Protein 1BGV (pdb70)

Organism: Clostridium symbiosum (NCBI:txid1512)

B-factor: mean 36.96, std 24.32, range [6.12, 100.0]

Structure (mmCIF, N/CA/C/O backbone):
data_1BGV
#
_entry.id   1BGV
#
_cell.length_a   162.800
_cell.length_b   162.800
_cell.length_c   102.800
_cell.angle_alpha   90.00
_cell.angle_beta   90.00
_cell.angle_gamma   120.00
#
_symmetry.space_group_name_H-M   'H 3 2'
#
loop_
_entity.id
_entity.type
_entity.pdbx_description
1 polymer 'GLUTAMATE DEHYDROGENASE'
2 non-polymer 'GLUTAMIC ACID'
3 water water
#
loop_
_atom_site.group_PDB
_atom_site.id
_atom_site.type_symbol
_atom_site.label_atom_id
_atom_site.label_alt_id
_atom_site.label_comp_id
_atom_site.label_asym_id
_atom_site.label_entity_id
_atom_site.label_seq_id
_atom_site.pdbx_PDB_ins_code
_atom_site.Cartn_x
_atom_site.Cartn_y
_atom_site.Cartn_z
_atom_site.occupancy
_atom_site.B_iso_or_equiv
_atom_site.auth_seq_id
_atom_site.auth_comp_id
_atom_site.auth_asym_id
_atom_site.auth_atom_id
_atom_site.pdbx_PDB_model_num
ATOM 1 N N . SER A 1 1 ? -0.463 43.181 19.572 1.00 60.12 1 SER A N 1
ATOM 2 C CA . SER A 1 1 ? 0.645 42.771 18.728 1.00 32.98 1 SER A CA 1
ATOM 3 C C . SER A 1 1 ? 0.254 43.129 17.318 1.00 31.30 1 SER A C 1
ATOM 4 O O . SER A 1 1 ? -0.820 42.757 16.847 1.00 32.02 1 SER A O 1
ATOM 7 N N . LYS A 1 2 ? 1.144 43.851 16.648 1.00 26.17 2 LYS A N 1
ATOM 8 C CA . LYS A 1 2 ? 0.955 44.282 15.290 1.00 27.34 2 LYS A CA 1
ATOM 9 C C . LYS A 1 2 ? 0.860 43.017 14.396 1.00 20.66 2 LYS A C 1
ATOM 10 O O . LYS A 1 2 ? 0.163 42.993 13.378 1.00 26.11 2 LYS A O 1
ATOM 16 N N . TYR A 1 3 ? 1.657 41.999 14.717 1.00 21.53 3 TYR A N 1
ATOM 17 C CA . TYR A 1 3 ? 1.696 40.765 13.894 1.00 17.16 3 TYR A CA 1
ATOM 18 C C . TYR A 1 3 ? 0.314 40.091 13.977 1.00 29.08 3 TYR A C 1
ATOM 19 O O . TYR A 1 3 ? -0.360 39.760 12.994 1.00 26.59 3 TYR A O 1
ATOM 28 N N . VAL A 1 4 ? -0.144 39.937 15.200 1.00 26.42 4 VAL A N 1
ATOM 29 C CA . VAL A 1 4 ? -1.453 39.386 15.360 1.00 22.64 4 VAL A CA 1
ATOM 30 C C . VAL A 1 4 ? -2.465 40.192 14.613 1.00 34.88 4 VAL A C 1
ATOM 31 O O . VAL A 1 4 ? -3.353 39.623 13.976 1.00 26.15 4 VAL A O 1
ATOM 35 N N . ASP A 1 5 ? -2.411 41.520 14.727 1.00 25.27 5 ASP A N 1
ATOM 36 C CA . ASP A 1 5 ? -3.494 42.291 14.110 1.00 20.79 5 ASP A CA 1
ATOM 37 C C . ASP A 1 5 ? -3.436 42.102 12.632 1.00 23.05 5 ASP A C 1
ATOM 38 O O . ASP A 1 5 ? -4.413 42.084 11.906 1.00 27.63 5 ASP A O 1
ATOM 43 N N . ARG A 1 6 ? -2.239 42.030 12.135 1.00 21.72 6 ARG A N 1
ATOM 44 C CA . ARG A 1 6 ? -2.124 41.893 10.694 1.00 20.60 6 ARG A CA 1
ATOM 45 C C . ARG A 1 6 ? -2.751 40.575 10.163 1.00 25.59 6 ARG A C 1
ATOM 46 O O . ARG A 1 6 ? -3.388 40.516 9.113 1.00 24.50 6 ARG A O 1
ATOM 54 N N . VAL A 1 7 ? -2.519 39.484 10.880 1.00 29.99 7 VAL A N 1
ATOM 55 C CA . VAL A 1 7 ? -3.049 38.176 10.418 1.00 28.36 7 VAL A CA 1
ATOM 56 C C . VAL A 1 7 ? -4.567 38.181 10.467 1.00 20.92 7 VAL A C 1
ATOM 57 O O . VAL A 1 7 ? -5.215 37.681 9.554 1.00 24.56 7 VAL A O 1
ATOM 61 N N . ILE A 1 8 ? -5.125 38.788 11.531 1.00 24.24 8 ILE A N 1
ATOM 62 C CA . ILE A 1 8 ? -6.591 38.885 11.639 1.00 20.66 8 ILE A CA 1
ATOM 63 C C . ILE A 1 8 ? -7.156 39.693 10.481 1.00 26.31 8 ILE A C 1
ATOM 64 O O . ILE A 1 8 ? -8.113 39.304 9.826 1.00 32.36 8 ILE A O 1
ATOM 69 N N . ALA A 1 9 ? -6.528 40.808 10.154 1.00 32.25 9 ALA A N 1
ATOM 70 C CA . ALA A 1 9 ? -7.019 41.603 9.047 1.00 28.57 9 ALA A CA 1
ATOM 71 C C . ALA A 1 9 ? -6.991 40.790 7.727 1.00 32.01 9 ALA A C 1
ATOM 72 O O . ALA A 1 9 ? -7.856 40.917 6.873 1.00 24.22 9 ALA A O 1
ATOM 74 N N . GLU A 1 10 ? -5.928 40.009 7.500 1.00 30.43 10 GLU A N 1
ATOM 75 C CA . GLU A 1 10 ? -5.807 39.273 6.231 1.00 29.75 10 GLU A CA 1
ATOM 76 C C . GLU A 1 10 ? -6.850 38.152 6.184 1.00 31.83 10 GLU A C 1
ATOM 77 O O . GLU A 1 10 ? -7.520 37.929 5.171 1.00 27.58 10 GLU A O 1
ATOM 83 N N . VAL A 1 11 ? -7.062 37.528 7.340 1.00 22.16 11 VAL A N 1
ATOM 84 C CA . VAL A 1 11 ? -8.109 36.536 7.445 1.00 19.79 11 VAL A CA 1
ATOM 85 C C . VAL A 1 11 ? -9.494 37.101 7.153 1.00 25.48 11 VAL A C 1
ATOM 86 O O . VAL A 1 11 ? -10.287 36.557 6.400 1.00 24.49 11 VAL A O 1
ATOM 90 N N . GLU A 1 12 ? -9.790 38.219 7.781 1.00 29.57 12 GLU A N 1
ATOM 91 C CA . GLU A 1 12 ? -11.083 38.872 7.590 1.00 26.94 12 GLU A CA 1
ATOM 92 C C . GLU A 1 12 ? -11.310 39.164 6.130 1.00 26.52 12 GLU A C 1
ATOM 93 O O . GLU A 1 12 ? -12.441 39.094 5.665 1.00 31.55 12 GLU A O 1
ATOM 99 N N . LYS A 1 13 ? -10.260 39.555 5.417 1.00 24.25 13 LYS A N 1
ATOM 100 C CA . LYS A 1 13 ? -10.487 39.908 4.044 1.00 22.68 13 LYS A CA 1
ATOM 101 C C . LYS A 1 13 ? -10.613 38.645 3.176 1.00 25.82 13 LYS A C 1
ATOM 102 O O . LYS A 1 13 ? -11.427 38.553 2.278 1.00 28.45 13 LYS A O 1
ATOM 108 N N . LYS A 1 14 ? -9.728 37.702 3.380 1.00 26.18 14 LYS A N 1
ATOM 109 C CA . LYS A 1 14 ? -9.679 36.531 2.499 1.00 22.61 14 LYS A CA 1
ATOM 110 C C . LYS A 1 14 ? -10.860 35.581 2.749 1.00 19.53 14 LYS A C 1
ATOM 111 O O . LYS A 1 14 ? -11.342 34.893 1.852 1.00 25.41 14 LYS A O 1
ATOM 117 N N . TYR A 1 15 ? -11.300 35.471 3.967 1.00 18.10 15 TYR A N 1
ATOM 118 C CA . TYR A 1 15 ? -12.369 34.504 4.179 1.00 19.95 15 TYR A CA 1
ATOM 119 C C . TYR A 1 15 ? -13.688 35.187 4.563 1.00 22.98 15 TYR A C 1
ATOM 120 O O . TYR A 1 15 ? -14.429 34.688 5.433 1.00 24.30 15 TYR A O 1
ATOM 129 N N . ALA A 1 16 ? -13.925 36.352 3.950 1.00 27.92 16 ALA A N 1
ATOM 130 C CA . ALA A 1 16 ? -15.120 37.191 4.194 1.00 31.31 16 ALA A CA 1
ATOM 131 C C . ALA A 1 16 ? -16.383 36.367 4.192 1.00 27.23 16 ALA A C 1
ATOM 132 O O . ALA A 1 16 ? -17.308 36.618 4.953 1.00 31.03 16 ALA A O 1
ATOM 134 N N . ASP A 1 17 ? -16.425 35.397 3.295 1.00 25.77 17 ASP A N 1
ATOM 135 C CA . ASP A 1 17 ? -17.565 34.521 3.142 1.00 24.43 17 ASP A CA 1
ATOM 136 C C . ASP A 1 17 ? -17.665 33.438 4.164 1.00 21.32 17 ASP A C 1
ATOM 137 O O . ASP A 1 17 ? -18.570 32.641 4.103 1.00 23.49 17 ASP A O 1
ATOM 142 N N . GLU A 1 18 ? -16.792 33.463 5.137 1.00 19.59 18 GLU A N 1
ATOM 143 C CA . GLU A 1 18 ? -16.829 32.445 6.156 1.00 21.96 18 GLU A CA 1
ATOM 144 C C . GLU A 1 18 ? -16.848 33.106 7.517 1.00 19.69 18 GLU A C 1
ATOM 145 O O . GLU A 1 18 ? -15.936 33.047 8.355 1.00 23.14 18 GLU A O 1
ATOM 151 N N . PRO A 1 19 ? -17.934 33.779 7.754 1.00 26.78 19 PRO A N 1
ATOM 152 C CA . PRO A 1 19 ? -18.063 34.578 8.981 1.00 22.73 19 PRO A CA 1
ATOM 153 C C . PRO A 1 19 ? -17.766 33.842 10.243 1.00 24.43 19 PRO A C 1
ATOM 154 O O . PRO A 1 19 ? -17.122 34.395 11.155 1.00 22.04 19 PRO A O 1
ATOM 158 N N . GLU A 1 20 ? -18.310 32.633 10.383 1.00 20.93 20 GLU A N 1
ATOM 159 C CA . GLU A 1 20 ? -18.086 31.917 11.654 1.00 23.96 20 GLU A CA 1
ATOM 160 C C . GLU A 1 20 ? -16.609 31.669 11.878 1.00 20.44 20 GLU A C 1
ATOM 161 O O . GLU A 1 20 ? -16.107 31.737 12.996 1.00 22.64 20 GLU A O 1
ATOM 167 N N . PHE A 1 21 ? -15.915 31.321 10.801 1.00 26.49 21 PHE A N 1
ATOM 168 C CA . PHE A 1 21 ? -14.485 31.047 10.918 1.00 24.94 21 PHE A CA 1
ATOM 169 C C . PHE A 1 21 ? -13.735 32.345 11.275 1.00 17.76 21 PHE A C 1
ATOM 170 O O . PHE A 1 21 ? -12.899 32.400 12.186 1.00 23.37 21 PHE A O 1
ATOM 178 N N . VAL A 1 22 ? -14.051 33.417 10.561 1.00 19.82 22 VAL A N 1
ATOM 179 C CA . VAL A 1 22 ? -13.361 34.693 10.833 1.00 22.94 22 VAL A CA 1
ATOM 180 C C . VAL A 1 22 ? -13.473 35.156 12.273 1.00 21.20 22 VAL A C 1
ATOM 181 O O . VAL A 1 22 ? -12.514 35.486 12.967 1.00 26.52 22 VAL A O 1
ATOM 185 N N . GLN A 1 23 ? -14.662 35.061 12.791 1.00 28.27 23 GLN A N 1
ATOM 186 C CA . GLN A 1 23 ? -14.814 35.484 14.156 1.00 29.54 23 GLN A CA 1
ATOM 187 C C . GLN A 1 23 ? -13.984 34.618 15.094 1.00 29.22 23 GLN A C 1
ATOM 188 O O . GLN A 1 23 ? -13.490 35.124 16.112 1.00 25.03 23 GLN A O 1
ATOM 194 N N . THR A 1 24 ? -13.974 33.294 14.885 1.00 25.06 24 THR A N 1
ATOM 195 C CA . THR A 1 24 ? -13.261 32.442 15.864 1.00 25.82 24 THR A CA 1
ATOM 196 C C . THR A 1 24 ? -11.755 32.769 15.867 1.00 22.51 24 THR A C 1
ATOM 197 O O . THR A 1 24 ? -11.090 32.862 16.905 1.00 21.01 24 THR A O 1
ATOM 201 N N . VAL A 1 25 ? -11.240 32.965 14.661 1.00 23.72 25 VAL A N 1
ATOM 202 C CA . VAL A 1 25 ? -9.827 33.259 14.543 1.00 23.35 25 VAL A CA 1
ATOM 203 C C . VAL A 1 25 ? -9.550 34.561 15.317 1.00 27.02 25 VAL A C 1
ATOM 204 O O . VAL A 1 25 ? -8.569 34.680 16.067 1.00 26.53 25 VAL A O 1
ATOM 208 N N . GLU A 1 26 ? -10.423 35.553 15.125 1.00 19.11 26 GLU A N 1
ATOM 209 C CA . GLU A 1 26 ? -10.160 36.787 15.783 1.00 25.05 26 GLU A CA 1
ATOM 210 C C . GLU A 1 26 ? -10.255 36.605 17.286 1.00 19.39 26 GLU A C 1
ATOM 211 O O . GLU A 1 26 ? -9.420 37.032 18.124 1.00 29.59 26 GLU A O 1
ATOM 217 N N . GLU A 1 27 ? -11.266 35.875 17.657 1.00 37.93 27 GLU A N 1
ATOM 218 C CA . GLU A 1 27 ? -11.367 35.765 19.058 1.00 34.01 27 GLU A CA 1
ATOM 219 C C . GLU A 1 27 ? -10.153 35.077 19.671 1.00 28.28 27 GLU A C 1
ATOM 220 O O . GLU A 1 27 ? -9.615 35.505 20.677 1.00 30.21 27 GLU A O 1
ATOM 226 N N . VAL A 1 28 ? -9.654 34.008 19.058 1.00 33.28 28 VAL A N 1
ATOM 227 C CA . VAL A 1 28 ? -8.543 33.294 19.661 1.00 17.56 28 VAL A CA 1
ATOM 228 C C . VAL A 1 28 ? -7.268 34.065 19.473 1.00 15.77 28 VAL A C 1
ATOM 229 O O . VAL A 1 28 ? -6.503 34.213 20.401 1.00 22.64 28 VAL A O 1
ATOM 233 N N . LEU A 1 29 ? -7.012 34.495 18.231 1.00 18.40 29 LEU A N 1
ATOM 234 C CA . LEU A 1 29 ? -5.722 35.133 18.034 1.00 19.98 29 LEU A CA 1
ATOM 235 C C . LEU A 1 29 ? -5.577 36.375 18.870 1.00 31.86 29 LEU A C 1
ATOM 236 O O . LEU A 1 29 ? -4.523 36.672 19.307 1.00 24.81 29 LEU A O 1
ATOM 241 N N . SER A 1 30 ? -6.641 37.123 19.049 1.00 27.49 30 SER A N 1
ATOM 242 C CA . SER A 1 30 ? -6.540 38.366 19.799 1.00 30.57 30 SER A CA 1
ATOM 243 C C . SER A 1 30 ? -6.083 38.125 21.264 1.00 26.42 30 SER A C 1
ATOM 244 O O . SER A 1 30 ? -5.316 38.883 21.895 1.00 33.49 30 SER A O 1
ATOM 247 N N . SER A 1 31 ? -6.438 36.997 21.819 1.00 28.37 31 SER A N 1
ATOM 248 C CA . SER A 1 31 ? -5.919 36.804 23.164 1.00 25.93 31 SER A CA 1
ATOM 249 C C . SER A 1 31 ? -4.442 36.401 23.323 1.00 23.10 31 SER A C 1
ATOM 250 O O . SER A 1 31 ? -3.925 36.337 24.437 1.00 28.68 31 SER A O 1
ATOM 253 N N . LEU A 1 32 ? -3.766 36.143 22.205 1.00 27.74 32 LEU A N 1
ATOM 254 C CA . LEU A 1 32 ? -2.403 35.618 22.187 1.00 35.59 32 LEU A CA 1
ATOM 255 C C . LEU A 1 32 ? -1.371 36.685 22.034 1.00 29.23 32 LEU A C 1
ATOM 256 O O . LEU A 1 32 ? -0.199 36.365 22.010 1.00 27.40 32 LEU A O 1
ATOM 261 N N . GLY A 1 33 ? -1.783 37.946 21.901 1.00 28.64 33 GLY A N 1
ATOM 262 C CA . GLY A 1 33 ? -0.830 39.028 21.690 1.00 22.79 33 GLY A CA 1
ATOM 263 C C . GLY A 1 33 ? 0.397 38.938 22.593 1.00 27.07 33 GLY A C 1
ATOM 264 O O . GLY A 1 33 ? 1.512 38.980 22.119 1.00 29.75 33 GLY A O 1
ATOM 265 N N . PRO A 1 34 ? 0.203 38.860 23.909 1.00 22.20 34 PRO A N 1
ATOM 266 C CA . PRO A 1 34 ? 1.347 38.856 24.796 1.00 18.62 34 PRO A CA 1
ATOM 267 C C . PRO A 1 34 ? 2.305 37.756 24.488 1.00 29.29 34 PRO A C 1
ATOM 268 O O . PRO A 1 34 ? 3.510 37.943 24.670 1.00 31.44 34 PRO A O 1
ATOM 272 N N . VAL A 1 35 ? 1.778 36.569 24.163 1.00 31.77 35 VAL A N 1
ATOM 273 C CA . VAL A 1 35 ? 2.658 35.400 23.918 1.00 66.87 35 VAL A CA 1
ATOM 274 C C . VAL A 1 35 ? 3.457 35.580 22.647 1.00 24.19 35 VAL A C 1
ATOM 275 O O . VAL A 1 35 ? 4.669 35.284 22.573 1.00 30.03 35 VAL A O 1
ATOM 279 N N . VAL A 1 36 ? 2.748 36.017 21.612 1.00 20.51 36 VAL A N 1
ATOM 280 C CA . VAL A 1 36 ? 3.405 36.218 20.313 1.00 30.70 36 VAL A CA 1
ATOM 281 C C . VAL A 1 36 ? 4.489 37.310 20.393 1.00 47.59 36 VAL A C 1
ATOM 282 O O . VAL A 1 36 ? 5.541 37.212 19.775 1.00 29.98 36 VAL A O 1
ATOM 286 N N . ASP A 1 37 ? 4.214 38.375 21.147 1.00 32.24 37 ASP A N 1
ATOM 287 C CA . ASP A 1 37 ? 5.183 39.506 21.278 1.00 42.54 37 ASP A CA 1
ATOM 288 C C . ASP A 1 37 ? 6.440 39.033 22.005 1.00 37.32 37 ASP A C 1
ATOM 289 O O . ASP A 1 37 ? 7.563 39.516 21.744 1.00 46.78 37 ASP A O 1
ATOM 294 N N . ALA A 1 38 ? 6.271 38.039 22.878 1.00 27.54 38 ALA A N 1
ATOM 295 C CA . ALA A 1 38 ? 7.430 37.451 23.525 1.00 34.03 38 ALA A CA 1
ATOM 296 C C . ALA A 1 38 ? 8.249 36.470 22.656 1.00 31.73 38 ALA A C 1
ATOM 297 O O . ALA A 1 38 ? 9.296 35.996 23.099 1.00 43.90 38 ALA A O 1
ATOM 299 N N . HIS A 1 39 ? 7.760 36.154 21.452 1.00 36.36 39 HIS A N 1
ATOM 300 C CA . HIS A 1 39 ? 8.395 35.190 20.528 1.00 34.35 39 HIS A CA 1
ATOM 301 C C . HIS A 1 39 ? 8.408 35.685 19.104 1.00 28.04 39 HIS A C 1
ATOM 302 O O . HIS A 1 39 ? 7.689 35.206 18.217 1.00 30.05 39 HIS A O 1
ATOM 309 N N . PRO A 1 40 ? 9.349 36.561 18.853 1.00 32.43 40 PRO A N 1
ATOM 310 C CA . PRO A 1 40 ? 9.636 37.117 17.520 1.00 25.71 40 PRO A CA 1
ATOM 311 C C . PRO A 1 40 ? 9.947 36.066 16.500 1.00 22.79 40 PRO A C 1
ATOM 312 O O . PRO A 1 40 ? 9.750 36.296 15.346 1.00 30.14 40 PRO A O 1
ATOM 316 N N . GLU A 1 41 ? 10.504 34.935 16.934 1.00 22.06 41 GLU A N 1
ATOM 317 C CA . GLU A 1 41 ? 10.827 33.887 15.999 1.00 31.69 41 GLU A CA 1
ATOM 318 C C . GLU A 1 41 ? 9.568 33.382 15.320 1.00 31.48 41 GLU A C 1
ATOM 319 O O . GLU A 1 41 ? 9.612 32.865 14.200 1.00 29.51 41 GLU A O 1
ATOM 325 N N . TYR A 1 42 ? 8.428 33.463 15.998 1.00 26.64 42 TYR A N 1
ATOM 326 C CA . TYR A 1 42 ? 7.226 32.977 15.304 1.00 32.01 42 TYR A CA 1
ATOM 327 C C . TYR A 1 42 ? 6.994 33.700 13.988 1.00 28.80 42 TYR A C 1
ATOM 328 O O . TYR A 1 42 ? 6.582 33.121 12.976 1.00 27.00 42 TYR A O 1
ATOM 337 N N . GLU A 1 43 ? 7.155 35.010 14.003 1.00 25.77 43 GLU A N 1
ATOM 338 C CA . GLU A 1 43 ? 6.804 35.743 12.826 1.00 20.09 43 GLU A CA 1
ATOM 339 C C . GLU A 1 43 ? 7.762 35.425 11.686 1.00 26.58 43 GLU A C 1
ATOM 340 O O . GLU A 1 43 ? 7.441 35.461 10.453 1.00 24.49 43 GLU A O 1
ATOM 346 N N . GLU A 1 44 ? 8.965 35.081 12.069 1.00 22.08 44 GLU A N 1
ATOM 347 C CA . GLU A 1 44 ? 9.886 34.858 10.981 1.00 24.31 44 GLU A CA 1
ATOM 348 C C . GLU A 1 44 ? 9.541 33.646 10.163 1.00 36.58 44 GLU A C 1
ATOM 349 O O . GLU A 1 44 ? 9.966 33.573 9.033 1.00 28.29 44 GLU A O 1
ATOM 355 N N . VAL A 1 45 ? 8.895 32.643 10.759 1.00 20.62 45 VAL A N 1
ATOM 356 C CA . VAL A 1 45 ? 8.565 31.428 9.988 1.00 20.04 45 VAL A CA 1
ATOM 357 C C . VAL A 1 45 ? 7.088 31.447 9.611 1.00 31.10 45 VAL A C 1
ATOM 358 O O . VAL A 1 45 ? 6.506 30.398 9.273 1.00 25.29 45 VAL A O 1
ATOM 362 N N . ALA A 1 46 ? 6.487 32.642 9.721 1.00 20.85 46 ALA A N 1
ATOM 363 C CA . ALA A 1 46 ? 5.079 32.811 9.370 1.00 18.99 46 ALA A CA 1
ATOM 364 C C . ALA A 1 46 ? 4.191 31.763 10.086 1.00 23.50 46 ALA A C 1
ATOM 365 O O . ALA A 1 46 ? 3.275 31.121 9.522 1.00 22.10 46 ALA A O 1
ATOM 367 N N . LEU A 1 47 ? 4.453 31.613 11.359 1.00 17.59 47 LEU A N 1
ATOM 368 C CA . LEU A 1 47 ? 3.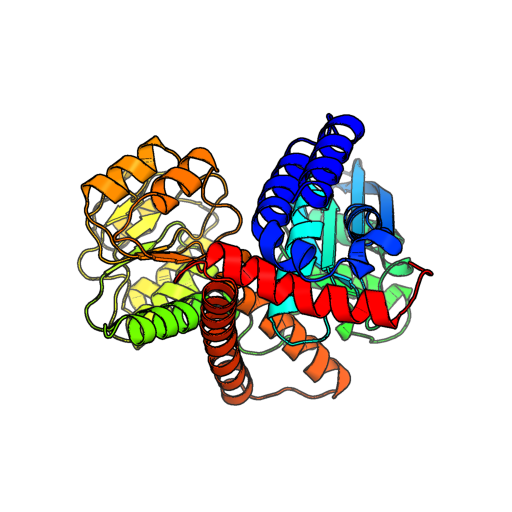700 30.618 12.105 1.00 23.52 47 LEU A CA 1
ATOM 369 C C . LEU A 1 47 ? 2.183 30.853 12.083 1.00 27.16 47 LEU A C 1
ATOM 370 O O . LEU A 1 47 ? 1.418 29.919 11.997 1.00 18.31 47 LEU A O 1
ATOM 375 N N . LEU A 1 48 ? 1.734 32.064 12.382 1.00 17.75 48 LEU A N 1
ATOM 376 C CA . LEU A 1 48 ? 0.284 32.296 12.474 1.00 17.30 48 LEU A CA 1
ATOM 377 C C . LEU A 1 48 ? -0.337 32.178 11.138 1.00 17.96 48 LEU A C 1
ATOM 378 O O . LEU A 1 48 ? -1.438 31.677 11.036 1.00 20.51 48 LEU A O 1
ATOM 383 N N . GLU A 1 49 ? 0.361 32.645 10.088 1.00 15.33 49 GLU A N 1
ATOM 384 C CA . GLU A 1 49 ? -0.219 32.524 8.784 1.00 9.90 49 GLU A CA 1
ATOM 385 C C . GLU A 1 49 ? -0.412 31.052 8.433 1.00 24.75 49 GLU A C 1
ATOM 386 O O . GLU A 1 49 ? -1.364 30.709 7.752 1.00 21.45 49 GLU A O 1
ATOM 392 N N . ARG A 1 50 ? 0.540 30.198 8.775 1.00 15.10 50 ARG A N 1
ATOM 393 C CA . ARG A 1 50 ? 0.364 28.742 8.572 1.00 15.59 50 ARG A CA 1
ATOM 394 C C . ARG A 1 50 ? -0.834 28.163 9.383 1.00 15.99 50 ARG A C 1
ATOM 395 O O . ARG A 1 50 ? -1.626 27.391 8.866 1.00 18.14 50 ARG A O 1
ATOM 403 N N . MET A 1 51 ? -0.894 28.467 10.675 1.00 15.35 51 MET A N 1
ATOM 404 C CA . MET A 1 51 ? -1.906 27.958 11.564 1.00 19.70 51 MET A CA 1
ATOM 405 C C . MET A 1 51 ? -3.310 28.208 11.127 1.00 23.04 51 MET A C 1
ATOM 406 O O . MET A 1 51 ? -4.185 27.438 11.456 1.00 21.49 51 MET A O 1
ATOM 411 N N . VAL A 1 52 ? -3.557 29.320 10.462 1.00 16.97 52 VAL A N 1
ATOM 412 C CA . VAL A 1 52 ? -4.933 29.627 10.145 1.00 16.38 52 VAL A CA 1
ATOM 413 C C . VAL A 1 52 ? -5.413 28.943 8.907 1.00 27.47 52 VAL A C 1
ATOM 414 O O . VAL A 1 52 ? -6.575 29.064 8.595 1.00 20.54 52 VAL A O 1
ATOM 418 N N . ILE A 1 53 ? -4.547 28.218 8.200 1.00 14.88 53 ILE A N 1
ATOM 419 C CA . ILE A 1 53 ? -5.011 27.527 6.991 1.00 16.04 53 ILE A CA 1
ATOM 420 C C . ILE A 1 53 ? -4.959 26.021 7.294 1.00 16.01 53 ILE A C 1
ATOM 421 O O . ILE A 1 53 ? -3.966 25.571 7.754 1.00 20.27 53 ILE A O 1
ATOM 426 N N . PRO A 1 54 ? -6.045 25.288 7.146 1.00 16.33 54 PRO A N 1
ATOM 427 C CA . PRO A 1 54 ? -6.022 23.881 7.554 1.00 15.00 54 PRO A CA 1
ATOM 428 C C . PRO A 1 54 ? -4.955 23.133 6.731 1.00 13.98 54 PRO A C 1
ATOM 429 O O . PRO A 1 54 ? -4.728 23.433 5.516 1.00 14.92 54 PRO A O 1
ATOM 433 N N . GLU A 1 55 ? -4.350 22.104 7.344 1.00 12.88 55 GLU A N 1
ATOM 434 C CA . GLU A 1 55 ? -3.409 21.317 6.540 1.00 12.06 55 GLU A CA 1
ATOM 435 C C . GLU A 1 55 ? -4.088 20.794 5.314 1.00 18.40 55 GLU A C 1
ATOM 436 O O . GLU A 1 55 ? -3.527 20.833 4.220 1.00 14.50 55 GLU A O 1
ATOM 442 N N . ARG A 1 56 ? -5.274 20.201 5.496 1.00 14.16 56 ARG A N 1
ATOM 443 C CA . ARG A 1 56 ? -5.918 19.514 4.389 1.00 14.14 56 ARG A CA 1
ATOM 444 C C . ARG A 1 56 ? -7.431 19.640 4.614 1.00 15.20 56 ARG A C 1
ATOM 445 O O . ARG A 1 56 ? -7.898 19.470 5.746 1.00 17.88 56 ARG A O 1
ATOM 453 N N . VAL A 1 57 ? -8.164 19.880 3.526 1.00 16.66 57 VAL A N 1
ATOM 454 C CA . VAL A 1 57 ? -9.625 19.896 3.573 1.00 20.63 57 VAL A CA 1
ATOM 455 C C . VAL A 1 57 ? -10.091 18.900 2.517 1.00 18.34 57 VAL A C 1
ATOM 456 O O . VAL A 1 57 ? -9.608 18.904 1.370 1.00 19.10 57 VAL A O 1
ATOM 460 N N . ILE A 1 58 ? -11.073 18.068 2.859 1.00 16.48 58 ILE A N 1
ATOM 461 C CA . ILE A 1 58 ? -11.621 17.142 1.868 1.00 16.80 58 ILE A CA 1
ATOM 462 C C . ILE A 1 58 ? -13.138 17.379 1.854 1.00 15.56 58 ILE A C 1
ATOM 463 O O . ILE A 1 58 ? -13.770 17.373 2.930 1.00 17.84 58 ILE A O 1
ATOM 468 N N . GLU A 1 59 ? -13.708 17.536 0.661 1.00 12.60 59 GLU A N 1
ATOM 469 C CA . GLU A 1 59 ? -15.185 17.575 0.551 1.00 12.88 59 GLU A CA 1
ATOM 470 C C . GLU A 1 59 ? -15.536 16.485 -0.436 1.00 20.91 59 GLU A C 1
ATOM 471 O O . GLU A 1 59 ? -14.836 16.351 -1.453 1.00 21.99 59 GLU A O 1
ATOM 477 N N . PHE A 1 60 ? -16.684 15.824 -0.267 1.00 14.90 60 PHE A N 1
ATOM 478 C CA . PHE A 1 60 ? -17.020 14.811 -1.256 1.00 14.57 60 PHE A CA 1
ATOM 479 C C . PHE A 1 60 ? -18.526 14.629 -1.407 1.00 17.01 60 PHE A C 1
ATOM 480 O O . PHE A 1 60 ? -19.301 14.875 -0.467 1.00 16.58 60 PHE A O 1
ATOM 488 N N . ARG A 1 61 ? -18.880 14.066 -2.550 1.00 13.28 61 ARG A N 1
ATOM 489 C CA . ARG A 1 61 ? -20.291 13.792 -2.918 1.00 14.59 61 ARG A CA 1
ATOM 490 C C . ARG A 1 61 ? -20.778 12.610 -2.098 1.00 20.53 61 ARG A C 1
ATOM 491 O O . ARG A 1 61 ? -20.020 11.650 -1.954 1.00 17.88 61 ARG A O 1
ATOM 499 N N . VAL A 1 62 ? -22.037 12.609 -1.627 1.00 15.64 62 VAL A N 1
ATOM 500 C CA . VAL A 1 62 ? -22.562 11.430 -0.920 1.00 13.88 62 VAL A CA 1
ATOM 501 C C . VAL A 1 62 ? -23.966 11.099 -1.449 1.00 19.17 62 VAL A C 1
ATOM 502 O O . VAL A 1 62 ? -24.918 11.609 -0.898 1.00 14.95 62 VAL A O 1
ATOM 506 N N . PRO A 1 63 ? -24.066 10.263 -2.483 1.00 18.19 63 PRO A N 1
ATOM 507 C CA . PRO A 1 63 ? -25.403 9.859 -2.965 1.00 16.41 63 PRO A CA 1
ATOM 508 C C . PRO A 1 63 ? -25.812 8.718 -2.069 1.00 25.23 63 PRO A C 1
ATOM 509 O O . PRO A 1 63 ? -24.992 7.896 -1.638 1.00 15.51 63 PRO A O 1
ATOM 513 N N . TRP A 1 64 ? -27.094 8.638 -1.805 1.00 16.40 64 TRP A N 1
ATOM 514 C CA . TRP A 1 64 ? -27.597 7.517 -1.032 1.00 14.67 64 TRP A CA 1
ATOM 515 C C . TRP A 1 64 ? -29.099 7.307 -1.345 1.00 25.77 64 TRP A C 1
ATOM 516 O O . TRP A 1 64 ? -29.761 8.197 -1.903 1.00 20.23 64 TRP A O 1
ATOM 527 N N . GLU A 1 65 ? -29.632 6.133 -1.017 1.00 18.44 65 GLU A N 1
ATOM 528 C CA . GLU A 1 65 ? -31.047 5.848 -1.394 1.00 18.98 65 GLU A CA 1
ATOM 529 C C . GLU A 1 65 ? -31.934 5.684 -0.153 1.00 20.96 65 GLU A C 1
ATOM 530 O O . GLU A 1 65 ? -31.485 5.059 0.861 1.00 21.06 65 GLU A O 1
ATOM 536 N N . ASP A 1 66 ? -33.145 6.298 -0.195 1.00 18.99 66 ASP A N 1
ATOM 537 C CA . ASP A 1 66 ? -34.043 6.205 0.977 1.00 23.03 66 ASP A CA 1
ATOM 538 C C . ASP A 1 66 ? -34.880 4.925 0.972 1.00 17.70 66 ASP A C 1
ATOM 539 O O . ASP A 1 66 ? -34.794 4.103 0.019 1.00 16.43 66 ASP A O 1
ATOM 544 N N . ASP A 1 67 ? -35.680 4.755 2.029 1.00 23.45 67 ASP A N 1
ATOM 545 C CA . ASP A 1 67 ? -36.489 3.521 2.195 1.00 21.48 67 ASP A CA 1
ATOM 546 C C . ASP A 1 67 ? -37.450 3.328 1.021 1.00 34.65 67 ASP A C 1
ATOM 547 O O . ASP A 1 67 ? -37.831 2.214 0.726 1.00 29.91 67 ASP A O 1
ATOM 552 N N . ASN A 1 68 ? -37.793 4.416 0.317 1.00 23.83 68 ASN A N 1
ATOM 553 C CA . ASN A 1 68 ? -38.688 4.361 -0.838 1.00 22.18 68 ASN A CA 1
ATOM 554 C C . ASN A 1 68 ? -37.947 4.216 -2.126 1.00 53.22 68 ASN A C 1
ATOM 555 O O . ASN A 1 68 ? -38.616 4.193 -3.130 1.00 31.39 68 ASN A O 1
ATOM 560 N N . GLY A 1 69 ? -36.604 4.131 -2.127 1.00 27.39 69 GLY A N 1
ATOM 561 C CA . GLY A 1 69 ? -35.881 3.944 -3.401 1.00 19.59 69 GLY A CA 1
ATOM 562 C C . GLY A 1 69 ? -35.565 5.287 -4.079 1.00 24.72 69 GLY A C 1
ATOM 563 O O . GLY A 1 69 ? -34.973 5.317 -5.146 1.00 27.22 69 GLY A O 1
ATOM 564 N N . LYS A 1 70 ? -35.851 6.398 -3.416 1.00 23.13 70 LYS A N 1
ATOM 565 C CA . LYS A 1 70 ? -35.518 7.667 -4.018 1.00 32.93 70 LYS A CA 1
ATOM 566 C C . LYS A 1 70 ? -34.048 7.963 -3.700 1.00 15.84 70 LYS A C 1
ATOM 567 O O . LYS A 1 70 ? -33.598 7.716 -2.570 1.00 22.27 70 LYS A O 1
ATOM 573 N N . VAL A 1 71 ? -33.365 8.517 -4.707 1.00 19.13 71 VAL A N 1
ATOM 574 C CA . VAL A 1 71 ? -31.960 8.885 -4.549 1.00 21.75 71 VAL A CA 1
ATOM 575 C C . VAL A 1 71 ? -31.759 10.317 -4.070 1.00 22.83 71 VAL A C 1
ATOM 576 O O . VAL A 1 71 ? -32.309 11.259 -4.631 1.00 23.00 71 VAL A O 1
ATOM 580 N N . HIS A 1 72 ? -31.039 10.472 -2.968 1.00 18.06 72 HIS A N 1
ATOM 581 C CA . HIS A 1 72 ? -30.672 11.770 -2.427 1.00 17.27 72 HIS A CA 1
ATOM 582 C C . HIS A 1 72 ? -29.146 12.026 -2.517 1.00 18.13 72 HIS A C 1
ATOM 583 O O . HIS A 1 72 ? -28.340 11.114 -2.643 1.00 17.64 72 HIS A O 1
ATOM 590 N N . VAL A 1 73 ? -28.779 13.292 -2.571 1.00 20.46 73 VAL A N 1
ATOM 591 C CA . VAL A 1 73 ? -27.361 13.634 -2.664 1.00 23.60 73 VAL A CA 1
ATOM 592 C C . VAL A 1 73 ? -26.970 14.619 -1.593 1.00 23.35 73 VAL A C 1
ATOM 593 O O . VAL A 1 73 ? -27.584 15.675 -1.553 1.00 16.57 73 VAL A O 1
ATOM 597 N N . ASN A 1 74 ? -25.951 14.330 -0.775 1.00 16.52 74 ASN A N 1
ATOM 598 C CA . ASN A 1 74 ? -25.461 15.307 0.193 1.00 13.24 74 ASN A CA 1
ATOM 599 C C . ASN A 1 74 ? -23.978 15.477 0.016 1.00 20.44 74 ASN A C 1
ATOM 600 O O . ASN A 1 74 ? -23.387 14.882 -0.875 1.00 16.27 74 ASN A O 1
ATOM 605 N N . THR A 1 75 ? -23.425 16.360 0.824 1.00 15.87 75 THR A N 1
ATOM 606 C CA . THR A 1 75 ? -22.035 16.677 0.652 1.00 12.25 75 THR A CA 1
ATOM 607 C C . THR A 1 75 ? -21.410 16.317 1.987 1.00 22.08 75 THR A C 1
ATOM 608 O O . THR A 1 75 ? -22.005 16.570 3.048 1.00 17.88 75 THR A O 1
ATOM 612 N N . GLY A 1 76 ? -20.209 15.700 1.944 1.00 15.88 76 GLY A N 1
ATOM 613 C CA . GLY A 1 76 ? -19.426 15.277 3.151 1.00 14.78 76 GLY A CA 1
ATOM 614 C C . GLY A 1 76 ? -18.146 16.164 3.270 1.00 15.33 76 GLY A C 1
ATOM 615 O O . GLY A 1 76 ? -17.638 16.696 2.264 1.00 17.58 76 GLY A O 1
ATOM 616 N N . TYR A 1 77 ? -17.718 16.427 4.504 1.00 14.48 77 TYR A N 1
ATOM 617 C CA . TYR A 1 77 ? -16.556 17.281 4.743 1.00 14.59 77 TYR A CA 1
ATOM 618 C C . TYR A 1 77 ? -15.674 16.568 5.755 1.00 14.38 77 TYR A C 1
ATOM 619 O O . TYR A 1 77 ? -16.159 15.988 6.724 1.00 16.60 77 TYR A O 1
ATOM 628 N N . ARG A 1 78 ? -14.367 16.839 5.662 1.00 16.43 78 ARG A N 1
ATOM 629 C CA . ARG A 1 78 ? -13.499 16.532 6.803 1.00 10.46 78 ARG A CA 1
ATOM 630 C C . ARG A 1 78 ? -12.388 17.598 6.672 1.00 19.81 78 ARG A C 1
ATOM 631 O O . ARG A 1 78 ? -11.690 17.646 5.660 1.00 19.67 78 ARG A O 1
ATOM 639 N N . VAL A 1 79 ? -12.229 18.416 7.695 1.00 15.04 79 VAL A N 1
ATOM 640 C CA . VAL A 1 79 ? -11.220 19.425 7.672 1.00 18.82 79 VAL A CA 1
ATOM 641 C C . VAL A 1 79 ? -10.156 18.932 8.641 1.00 12.65 79 VAL A C 1
ATOM 642 O O . VAL A 1 79 ? -10.441 18.755 9.840 1.00 17.75 79 VAL A O 1
ATOM 646 N N . GLN A 1 80 ? -8.975 18.607 8.110 1.00 13.97 80 GLN A N 1
ATOM 647 C CA . GLN A 1 80 ? -7.836 18.131 8.945 1.00 12.59 80 GLN A CA 1
ATOM 648 C C . GLN A 1 80 ? -6.942 19.373 9.192 1.00 15.59 80 GLN A C 1
ATOM 649 O O . GLN A 1 80 ? -6.090 19.777 8.407 1.00 16.44 80 GLN A O 1
ATOM 655 N N . PHE A 1 81 ? -7.277 20.044 10.255 1.00 17.84 81 PHE A N 1
ATOM 656 C CA . PHE A 1 81 ? -6.760 21.357 10.481 1.00 16.17 81 PHE A CA 1
ATOM 657 C C . PHE A 1 81 ? -5.292 21.364 10.966 1.00 16.21 81 PHE A C 1
ATOM 658 O O . PHE A 1 81 ? -4.477 22.111 10.438 1.00 18.91 81 PHE A O 1
ATOM 666 N N . ASN A 1 82 ? -4.963 20.589 11.996 1.00 12.68 82 ASN A N 1
ATOM 667 C CA . ASN A 1 82 ? -3.596 20.661 12.540 1.00 14.90 82 ASN A CA 1
ATOM 668 C C . ASN A 1 82 ? -3.248 19.322 13.169 1.00 14.08 82 ASN A C 1
ATOM 669 O O . ASN A 1 82 ? -3.990 18.806 13.991 1.00 18.58 82 ASN A O 1
ATOM 674 N N . GLY A 1 83 ? -2.147 18.738 12.756 1.00 16.64 83 GLY A N 1
ATOM 675 C CA . GLY A 1 83 ? -1.759 17.419 13.232 1.00 14.06 83 GLY A CA 1
ATOM 676 C C . GLY A 1 83 ? -0.352 17.461 13.798 1.00 22.66 83 GLY A C 1
ATOM 677 O O . GLY A 1 83 ? 0.319 16.395 13.910 1.00 15.24 83 GLY A O 1
ATOM 678 N N . ALA A 1 84 ? 0.059 18.622 14.317 1.00 14.65 84 ALA A N 1
ATOM 679 C CA . ALA A 1 84 ? 1.459 18.763 14.816 1.00 16.99 84 ALA A CA 1
ATOM 680 C C . ALA A 1 84 ? 1.721 17.912 16.048 1.00 22.14 84 ALA A C 1
ATOM 681 O O . ALA A 1 84 ? 2.843 17.425 16.268 1.00 16.45 84 ALA A O 1
ATOM 683 N N . ILE A 1 85 ? 0.686 17.729 16.896 1.00 14.94 85 ILE A N 1
ATOM 684 C CA . ILE A 1 85 ? 0.899 17.019 18.155 1.00 15.06 85 ILE A CA 1
ATOM 685 C C . ILE A 1 85 ? 0.139 15.689 18.273 1.00 15.72 85 ILE A C 1
ATOM 686 O O . ILE A 1 85 ? 0.186 15.072 19.336 1.00 17.74 85 ILE A O 1
ATOM 691 N N . GLY A 1 86 ? -0.562 15.243 17.228 1.00 15.56 86 GLY A N 1
ATOM 692 C CA . GLY A 1 86 ? -1.197 13.930 17.350 1.00 13.51 86 GLY A CA 1
ATOM 693 C C . GLY A 1 86 ? -1.957 13.708 16.067 1.00 13.38 86 GLY A C 1
ATOM 694 O O . GLY A 1 86 ? -2.017 14.596 15.187 1.00 14.13 86 GLY A O 1
ATOM 695 N N . PRO A 1 87 ? -2.571 12.524 15.928 1.00 13.27 87 PRO A N 1
ATOM 696 C CA . PRO A 1 87 ? -3.373 12.285 14.711 1.00 13.57 87 PRO A CA 1
ATOM 697 C C . PRO A 1 87 ? -4.508 13.347 14.728 1.00 12.62 87 PRO A C 1
ATOM 698 O O . PRO A 1 87 ? -4.985 13.743 15.816 1.00 17.32 87 PRO A O 1
ATOM 702 N N . TYR A 1 88 ? -5.030 13.681 13.571 1.00 16.00 88 TYR A N 1
ATOM 703 C CA . TYR A 1 88 ? -6.167 14.606 13.597 1.00 20.00 88 TYR A CA 1
ATOM 704 C C . TYR A 1 88 ? -7.275 13.995 14.448 1.00 23.46 88 TYR A C 1
ATOM 705 O O . TYR A 1 88 ? -7.429 12.759 14.548 1.00 15.36 88 TYR A O 1
ATOM 714 N N . LYS A 1 89 ? -8.037 14.854 15.091 1.00 18.10 89 LYS A N 1
ATOM 715 C CA . LYS A 1 89 ? -9.048 14.314 15.976 1.00 20.17 89 LYS A CA 1
ATOM 716 C C . LYS A 1 89 ? -10.177 15.319 16.027 1.00 31.41 89 LYS A C 1
ATOM 717 O O . LYS A 1 89 ? -9.946 16.523 16.134 1.00 16.38 89 LYS A O 1
ATOM 723 N N . GLY A 1 90 ? -11.411 14.856 16.009 1.00 21.35 90 GLY A N 1
ATOM 724 C CA . GLY A 1 90 ? -12.579 15.795 16.151 1.00 18.69 90 GLY A CA 1
ATOM 725 C C . GLY A 1 90 ? -13.872 15.117 15.678 1.00 20.63 90 GLY A C 1
ATOM 726 O O . GLY A 1 90 ? -13.805 14.225 14.830 1.00 19.08 90 GLY A O 1
ATOM 727 N N . GLY A 1 91 ? -15.023 15.597 16.177 1.00 19.28 91 GLY A N 1
ATOM 728 C CA . GLY A 1 91 ? -16.326 14.982 15.855 1.00 15.45 91 GLY A CA 1
ATOM 729 C C . GLY A 1 91 ? -16.890 15.188 14.475 1.00 19.66 91 GLY A C 1
ATOM 730 O O . GLY A 1 91 ? -16.228 15.820 13.620 1.00 18.27 91 GLY A O 1
ATOM 731 N N . LEU A 1 92 ? -18.029 14.514 14.215 1.00 16.39 92 LEU A N 1
ATOM 732 C CA . LEU A 1 92 ? -18.725 14.552 12.929 1.00 16.97 92 LEU A CA 1
ATOM 733 C C . LEU A 1 92 ? -20.073 15.157 13.253 1.00 17.54 92 LEU A C 1
ATOM 734 O O . LEU A 1 92 ? -20.676 14.859 14.294 1.00 20.09 92 LEU A O 1
ATOM 739 N N . ARG A 1 93 ? -20.493 16.103 12.426 1.00 20.19 93 ARG A N 1
ATOM 740 C CA . ARG A 1 93 ? -21.755 16.771 12.701 1.00 19.75 93 ARG A CA 1
ATOM 741 C C . ARG A 1 93 ? -22.660 16.575 11.491 1.00 20.87 93 ARG A C 1
ATOM 742 O O . ARG A 1 93 ? -22.230 16.858 10.367 1.00 20.05 93 ARG A O 1
ATOM 750 N N . PHE A 1 94 ? -23.886 16.029 11.669 1.00 15.55 94 PHE A N 1
ATOM 751 C CA . PHE A 1 94 ? -24.762 15.849 10.505 1.00 13.72 94 PHE A CA 1
ATOM 752 C C . PHE A 1 94 ? -25.909 16.859 10.757 1.00 33.44 94 PHE A C 1
ATOM 753 O O . PHE A 1 94 ? -26.694 16.649 11.652 1.00 18.92 94 PHE A O 1
ATOM 761 N N . ALA A 1 95 ? -26.015 17.930 9.985 1.00 21.90 95 ALA A N 1
ATOM 762 C CA . ALA A 1 95 ? -27.087 18.947 10.185 1.00 22.28 95 ALA A CA 1
ATOM 763 C C . ALA A 1 95 ? -27.191 19.730 8.903 1.00 26.97 95 ALA A C 1
ATOM 764 O O . ALA A 1 95 ? -26.212 19.904 8.192 1.00 21.73 95 ALA A O 1
ATOM 766 N N . PRO A 1 96 ? -28.405 20.154 8.538 1.00 31.91 96 PRO A N 1
ATOM 767 C CA . PRO A 1 96 ? -28.556 20.816 7.273 1.00 16.87 96 PRO A CA 1
ATOM 768 C C . PRO A 1 96 ? -27.816 22.165 7.164 1.00 18.49 96 PRO A C 1
ATOM 769 O O . PRO A 1 96 ? -27.555 22.631 6.060 1.00 21.59 96 PRO A O 1
ATOM 773 N N . SER A 1 97 ? -27.370 22.732 8.284 1.00 18.19 97 SER A N 1
ATOM 774 C CA . SER A 1 97 ? -26.638 23.987 8.190 1.00 21.37 97 SER A CA 1
ATOM 775 C C . SER A 1 97 ? -25.159 23.830 7.916 1.00 38.84 97 SER A C 1
ATOM 776 O O . SER A 1 97 ? -24.487 24.801 7.736 1.00 30.09 97 SER A O 1
ATOM 779 N N . VAL A 1 98 ? -24.633 22.628 8.053 1.00 27.75 98 VAL A N 1
ATOM 780 C CA . VAL A 1 98 ? -23.221 22.398 7.880 1.00 18.94 98 VAL A CA 1
ATOM 781 C C . VAL A 1 98 ? -22.651 22.906 6.559 1.00 18.25 98 VAL A C 1
ATOM 782 O O . VAL A 1 98 ? -23.170 22.618 5.488 1.00 20.02 98 VAL A O 1
ATOM 786 N N . ASN A 1 99 ? -21.544 23.658 6.641 1.00 19.08 99 ASN A N 1
ATOM 787 C CA . ASN A 1 99 ? -20.865 24.049 5.410 1.00 15.28 99 ASN A CA 1
ATOM 788 C C . ASN A 1 99 ? -19.397 24.162 5.762 1.00 13.76 99 ASN A C 1
ATOM 789 O O . ASN A 1 99 ? -19.020 23.951 6.919 1.00 17.20 99 ASN A O 1
ATOM 794 N N . LEU A 1 100 ? -18.579 24.572 4.796 1.00 17.87 100 LEU A N 1
ATOM 795 C CA . LEU A 1 100 ? -17.137 24.659 5.092 1.00 16.40 100 LEU A CA 1
ATOM 796 C C . LEU A 1 100 ? -16.829 25.648 6.243 1.00 21.70 100 LEU A C 1
ATOM 797 O O . LEU A 1 100 ? -15.990 25.383 7.121 1.00 19.20 100 LEU A O 1
ATOM 802 N N . SER A 1 101 ? -17.473 26.818 6.241 1.00 21.03 101 SER A N 1
ATOM 803 C CA . SER A 1 101 ? -17.211 27.830 7.298 1.00 17.65 101 SER A CA 1
ATOM 804 C C . SER A 1 101 ? -17.378 27.217 8.663 1.00 15.80 101 SER A C 1
ATOM 805 O O . SER A 1 101 ? -16.543 27.374 9.597 1.00 16.99 101 SER A O 1
ATOM 808 N N . ILE A 1 102 ? -18.526 26.576 8.857 1.00 16.53 102 ILE A N 1
ATOM 809 C CA . ILE A 1 102 ? -18.763 26.044 10.170 1.00 17.42 102 ILE A CA 1
ATOM 810 C C . ILE A 1 102 ? -17.708 24.902 10.512 1.00 20.27 102 ILE A C 1
ATOM 811 O O . ILE A 1 102 ? -17.193 24.815 11.655 1.00 17.64 102 ILE A O 1
ATOM 816 N N . MET A 1 103 ? -17.384 24.048 9.507 1.00 18.90 103 MET A N 1
ATOM 817 C CA . MET A 1 103 ? -16.375 22.987 9.770 1.00 20.80 103 MET A CA 1
ATOM 818 C C . MET A 1 103 ? -15.030 23.614 10.154 1.00 19.17 103 MET A C 1
ATOM 819 O O . MET A 1 103 ? -14.390 23.158 11.091 1.00 17.78 103 MET A O 1
ATOM 824 N N . LYS A 1 104 ? -14.613 24.676 9.444 1.00 15.31 104 LYS A N 1
ATOM 825 C CA . LYS A 1 104 ? -13.328 25.256 9.786 1.00 15.08 104 LYS A CA 1
ATOM 826 C C . LYS A 1 104 ? -13.384 25.902 11.137 1.00 26.01 104 LYS A C 1
ATOM 827 O O . LYS A 1 104 ? -12.465 25.801 11.913 1.00 21.84 104 LYS A O 1
ATOM 833 N N . PHE A 1 105 ? -14.467 26.579 11.486 1.00 22.05 105 PHE A N 1
ATOM 834 C CA . PHE A 1 105 ? -14.387 27.184 12.806 1.00 17.78 105 PHE A CA 1
ATOM 835 C C . PHE A 1 105 ? -14.342 26.141 13.928 1.00 17.63 105 PHE A C 1
ATOM 836 O O . PHE A 1 105 ? -13.548 26.221 14.864 1.00 18.16 105 PHE A O 1
ATOM 844 N N . LEU A 1 106 ? -15.140 25.085 13.803 1.00 21.13 106 LEU A N 1
ATOM 845 C CA . LEU A 1 106 ? -15.140 24.112 14.890 1.00 18.09 106 LEU A CA 1
ATOM 846 C C . LEU A 1 106 ? -13.795 23.371 14.850 1.00 18.10 106 LEU A C 1
ATOM 847 O O . LEU A 1 106 ? -13.307 22.891 15.870 1.00 20.07 106 LEU A O 1
ATOM 852 N N . GLY A 1 107 ? -13.285 23.157 13.651 1.00 16.62 107 GLY A N 1
ATOM 853 C CA . GLY A 1 107 ? -12.007 22.432 13.535 1.00 15.12 107 GLY A CA 1
ATOM 854 C C . GLY A 1 107 ? -10.833 23.240 14.087 1.00 19.48 107 GLY A C 1
ATOM 855 O O . GLY A 1 107 ? -9.919 22.671 14.700 1.00 17.57 107 GLY A O 1
ATOM 856 N N . PHE A 1 108 ? -10.862 24.578 13.932 1.00 20.37 108 PHE A N 1
ATOM 857 C CA . PHE A 1 108 ? -9.753 25.426 14.481 1.00 16.31 108 PHE A CA 1
ATOM 858 C C . PHE A 1 108 ? -9.811 25.392 15.995 1.00 20.91 108 PHE A C 1
ATOM 859 O O . PHE A 1 108 ? -8.837 25.125 16.668 1.00 21.72 108 PHE A O 1
ATOM 867 N N . GLU A 1 109 ? -11.022 25.536 16.550 1.00 17.80 109 GLU A N 1
ATOM 868 C CA . GLU A 1 109 ? -11.172 25.488 17.986 1.00 22.49 109 GLU A CA 1
ATOM 869 C C . GLU A 1 109 ? -10.763 24.095 18.468 1.00 19.55 109 GLU A C 1
ATOM 870 O O . GLU A 1 109 ? -10.289 23.985 19.537 1.00 14.37 109 GLU A O 1
ATOM 876 N N . GLN A 1 110 ? -11.081 23.026 17.732 1.00 17.23 110 GLN A N 1
ATOM 877 C CA . GLN A 1 110 ? -10.780 21.650 18.196 1.00 20.78 110 GLN A CA 1
ATOM 878 C C . GLN A 1 110 ? -9.308 21.437 18.431 1.00 12.82 110 GLN A C 1
ATOM 879 O O . GLN A 1 110 ? -8.922 20.765 19.370 1.00 19.80 110 GLN A O 1
ATOM 885 N N . ALA A 1 111 ? -8.468 22.084 17.603 1.00 18.21 111 ALA A N 1
ATOM 886 C CA . ALA A 1 111 ? -7.005 21.988 17.769 1.00 20.94 111 ALA A CA 1
ATOM 887 C C . ALA A 1 111 ? -6.562 22.505 19.089 1.00 20.59 111 ALA A C 1
ATOM 888 O O . ALA A 1 111 ? -5.773 21.836 19.779 1.00 16.76 111 ALA A O 1
ATOM 890 N N . PHE A 1 112 ? -7.127 23.655 19.481 1.00 18.99 112 PHE A N 1
ATOM 891 C CA . PHE A 1 112 ? -6.788 24.273 20.803 1.00 15.87 112 PHE A CA 1
ATOM 892 C C . PHE A 1 112 ? -7.320 23.440 21.962 1.00 13.99 112 PHE A C 1
ATOM 893 O O . PHE A 1 112 ? -6.629 23.167 22.925 1.00 17.85 112 PHE A O 1
ATOM 901 N N . LYS A 1 113 ? -8.525 22.897 21.804 1.00 18.25 113 LYS A N 1
ATOM 902 C CA . LYS A 1 113 ? -9.125 22.108 22.874 1.00 16.06 113 LYS A CA 1
ATOM 903 C C . LYS A 1 113 ? -8.277 20.828 23.067 1.00 24.24 113 LYS A C 1
ATOM 904 O O . LYS A 1 113 ? -7.932 20.420 24.184 1.00 20.98 113 LYS A O 1
ATOM 910 N N . ASP A 1 114 ? -8.008 20.148 21.955 1.00 18.91 114 ASP A N 1
ATOM 911 C CA . ASP A 1 114 ? -7.219 18.910 22.015 1.00 21.13 114 ASP A CA 1
ATOM 912 C C . ASP A 1 114 ? -5.818 19.091 22.590 1.00 21.59 114 ASP A C 1
ATOM 913 O O . ASP A 1 114 ? -5.366 18.262 23.406 1.00 18.83 114 ASP A O 1
ATOM 918 N N . SER A 1 115 ? -5.189 20.225 22.261 1.00 21.31 115 SER A N 1
ATOM 919 C CA . SER A 1 115 ? -3.909 20.589 22.847 1.00 14.11 115 SER A CA 1
ATOM 920 C C . SER A 1 115 ? -3.948 20.716 24.392 1.00 21.95 115 SER A C 1
ATOM 921 O O . SER A 1 115 ? -3.108 20.171 25.123 1.00 18.71 115 SER A O 1
ATOM 924 N N . LEU A 1 116 ? -5.052 21.226 24.919 1.00 21.15 116 LEU A N 1
ATOM 925 C CA . LEU A 1 116 ? -5.204 21.339 26.377 1.00 20.11 116 LEU A CA 1
ATOM 926 C C . LEU A 1 116 ? -5.283 20.031 27.104 1.00 20.22 116 LEU A C 1
ATOM 927 O O . LEU A 1 116 ? -5.095 20.055 28.305 1.00 20.59 116 LEU A O 1
ATOM 932 N N . THR A 1 117 ? -5.754 18.941 26.461 1.00 16.59 117 THR A N 1
ATOM 933 C CA . THR A 1 117 ? -5.957 17.711 27.176 1.00 17.29 117 THR A CA 1
ATOM 934 C C . THR A 1 117 ? -4.713 17.122 27.743 1.00 27.76 117 THR A C 1
ATOM 935 O O . THR A 1 117 ? -4.769 16.222 28.575 1.00 21.79 117 THR A O 1
ATOM 939 N N . THR A 1 118 ? -3.615 17.565 27.178 1.00 18.90 118 THR A N 1
ATOM 940 C CA . THR A 1 118 ? -2.308 17.043 27.475 1.00 21.01 118 THR A CA 1
ATOM 941 C C . THR A 1 118 ? -2.104 15.732 26.750 1.00 26.32 118 THR A C 1
ATOM 942 O O . THR A 1 118 ? -1.028 15.206 26.816 1.00 22.12 118 THR A O 1
ATOM 946 N N . LEU A 1 119 ? -3.085 15.237 26.002 1.00 19.29 119 LEU A N 1
ATOM 947 C CA . LEU A 1 119 ? -2.827 14.013 25.214 1.00 22.75 119 LEU A CA 1
ATOM 948 C C . LEU A 1 119 ? -2.401 14.342 23.764 1.00 19.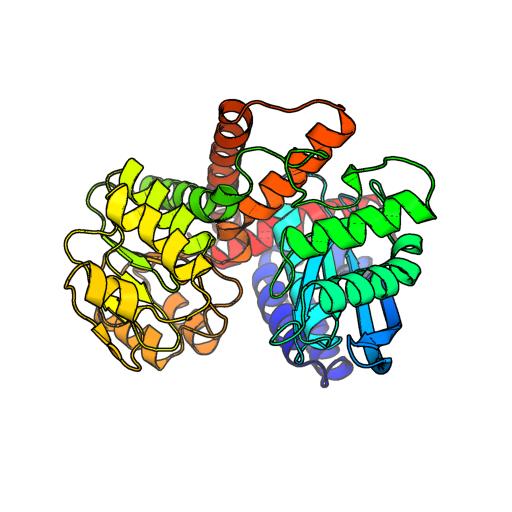22 119 LEU A C 1
ATOM 949 O O . LEU A 1 119 ? -2.671 15.459 23.297 1.00 19.28 119 LEU A O 1
ATOM 954 N N . PRO A 1 120 ? -1.793 13.382 23.029 1.00 14.81 120 PRO A N 1
ATOM 955 C CA . PRO A 1 120 ? -1.359 13.642 21.627 1.00 12.77 120 PRO A CA 1
ATOM 956 C C . PRO A 1 120 ? -2.543 13.535 20.697 1.00 19.36 120 PRO A C 1
ATOM 957 O O . PRO A 1 120 ? -2.801 12.506 20.081 1.00 18.46 120 PRO A O 1
ATOM 961 N N . MET A 1 121 ? -3.239 14.644 20.555 1.00 14.45 121 MET A N 1
ATOM 962 C CA . MET A 1 121 ? -4.363 14.724 19.658 1.00 15.82 121 MET A CA 1
ATOM 963 C C . MET A 1 121 ? -4.302 16.062 18.902 1.00 16.92 121 MET A C 1
ATOM 964 O O . MET A 1 121 ? -4.145 17.127 19.517 1.00 15.11 121 MET A O 1
ATOM 969 N N . GLY A 1 122 ? -4.447 15.973 17.581 1.00 11.56 122 GLY A N 1
ATOM 970 C CA . GLY A 1 122 ? -4.425 17.123 16.621 1.00 16.18 122 GLY A CA 1
ATOM 971 C C . GLY A 1 122 ? -5.874 17.695 16.591 1.00 19.37 122 GLY A C 1
ATOM 972 O O . GLY A 1 122 ? -6.654 17.442 17.511 1.00 18.23 122 GLY A O 1
ATOM 973 N N . GLY A 1 123 ? -6.228 18.457 15.584 1.00 16.15 123 GLY A N 1
ATOM 974 C CA . GLY A 1 123 ? -7.548 19.114 15.602 1.00 14.22 123 GLY A CA 1
ATOM 975 C C . GLY A 1 123 ? -8.172 18.895 14.231 1.00 18.54 123 GLY A C 1
ATOM 976 O O . GLY A 1 123 ? -7.521 19.123 13.188 1.00 13.15 123 GLY A O 1
ATOM 977 N N . ALA A 1 124 ? -9.442 18.455 14.193 1.00 17.73 124 ALA A N 1
ATOM 978 C CA . ALA A 1 124 ? -10.141 18.308 12.923 1.00 14.68 124 ALA A CA 1
ATOM 979 C C . ALA A 1 124 ? -11.638 18.422 13.221 1.00 14.41 124 ALA A C 1
ATOM 980 O O . ALA A 1 124 ? -12.039 18.380 14.396 1.00 15.42 124 ALA A O 1
ATOM 982 N N . LYS A 1 125 ? -12.424 18.544 12.155 1.00 14.88 125 LYS A N 1
ATOM 983 C CA . LYS A 1 125 ? -13.904 18.491 12.281 1.00 15.47 125 LYS A CA 1
ATOM 984 C C . LYS A 1 125 ? -14.441 18.029 10.968 1.00 15.31 125 LYS A C 1
ATOM 985 O O . LYS A 1 125 ? -13.865 18.266 9.917 1.00 16.83 125 LYS A O 1
ATOM 991 N N . GLY A 1 126 ? -15.580 17.364 10.976 1.00 18.28 126 GLY A N 1
ATOM 992 C CA . GLY A 1 126 ? -16.144 16.976 9.692 1.00 14.54 126 GLY A CA 1
ATOM 993 C C . GLY A 1 126 ? -17.681 16.797 9.857 1.00 13.51 126 GLY A C 1
ATOM 994 O O . GLY A 1 126 ? -18.233 16.984 10.923 1.00 17.00 126 GLY A O 1
ATOM 995 N N . GLY A 1 127 ? -18.301 16.309 8.818 1.00 15.03 127 GLY A N 1
ATOM 996 C CA . GLY A 1 127 ? -19.712 16.059 8.918 1.00 13.48 127 GLY A CA 1
ATOM 997 C C . GLY A 1 127 ? -20.324 16.147 7.513 1.00 16.69 127 GLY A C 1
ATOM 998 O O . GLY A 1 127 ? -19.687 15.892 6.484 1.00 16.49 127 GLY A O 1
ATOM 999 N N . SER A 1 128 ? -21.636 16.451 7.477 1.00 16.51 128 SER A N 1
ATOM 1000 C CA . SER A 1 128 ? -22.431 16.503 6.247 1.00 17.69 128 SER A CA 1
ATOM 1001 C C . SER A 1 128 ? -23.664 17.398 6.442 1.00 13.23 128 SER A C 1
ATOM 1002 O O . SER A 1 128 ? -24.160 17.553 7.585 1.00 15.81 128 SER A O 1
ATOM 1005 N N . ASP A 1 129 ? -24.199 17.843 5.311 1.00 15.11 129 ASP A N 1
ATOM 1006 C CA . ASP A 1 129 ? -25.439 18.610 5.376 1.00 18.62 129 ASP A CA 1
ATOM 1007 C C . ASP A 1 129 ? -26.631 17.700 5.369 1.00 30.09 129 ASP A C 1
ATOM 1008 O O . ASP A 1 129 ? -27.761 18.160 5.383 1.00 19.33 129 ASP A O 1
ATOM 1013 N N . PHE A 1 130 ? -26.399 16.395 5.418 1.00 20.06 130 PHE A N 1
ATOM 1014 C CA . PHE A 1 130 ? -27.463 15.414 5.630 1.00 15.32 130 PHE A CA 1
ATOM 1015 C C . PHE A 1 130 ? -28.203 15.726 6.969 1.00 19.93 130 PHE A C 1
ATOM 1016 O O . PHE A 1 130 ? -27.616 15.984 8.016 1.00 19.96 130 PHE A O 1
ATOM 1024 N N . ASP A 1 131 ? -29.522 15.595 6.943 1.00 23.26 131 ASP A N 1
ATOM 1025 C CA . ASP A 1 131 ? -30.373 15.860 8.136 1.00 21.78 131 ASP A CA 1
ATOM 1026 C C . ASP A 1 131 ? -30.976 14.558 8.646 1.00 17.99 131 ASP A C 1
ATOM 1027 O O . ASP A 1 131 ? -31.797 13.946 7.953 1.00 24.28 131 ASP A O 1
ATOM 1032 N N . PRO A 1 132 ? -30.490 14.073 9.772 1.00 25.59 132 PRO A N 1
ATOM 1033 C CA . PRO A 1 132 ? -30.976 12.795 10.338 1.00 31.45 132 PRO A CA 1
ATOM 1034 C C . PRO A 1 132 ? -32.408 12.847 10.817 1.00 31.66 132 PRO A C 1
ATOM 1035 O O . PRO A 1 132 ? -33.007 11.815 10.896 1.00 28.20 132 PRO A O 1
ATOM 1039 N N . ASN A 1 133 ? -32.932 14.036 11.118 1.00 34.88 133 ASN A N 1
ATOM 1040 C CA . ASN A 1 133 ? -34.332 14.204 11.493 1.00 35.37 133 ASN A CA 1
ATOM 1041 C C . ASN A 1 133 ? -35.277 13.610 10.508 1.00 24.13 133 ASN A C 1
ATOM 1042 O O . ASN A 1 133 ? -35.283 13.899 9.283 1.00 35.10 133 ASN A O 1
ATOM 1047 N N . GLY A 1 134 ? -36.075 12.746 11.076 1.00 29.73 134 GLY A N 1
ATOM 1048 C CA . GLY A 1 134 ? -37.073 12.068 10.285 1.00 25.60 134 GLY A CA 1
ATOM 1049 C C . GLY A 1 134 ? -36.565 10.971 9.407 1.00 29.42 134 GLY A C 1
ATOM 1050 O O . GLY A 1 134 ? -37.284 10.542 8.534 1.00 40.58 134 GLY A O 1
ATOM 1051 N N . LYS A 1 135 ? -35.323 10.526 9.547 1.00 27.34 135 LYS A N 1
ATOM 1052 C CA . LYS A 1 135 ? -34.869 9.451 8.654 1.00 29.68 135 LYS A CA 1
ATOM 1053 C C . LYS A 1 135 ? -35.101 8.127 9.395 1.00 19.23 135 LYS A C 1
ATOM 1054 O O . LYS A 1 135 ? -34.965 8.114 10.633 1.00 23.77 135 LYS A O 1
ATOM 1060 N N . SER A 1 136 ? -35.270 6.999 8.696 1.00 24.28 136 SER A N 1
ATOM 1061 C CA . SER A 1 136 ? -35.356 5.733 9.449 1.00 23.83 136 SER A CA 1
ATOM 1062 C C . SER A 1 136 ? -33.984 5.287 9.848 1.00 41.69 136 SER A C 1
ATOM 1063 O O . SER A 1 136 ? -32.967 5.732 9.348 1.00 22.95 136 SER A O 1
ATOM 1066 N N . ASP A 1 137 ? -33.959 4.345 10.741 1.00 22.89 137 ASP A N 1
ATOM 1067 C CA . ASP A 1 137 ? -32.716 3.744 11.153 1.00 29.60 137 ASP A CA 1
ATOM 1068 C C . ASP A 1 137 ? -31.965 3.170 9.964 1.00 23.01 137 ASP A C 1
ATOM 1069 O O . ASP A 1 137 ? -30.752 3.292 9.839 1.00 20.18 137 ASP A O 1
ATOM 1074 N N . ARG A 1 138 ? -32.715 2.532 9.084 1.00 20.86 138 ARG A N 1
ATOM 1075 C CA . ARG A 1 138 ? -32.134 1.960 7.892 1.00 22.81 138 ARG A CA 1
ATOM 1076 C C . ARG A 1 138 ? -31.589 3.062 6.985 1.00 35.33 138 ARG A C 1
ATOM 1077 O O . ARG A 1 138 ? -30.596 2.876 6.294 1.00 20.23 138 ARG A O 1
ATOM 1085 N N . GLU A 1 139 ? -32.270 4.195 6.916 1.00 18.38 139 GLU A N 1
ATOM 1086 C CA . GLU A 1 139 ? -31.814 5.289 6.044 1.00 20.65 139 GLU A CA 1
ATOM 1087 C C . GLU A 1 139 ? -30.499 5.869 6.605 1.00 19.47 139 GLU A C 1
ATOM 1088 O O . GLU A 1 139 ? -29.585 6.156 5.870 1.00 19.28 139 GLU A O 1
ATOM 1094 N N . VAL A 1 140 ? -30.442 6.021 7.909 1.00 14.55 140 VAL A N 1
ATOM 1095 C CA . VAL A 1 140 ? -29.258 6.568 8.524 1.00 15.68 140 VAL A CA 1
ATOM 1096 C C . VAL A 1 140 ? -28.115 5.563 8.268 1.00 25.41 140 VAL A C 1
ATOM 1097 O O . VAL A 1 140 ? -26.961 5.923 7.996 1.00 17.81 140 VAL A O 1
ATOM 1101 N N . MET A 1 141 ? -28.428 4.288 8.319 1.00 19.15 141 MET A N 1
ATOM 1102 C CA . MET A 1 141 ? -27.371 3.280 8.057 1.00 17.01 141 MET A CA 1
ATOM 1103 C C . MET A 1 141 ? -26.815 3.391 6.613 1.00 26.06 141 MET A C 1
ATOM 1104 O O . MET A 1 141 ? -25.640 3.326 6.424 1.00 16.81 141 MET A O 1
ATOM 1109 N N . ARG A 1 142 ? -27.664 3.485 5.582 1.00 15.31 142 ARG A N 1
ATOM 1110 C CA . ARG A 1 142 ? -27.165 3.538 4.242 1.00 17.92 142 ARG A CA 1
ATOM 1111 C C . ARG A 1 142 ? -26.370 4.813 4.066 1.00 18.20 142 ARG A C 1
ATOM 1112 O O . ARG A 1 142 ? -25.417 4.821 3.291 1.00 16.67 142 ARG A O 1
ATOM 1120 N N . PHE A 1 143 ? -26.772 5.898 4.733 1.00 17.09 143 PHE A N 1
ATOM 1121 C CA . PHE A 1 143 ? -26.080 7.190 4.558 1.00 19.71 143 PHE A CA 1
ATOM 1122 C C . PHE A 1 143 ? -24.685 7.039 5.127 1.00 18.17 143 PHE A C 1
ATOM 1123 O O . PHE A 1 143 ? -23.711 7.350 4.471 1.00 16.65 143 PHE A O 1
ATOM 1131 N N . CYS A 1 144 ? -24.618 6.526 6.343 1.00 14.12 144 CYS A N 1
ATOM 1132 C CA . CYS A 1 144 ? -23.349 6.313 7.026 1.00 16.13 144 CYS A CA 1
ATOM 1133 C C . CYS A 1 144 ? -22.393 5.405 6.188 1.00 18.29 144 CYS A C 1
ATOM 1134 O O . CYS A 1 144 ? -21.194 5.666 6.058 1.00 17.71 144 CYS A O 1
ATOM 1137 N N . GLN A 1 145 ? -22.931 4.358 5.566 1.00 13.59 145 GLN A N 1
ATOM 1138 C CA . GLN A 1 145 ? -22.120 3.517 4.695 1.00 15.65 145 GLN A CA 1
ATOM 1139 C C . GLN A 1 145 ? -21.592 4.299 3.484 1.00 21.73 145 GLN A C 1
ATOM 1140 O O . GLN A 1 145 ? -20.436 4.119 3.074 1.00 17.47 145 GLN A O 1
ATOM 1146 N N . ALA A 1 146 ? -22.459 5.051 2.815 1.00 13.15 146 ALA A N 1
ATOM 1147 C CA . ALA A 1 146 ? -22.011 5.742 1.618 1.00 15.59 146 ALA A CA 1
ATOM 1148 C C . ALA A 1 146 ? -20.995 6.826 2.036 1.00 14.32 146 ALA A C 1
ATOM 1149 O O . ALA A 1 146 ? -20.028 7.033 1.283 1.00 19.52 146 ALA A O 1
ATOM 1151 N N . PHE A 1 147 ? -21.190 7.475 3.199 1.00 13.35 147 PHE A N 1
ATOM 1152 C CA . PHE A 1 147 ? -20.306 8.545 3.706 1.00 12.21 147 PHE A CA 1
ATOM 1153 C C . PHE A 1 147 ? -18.892 7.971 3.978 1.00 21.29 147 PHE A C 1
ATOM 1154 O O . PHE A 1 147 ? -17.850 8.438 3.542 1.00 16.00 147 PHE A O 1
ATOM 1162 N N . MET A 1 148 ? -18.885 6.863 4.663 1.00 16.88 148 MET A N 1
ATOM 1163 C CA . MET A 1 148 ? -17.624 6.136 4.951 1.00 19.79 148 MET A CA 1
ATOM 1164 C C . MET A 1 148 ? -16.936 5.503 3.708 1.00 16.64 148 MET A C 1
ATOM 1165 O O . MET A 1 148 ? -15.707 5.239 3.707 1.00 15.61 148 MET A O 1
ATOM 1170 N N . THR A 1 149 ? -17.705 5.202 2.656 1.00 14.05 149 THR A N 1
ATOM 1171 C CA . THR A 1 149 ? -17.123 4.549 1.505 1.00 15.19 149 THR A CA 1
ATOM 1172 C C . THR A 1 149 ? -16.081 5.454 0.841 1.00 22.62 149 THR A C 1
ATOM 1173 O O . THR A 1 149 ? -15.126 5.009 0.139 1.00 15.57 149 THR A O 1
ATOM 1177 N N . GLU A 1 150 ? -16.250 6.736 1.082 1.00 14.36 150 GLU A N 1
ATOM 1178 C CA . GLU A 1 150 ? -15.237 7.670 0.574 1.00 12.96 150 GLU A CA 1
ATOM 1179 C C . GLU A 1 150 ? -14.342 8.070 1.723 1.00 16.42 150 GLU A C 1
ATOM 1180 O O . GLU A 1 150 ? -13.151 8.188 1.586 1.00 16.48 150 GLU A O 1
ATOM 1186 N N . LEU A 1 151 ? -14.914 8.308 2.882 1.00 13.23 151 LEU A N 1
ATOM 1187 C CA . LEU A 1 151 ? -14.113 8.846 3.964 1.00 15.69 151 LEU A CA 1
ATOM 1188 C C . LEU A 1 151 ? -12.960 7.934 4.405 1.00 26.02 151 LEU A C 1
ATOM 1189 O O . LEU A 1 151 ? -11.938 8.405 4.968 1.00 14.91 151 LEU A O 1
ATOM 1194 N N . TYR A 1 152 ? -13.165 6.615 4.291 1.00 16.01 152 TYR A N 1
ATOM 1195 C CA . TYR A 1 152 ? -12.201 5.698 4.907 1.00 13.87 152 TYR A CA 1
ATOM 1196 C C . TYR A 1 152 ? -10.767 5.982 4.423 1.00 11.24 152 TYR A C 1
ATOM 1197 O O . TYR A 1 152 ? -9.806 5.722 5.155 1.00 16.08 152 TYR A O 1
ATOM 1206 N N . ARG A 1 153 ? -10.627 6.399 3.180 1.00 14.28 153 ARG A N 1
ATOM 1207 C CA . ARG A 1 153 ? -9.288 6.547 2.627 1.00 13.03 153 ARG A CA 1
ATOM 1208 C C . ARG A 1 153 ? -8.536 7.727 3.201 1.00 22.00 153 ARG A C 1
ATOM 1209 O O . ARG A 1 153 ? -7.322 7.789 3.004 1.00 17.51 153 ARG A O 1
ATOM 1217 N N . HIS A 1 154 ? -9.220 8.621 3.935 1.00 14.76 154 HIS A N 1
ATOM 1218 C CA . HIS A 1 154 ? -8.558 9.790 4.534 1.00 13.14 154 HIS A CA 1
ATOM 1219 C C . HIS A 1 154 ? -8.303 9.659 6.021 1.00 21.21 154 HIS A C 1
ATOM 1220 O O . HIS A 1 154 ? -7.750 10.572 6.626 1.00 19.08 154 HIS A O 1
ATOM 1227 N N . ILE A 1 155 ? -8.771 8.590 6.671 1.00 13.10 155 ILE A N 1
ATOM 1228 C CA . ILE A 1 155 ? -8.636 8.546 8.107 1.00 10.13 155 ILE A CA 1
ATOM 1229 C C . ILE A 1 155 ? -7.928 7.267 8.511 1.00 12.59 155 ILE A C 1
ATOM 1230 O O . ILE A 1 155 ? -7.572 6.479 7.646 1.00 16.84 155 ILE A O 1
ATOM 1235 N N . GLY A 1 156 ? -7.754 7.031 9.796 1.00 11.27 156 GLY A N 1
ATOM 1236 C CA . GLY A 1 156 ? -7.173 5.779 10.260 1.00 15.16 156 GLY A CA 1
ATOM 1237 C C . GLY A 1 156 ? -6.618 6.045 11.657 1.00 13.88 156 GLY A C 1
ATOM 1238 O O . GLY A 1 156 ? -6.453 7.207 12.072 1.00 14.93 156 GLY A O 1
ATOM 1239 N N . PRO A 1 157 ? -6.404 4.980 12.416 1.00 13.64 157 PRO A N 1
ATOM 1240 C CA . PRO A 1 157 ? -6.001 5.105 13.828 1.00 19.98 157 PRO A CA 1
ATOM 1241 C C . PRO A 1 157 ? -4.766 5.973 14.064 1.00 15.46 157 PRO A C 1
ATOM 1242 O O . PRO A 1 157 ? -4.595 6.555 15.131 1.00 18.78 157 PRO A O 1
ATOM 1246 N N . ASP A 1 158 ? -3.896 6.077 13.073 1.00 15.83 158 ASP A N 1
ATOM 1247 C CA . ASP A 1 158 ? -2.706 6.896 13.260 1.00 22.15 158 ASP A CA 1
ATOM 1248 C C . ASP A 1 158 ? -2.794 8.153 12.423 1.00 18.36 158 ASP A C 1
ATOM 1249 O O . ASP A 1 158 ? -1.796 8.862 12.305 1.00 18.69 158 ASP A O 1
ATOM 1254 N N . ILE A 1 159 ? -3.931 8.379 11.775 1.00 11.86 159 ILE A N 1
ATOM 1255 C CA . ILE A 1 159 ? -4.029 9.505 10.862 1.00 15.71 159 ILE A CA 1
ATOM 1256 C C . ILE A 1 159 ? -5.083 10.515 11.318 1.00 17.94 159 ILE A C 1
ATOM 1257 O O . ILE A 1 159 ? -4.777 11.683 11.590 1.00 15.14 159 ILE A O 1
ATOM 1262 N N . ASP A 1 160 ? -6.329 10.028 11.466 1.00 13.88 160 ASP A N 1
ATOM 1263 C CA . ASP A 1 160 ? -7.455 10.933 11.787 1.00 11.90 160 ASP A CA 1
ATOM 1264 C C . ASP A 1 160 ? -8.555 10.123 12.421 1.00 14.22 160 ASP A C 1
ATOM 1265 O O . ASP A 1 160 ? -8.912 9.094 11.869 1.00 16.15 160 ASP A O 1
ATOM 1270 N N . VAL A 1 161 ? -8.912 10.433 13.649 1.00 15.54 161 VAL A N 1
ATOM 1271 C CA . VAL A 1 161 ? -9.850 9.634 14.414 1.00 14.81 161 VAL A CA 1
ATOM 1272 C C . VAL A 1 161 ? -11.123 10.486 14.677 1.00 15.74 161 VAL A C 1
ATOM 1273 O O . VAL A 1 161 ? -11.134 11.300 15.609 1.00 15.12 161 VAL A O 1
ATOM 1277 N N . PRO A 1 162 ? -12.193 10.249 13.896 1.00 17.68 162 PRO A N 1
ATOM 1278 C CA . PRO A 1 162 ? -13.439 11.048 14.105 1.00 16.03 162 PRO A CA 1
ATOM 1279 C C . PRO A 1 162 ? -14.196 10.513 15.291 1.00 15.99 162 PRO A C 1
ATOM 1280 O O . PRO A 1 162 ? -13.792 9.525 15.952 1.00 16.35 162 PRO A O 1
ATOM 1284 N N . ALA A 1 163 ? -15.322 11.132 15.557 1.00 17.18 163 ALA A N 1
ATOM 1285 C CA . ALA A 1 163 ? -16.107 10.744 16.727 1.00 13.96 163 ALA A CA 1
ATOM 1286 C C . ALA A 1 163 ? -17.441 11.455 16.513 1.00 17.57 163 ALA A C 1
ATOM 1287 O O . ALA A 1 163 ? -17.680 12.017 15.420 1.00 19.09 163 ALA A O 1
ATOM 1289 N N . GLY A 1 164 ? -18.342 11.339 17.488 1.00 26.92 164 GLY A N 1
ATOM 1290 C CA . GLY A 1 164 ? -19.663 11.980 17.380 1.00 24.76 164 GLY A CA 1
ATOM 1291 C C . GLY A 1 164 ? -19.731 13.519 17.684 1.00 23.17 164 GLY A C 1
ATOM 1292 O O . GLY A 1 164 ? -18.744 14.147 18.119 1.00 24.44 164 GLY A O 1
ATOM 1293 N N . ASP A 1 165 ? -20.880 14.129 17.382 1.00 24.46 165 ASP A N 1
ATOM 1294 C CA . ASP A 1 165 ? -21.182 15.576 17.590 1.00 38.03 165 ASP A CA 1
ATOM 1295 C C . ASP A 1 165 ? -22.683 15.750 17.357 1.00 30.72 165 ASP A C 1
ATOM 1296 O O . ASP A 1 165 ? -23.391 14.760 17.330 1.00 31.42 165 ASP A O 1
ATOM 1301 N N . LEU A 1 166 ? -23.144 16.942 17.042 1.00 26.20 166 LEU A N 1
ATOM 1302 C CA . LEU A 1 166 ? -24.563 17.047 16.743 1.00 30.58 166 LEU A CA 1
ATOM 1303 C C . LEU A 1 166 ? -25.023 16.159 15.562 1.00 23.35 166 LEU A C 1
ATOM 1304 O O . LEU A 1 166 ? -24.537 16.181 14.436 1.00 22.67 166 LEU A O 1
ATOM 1309 N N . GLY A 1 167 ? -26.040 15.383 15.800 1.00 20.55 167 GLY A N 1
ATOM 1310 C CA . GLY A 1 167 ? -26.539 14.554 14.724 1.00 15.72 167 GLY A CA 1
ATOM 1311 C C . GLY A 1 167 ? -25.770 13.202 14.630 1.00 27.39 167 GLY A C 1
ATOM 1312 O O . GLY A 1 167 ? -26.214 12.308 13.858 1.00 26.45 167 GLY A O 1
ATOM 1313 N N . VAL A 1 168 ? -24.623 13.049 15.348 1.00 19.33 168 VAL A N 1
ATOM 1314 C CA . VAL A 1 168 ? -23.830 11.817 15.251 1.00 14.64 168 VAL A CA 1
ATOM 1315 C C . VAL A 1 168 ? -23.605 11.201 16.603 1.00 21.65 168 VAL A C 1
ATOM 1316 O O . VAL A 1 168 ? -22.890 11.790 17.438 1.00 19.36 168 VAL A O 1
ATOM 1320 N N . GLY A 1 169 ? -24.262 10.052 16.875 1.00 23.79 169 GLY A N 1
ATOM 1321 C CA . GLY A 1 169 ? -24.059 9.412 18.180 1.00 23.02 169 GLY A CA 1
ATOM 1322 C C . GLY A 1 169 ? -23.528 7.995 18.035 1.00 20.64 169 GLY A C 1
ATOM 1323 O O . GLY A 1 169 ? -23.116 7.597 16.968 1.00 18.97 169 GLY A O 1
ATOM 1324 N N . ALA A 1 170 ? -23.689 7.199 19.073 1.00 16.28 170 ALA A N 1
ATOM 1325 C CA . ALA A 1 170 ? -23.188 5.837 19.059 1.00 21.77 170 ALA A CA 1
ATOM 1326 C C . ALA A 1 170 ? -23.755 5.108 17.923 1.00 26.00 170 ALA A C 1
ATOM 1327 O O . ALA A 1 170 ? -23.140 4.261 17.315 1.00 19.52 170 ALA A O 1
ATOM 1329 N N . ARG A 1 171 ? -24.982 5.397 17.613 1.00 20.09 171 ARG A N 1
ATOM 1330 C CA . ARG A 1 171 ? -25.562 4.596 16.576 1.00 20.85 171 ARG A CA 1
ATOM 1331 C C . ARG A 1 171 ? -24.871 4.812 15.217 1.00 24.36 171 ARG A C 1
ATOM 1332 O O . ARG A 1 171 ? -24.623 3.860 14.441 1.00 18.08 171 ARG A O 1
ATOM 1340 N N . GLU A 1 172 ? -24.679 6.074 14.865 1.00 16.76 172 GLU A N 1
ATOM 1341 C CA . GLU A 1 172 ? -24.012 6.416 13.582 1.00 21.09 172 GLU A CA 1
ATOM 1342 C C . GLU A 1 172 ? -22.503 5.922 13.573 1.00 13.02 172 GLU A C 1
ATOM 1343 O O . GLU A 1 172 ? -21.986 5.498 12.538 1.00 19.66 172 GLU A O 1
ATOM 1349 N N . ILE A 1 173 ? -21.826 6.099 14.711 1.00 12.52 173 ILE A N 1
ATOM 1350 C CA . ILE A 1 173 ? -20.447 5.679 14.834 1.00 15.54 173 ILE A CA 1
ATOM 1351 C C . ILE A 1 173 ? -20.389 4.167 14.544 1.00 21.86 173 ILE A C 1
ATOM 1352 O O . ILE A 1 173 ? -19.491 3.693 13.824 1.00 16.59 173 ILE A O 1
ATOM 1357 N N . GLY A 1 174 ? -21.361 3.410 15.090 1.00 18.02 174 GLY A N 1
ATOM 1358 C CA . GLY A 1 174 ? -21.442 1.946 14.894 1.00 14.52 174 GLY A CA 1
ATOM 1359 C C . GLY A 1 174 ? -21.568 1.603 13.397 1.00 18.08 174 GLY A C 1
ATOM 1360 O O . GLY A 1 174 ? -20.829 0.754 12.859 1.00 17.12 174 GLY A O 1
ATOM 1361 N N . TYR A 1 175 ? -22.484 2.299 12.707 1.00 13.96 175 TYR A N 1
ATOM 1362 C CA . TYR A 1 175 ? -22.729 1.970 11.307 1.00 14.94 175 TYR A CA 1
ATOM 1363 C C . TYR A 1 175 ? -21.494 2.326 10.458 1.00 16.88 175 TYR A C 1
ATOM 1364 O O . TYR A 1 175 ? -21.206 1.646 9.464 1.00 15.97 175 TYR A O 1
ATOM 1373 N N . MET A 1 176 ? -20.875 3.480 10.731 1.00 14.65 176 MET A N 1
ATOM 1374 C CA . MET A 1 176 ? -19.672 3.900 9.958 1.00 16.98 176 MET A CA 1
ATOM 1375 C C . MET A 1 176 ? -18.497 2.909 10.151 1.00 11.11 176 MET A C 1
ATOM 1376 O O . MET A 1 176 ? -17.799 2.496 9.202 1.00 14.76 176 MET A O 1
ATOM 1381 N N . TYR A 1 177 ? -18.342 2.537 11.407 1.00 11.70 177 TYR A N 1
ATOM 1382 C CA . TYR A 1 177 ? -17.323 1.563 11.788 1.00 16.38 177 TYR A CA 1
ATOM 1383 C C . TYR A 1 177 ? -17.588 0.219 11.118 1.00 21.64 177 TYR A C 1
ATOM 1384 O O . TYR A 1 177 ? -16.652 -0.377 10.607 1.00 17.80 177 TYR A O 1
ATOM 1393 N N . GLY A 1 178 ? -18.836 -0.273 11.103 1.00 14.66 178 GLY A N 1
ATOM 1394 C CA . GLY A 1 178 ? -19.031 -1.492 10.395 1.00 10.09 178 GLY A CA 1
ATOM 1395 C C . GLY A 1 178 ? -18.556 -1.397 8.931 1.00 19.29 178 GLY A C 1
ATOM 1396 O O . GLY A 1 178 ? -18.030 -2.385 8.363 1.00 15.57 178 GLY A O 1
ATOM 1397 N N . GLN A 1 179 ? -18.863 -0.294 8.242 1.00 12.91 179 GLN A N 1
ATOM 1398 C CA . GLN A 1 179 ? -18.491 -0.148 6.851 1.00 11.17 179 GLN A CA 1
ATOM 1399 C C . GLN A 1 179 ? -16.948 -0.085 6.750 1.00 14.18 179 GLN A C 1
ATOM 1400 O O . GLN A 1 179 ? -16.304 -0.634 5.831 1.00 15.94 179 GLN A O 1
ATOM 1406 N N . TYR A 1 180 ? -16.346 0.631 7.666 1.00 12.39 180 TYR A N 1
ATOM 1407 C CA . TYR A 1 180 ? -14.897 0.773 7.626 1.00 14.52 180 TYR A CA 1
ATOM 1408 C C . TYR A 1 180 ? -14.186 -0.601 7.703 1.00 13.29 180 TYR A C 1
ATOM 1409 O O . TYR A 1 180 ? -13.314 -0.950 6.915 1.00 16.26 180 TYR A O 1
ATOM 1418 N N . ARG A 1 181 ? -14.526 -1.371 8.698 1.00 14.23 181 ARG A N 1
ATOM 1419 C CA . ARG A 1 181 ? -13.858 -2.654 8.931 1.00 17.19 181 ARG A CA 1
ATOM 1420 C C . ARG A 1 181 ? -14.088 -3.597 7.736 1.00 17.05 181 ARG A C 1
ATOM 1421 O O . ARG A 1 181 ? -13.207 -4.282 7.304 1.00 17.15 181 ARG A O 1
ATOM 1429 N N . LYS A 1 182 ? -15.235 -3.500 7.102 1.00 13.79 182 LYS A N 1
ATOM 1430 C CA . LYS A 1 182 ? -15.509 -4.299 5.927 1.00 18.70 182 LYS A CA 1
ATOM 1431 C C . LYS A 1 182 ? -14.607 -3.828 4.796 1.00 25.76 182 LYS A C 1
ATOM 1432 O O . LYS A 1 182 ? -14.081 -4.622 4.038 1.00 16.43 182 LYS A O 1
ATOM 1438 N N . ILE A 1 183 ? -14.550 -2.534 4.541 1.00 11.81 183 ILE A N 1
ATOM 1439 C CA . ILE A 1 183 ? -13.725 -2.134 3.363 1.00 11.57 183 ILE A CA 1
ATOM 1440 C C . ILE A 1 183 ? -12.234 -2.428 3.609 1.00 15.97 183 ILE A C 1
ATOM 1441 O O . ILE A 1 183 ? -11.465 -2.932 2.737 1.00 15.60 183 ILE A O 1
ATOM 1446 N N . VAL A 1 184 ? -11.799 -2.113 4.814 1.00 13.53 184 VAL A N 1
ATOM 1447 C CA . VAL A 1 184 ? -10.370 -2.246 5.043 1.00 16.24 184 VAL A CA 1
ATOM 1448 C C . VAL A 1 184 ? -9.909 -3.665 5.303 1.00 25.08 184 VAL A C 1
ATOM 1449 O O . VAL A 1 184 ? -8.736 -3.902 5.169 1.00 18.68 184 VAL A O 1
ATOM 1453 N N . GLY A 1 185 ? -10.801 -4.574 5.696 1.00 16.52 185 GLY A N 1
ATOM 1454 C CA . GLY A 1 185 ? -10.444 -5.964 5.854 1.00 14.74 185 GLY A CA 1
ATOM 1455 C C . GLY A 1 185 ? -9.711 -6.267 7.142 1.00 20.57 185 GLY A C 1
ATOM 1456 O O . GLY A 1 185 ? -9.073 -7.313 7.234 1.00 27.49 185 GLY A O 1
ATOM 1457 N N . GLY A 1 186 ? -9.829 -5.405 8.155 1.00 17.56 186 GLY A N 1
ATOM 1458 C CA . GLY A 1 186 ? -9.164 -5.636 9.435 1.00 18.24 186 GLY A CA 1
ATOM 1459 C C . GLY A 1 186 ? -9.957 -4.997 10.563 1.00 23.28 186 GLY A C 1
ATOM 1460 O O . GLY A 1 186 ? -11.089 -4.557 10.342 1.00 20.95 186 GLY A O 1
ATOM 1461 N N . PHE A 1 187 ? -9.404 -5.015 11.778 1.00 13.19 187 PHE A N 1
ATOM 1462 C CA . PHE A 1 187 ? -10.082 -4.475 12.972 1.00 13.34 187 PHE A CA 1
ATOM 1463 C C . PHE A 1 187 ? -9.856 -2.941 13.116 1.00 24.08 187 PHE A C 1
ATOM 1464 O O . PHE A 1 187 ? -10.734 -2.155 12.769 1.00 18.26 187 PHE A O 1
ATOM 1472 N N . TYR A 1 188 ? -8.675 -2.526 13.528 1.00 16.09 188 TYR A N 1
ATOM 1473 C CA . TYR A 1 188 ? -8.323 -1.096 13.585 1.00 16.85 188 TYR A CA 1
ATOM 1474 C C . TYR A 1 188 ? -9.422 -0.314 14.290 1.00 23.89 188 TYR A C 1
ATOM 1475 O O . TYR A 1 188 ? -9.815 0.726 13.813 1.00 15.86 188 TYR A O 1
ATOM 1484 N N . ASN A 1 189 ? -9.942 -0.813 15.402 1.00 13.57 189 ASN A N 1
ATOM 1485 C CA . ASN A 1 189 ? -11.104 -0.139 15.951 1.00 15.86 189 ASN A CA 1
ATOM 1486 C C . ASN A 1 189 ? -10.783 1.231 16.561 1.00 20.42 189 ASN A C 1
ATOM 1487 O O . ASN A 1 189 ? -11.689 1.950 16.899 1.00 17.06 189 ASN A O 1
ATOM 1492 N N . GLY A 1 190 ? -9.508 1.620 16.654 1.00 17.45 190 GLY A N 1
ATOM 1493 C CA . GLY A 1 190 ? -9.137 2.941 17.186 1.00 16.34 190 GLY A CA 1
ATOM 1494 C C . GLY A 1 190 ? -9.401 4.048 16.096 1.00 13.60 190 GLY A C 1
ATOM 1495 O O . GLY A 1 190 ? -9.103 5.253 16.273 1.00 20.89 190 GLY A O 1
ATOM 1496 N N . VAL A 1 191 ? -9.885 3.633 14.941 1.00 13.69 191 VAL A N 1
ATOM 1497 C CA . VAL A 1 191 ? -10.192 4.572 13.900 1.00 11.19 191 VAL A CA 1
ATOM 1498 C C . VAL A 1 191 ? -11.287 5.606 14.307 1.00 19.68 191 VAL A C 1
ATOM 1499 O O . VAL A 1 191 ? -11.362 6.712 13.767 1.00 15.65 191 VAL A O 1
ATOM 1503 N N . LEU A 1 192 ? -12.190 5.227 15.210 1.00 15.03 192 LEU A N 1
ATOM 1504 C CA . LEU A 1 192 ? -13.320 6.120 15.620 1.00 17.01 192 LEU A CA 1
ATOM 1505 C C . LEU A 1 192 ? -13.397 6.019 17.107 1.00 20.41 192 LEU A C 1
ATOM 1506 O O . LEU A 1 192 ? -13.177 4.936 17.636 1.00 16.73 192 LEU A O 1
ATOM 1511 N 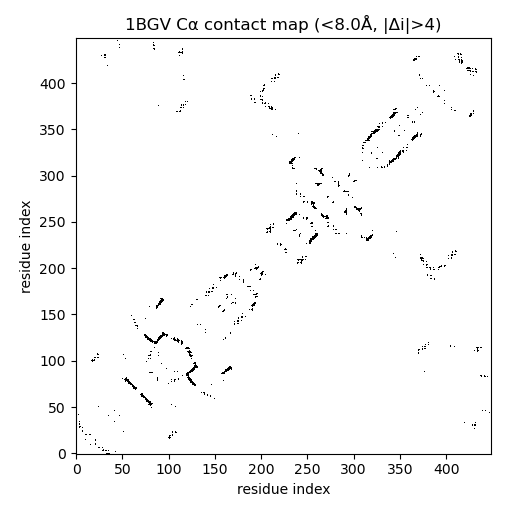N . THR A 1 193 ? -13.831 7.068 17.789 1.00 15.83 193 THR A N 1
ATOM 1512 C CA . THR A 1 193 ? -14.079 6.916 19.197 1.00 14.76 193 THR A CA 1
ATOM 1513 C C . THR A 1 193 ? -15.609 7.200 19.481 1.00 14.69 193 THR A C 1
ATOM 1514 O O . THR A 1 193 ? -16.357 7.657 18.608 1.00 17.65 193 THR A O 1
ATOM 1518 N N . GLY A 1 194 ? -16.044 6.938 20.696 1.00 15.64 194 GLY A N 1
ATOM 1519 C CA . GLY A 1 194 ? -17.479 7.042 20.954 1.00 13.19 194 GLY A CA 1
ATOM 1520 C C . GLY A 1 194 ? -18.159 5.718 20.604 1.00 24.40 194 GLY A C 1
ATOM 1521 O O . GLY A 1 194 ? -19.372 5.671 20.422 1.00 21.36 194 GLY A O 1
ATOM 1522 N N . LYS A 1 195 ? -17.369 4.659 20.445 1.00 16.32 195 LYS A N 1
ATOM 1523 C CA . LYS A 1 195 ? -17.860 3.334 20.079 1.00 18.51 195 LYS A CA 1
ATOM 1524 C C . LYS A 1 195 ? -18.661 2.708 21.246 1.00 19.65 195 LYS A C 1
ATOM 1525 O O . LYS A 1 195 ? -18.384 3.011 22.435 1.00 20.70 195 LYS A O 1
ATOM 1531 N N . ALA A 1 196 ? -19.502 1.721 20.942 1.00 18.93 196 ALA A N 1
ATOM 1532 C CA . ALA A 1 196 ? -20.182 0.936 22.003 1.00 19.30 196 ALA A CA 1
ATOM 1533 C C . ALA A 1 196 ? -19.075 0.012 22.635 1.00 25.45 196 ALA A C 1
ATOM 1534 O O . ALA A 1 196 ? -18.034 -0.234 22.024 1.00 18.54 196 ALA A O 1
ATOM 1536 N N . ARG A 1 197 ? -19.283 -0.417 23.870 1.00 16.36 197 ARG A N 1
ATOM 1537 C CA . ARG A 1 197 ? -18.336 -1.211 24.618 1.00 20.77 197 ARG A CA 1
ATOM 1538 C C . ARG A 1 197 ? -18.041 -2.492 23.911 1.00 21.90 197 ARG A C 1
ATOM 1539 O O . ARG A 1 197 ? -16.967 -2.993 24.074 1.00 20.12 197 ARG A O 1
ATOM 1547 N N . SER A 1 198 ? -19.020 -3.106 23.261 1.00 17.56 198 SER A N 1
ATOM 1548 C CA . SER A 1 198 ? -18.799 -4.429 22.689 1.00 20.62 198 SER A CA 1
ATOM 1549 C C . SER A 1 198 ? -17.659 -4.453 21.679 1.00 26.73 198 SER A C 1
ATOM 1550 O O . SER A 1 198 ? -17.102 -5.536 21.367 1.00 21.28 198 SER A O 1
ATOM 1553 N N . PHE A 1 199 ? -17.389 -3.310 21.058 1.00 14.99 199 PHE A N 1
ATOM 1554 C CA . PHE A 1 199 ? -16.279 -3.334 20.096 1.00 18.18 199 PHE A CA 1
ATOM 1555 C C . PHE A 1 199 ? -15.208 -2.274 20.419 1.00 17.34 199 PHE A C 1
ATOM 1556 O O . PHE A 1 199 ? -14.589 -1.772 19.525 1.00 18.56 199 PHE A O 1
ATOM 1564 N N . GLY A 1 200 ? -14.992 -2.013 21.685 1.00 14.39 200 GLY A N 1
ATOM 1565 C CA . GLY A 1 200 ? -13.880 -1.212 22.104 1.00 16.44 200 GLY A CA 1
ATOM 1566 C C . GLY A 1 200 ? -14.184 0.118 22.700 1.00 21.36 200 GLY A C 1
ATOM 1567 O O . GLY A 1 200 ? -13.239 0.846 22.986 1.00 19.28 200 GLY A O 1
ATOM 1568 N N . GLY A 1 201 ? -15.453 0.446 22.943 1.00 15.90 201 GLY A N 1
ATOM 1569 C CA . GLY A 1 201 ? -15.737 1.767 23.588 1.00 13.59 201 GLY A CA 1
ATOM 1570 C C . GLY A 1 201 ? -15.249 1.767 25.044 1.00 19.20 201 GLY A C 1
ATOM 1571 O O . GLY A 1 201 ? -15.003 0.714 25.661 1.00 20.25 201 GLY A O 1
ATOM 1572 N N . SER A 1 202 ? -15.017 2.946 25.590 1.00 17.05 202 SER A N 1
ATOM 1573 C CA . SER A 1 202 ? -14.526 3.080 26.966 1.00 15.37 202 SER A CA 1
ATOM 1574 C C . SER A 1 202 ? -15.658 3.286 27.990 1.00 23.34 202 SER A C 1
ATOM 1575 O O . SER A 1 202 ? -16.681 3.931 27.749 1.00 24.02 202 SER A O 1
ATOM 1578 N N . LEU A 1 203 ? -15.427 2.771 29.177 1.00 20.98 203 LEU A N 1
ATOM 1579 C CA . LEU A 1 203 ? -16.303 3.025 30.304 1.00 21.44 203 LEU A CA 1
ATOM 1580 C C . LEU A 1 203 ? -16.152 4.552 30.523 1.00 22.66 203 LEU A C 1
ATOM 1581 O O . LEU A 1 203 ? -15.165 5.152 30.096 1.00 19.03 203 LEU A O 1
ATOM 1586 N N . VAL A 1 204 ? -17.160 5.141 31.162 1.00 20.78 204 VAL A N 1
ATOM 1587 C CA . VAL A 1 204 ? -17.252 6.578 31.540 1.00 18.82 204 VAL A CA 1
ATOM 1588 C C . VAL A 1 204 ? -17.475 7.460 30.337 1.00 23.80 204 VAL A C 1
ATOM 1589 O O . VAL A 1 204 ? -17.547 8.645 30.464 1.00 27.72 204 VAL A O 1
ATOM 1593 N N . ARG A 1 205 ? -17.732 6.855 29.179 1.00 28.87 205 ARG A N 1
ATOM 1594 C CA . ARG A 1 205 ? -17.941 7.634 27.961 1.00 39.31 205 ARG A CA 1
ATOM 1595 C C . ARG A 1 205 ? -19.162 8.592 28.078 1.00 25.35 205 ARG A C 1
ATOM 1596 O O . ARG A 1 205 ? -19.058 9.789 27.917 1.00 34.03 205 ARG A O 1
ATOM 1604 N N . PRO A 1 206 ? -20.316 8.036 28.354 1.00 42.02 206 PRO A N 1
ATOM 1605 C CA . PRO A 1 206 ? -21.542 8.814 28.579 1.00 44.62 206 PRO A CA 1
ATOM 1606 C C . PRO A 1 206 ? -21.393 9.849 29.683 1.00 31.69 206 PRO A C 1
ATOM 1607 O O . PRO A 1 206 ? -21.878 10.921 29.595 1.00 34.55 206 PRO A O 1
ATOM 1611 N N . GLU A 1 207 ? -20.777 9.517 30.775 1.00 22.03 207 GLU A N 1
ATOM 1612 C CA . GLU A 1 207 ? -20.640 10.527 31.773 1.00 28.20 207 GLU A CA 1
ATOM 1613 C C . GLU A 1 207 ? -19.576 11.604 31.488 1.00 58.03 207 GLU A C 1
ATOM 1614 O O . GLU A 1 207 ? -19.527 12.622 32.173 1.00 29.55 207 GLU A O 1
ATOM 1620 N N . ALA A 1 208 ? -18.646 11.309 30.587 1.00 29.09 208 ALA A N 1
ATOM 1621 C CA . ALA A 1 208 ? -17.447 12.092 30.426 1.00 23.85 208 ALA A CA 1
ATOM 1622 C C . ALA A 1 208 ? -17.626 13.617 30.413 1.00 15.61 208 ALA A C 1
ATOM 1623 O O . ALA A 1 208 ? -16.927 14.337 31.152 1.00 22.28 208 ALA A O 1
ATOM 1625 N N . THR A 1 209 ? -18.388 14.124 29.461 1.00 22.55 209 THR A N 1
ATOM 1626 C CA . THR A 1 209 ? -18.461 15.601 29.318 1.00 29.13 209 THR A CA 1
ATOM 1627 C C . THR A 1 209 ? -19.013 16.307 30.489 1.00 25.32 209 THR A C 1
ATOM 1628 O O . THR A 1 209 ? -18.423 17.246 30.960 1.00 29.78 209 THR A O 1
ATOM 1632 N N . GLY A 1 210 ? -20.069 15.735 31.022 1.00 21.92 210 GLY A N 1
ATOM 1633 C CA . GLY A 1 210 ? -20.709 16.277 32.190 1.00 18.78 210 GLY A CA 1
ATOM 1634 C C . GLY A 1 210 ? -19.862 16.187 33.409 1.00 22.34 210 GLY A C 1
ATOM 1635 O O . GLY A 1 210 ? -19.607 17.196 34.061 1.00 25.50 210 GLY A O 1
ATOM 1636 N N . TYR A 1 211 ? -19.334 15.018 33.722 1.00 21.78 211 TYR A N 1
ATOM 1637 C CA . TYR A 1 211 ? -18.486 14.942 34.933 1.00 15.07 211 TYR A CA 1
ATOM 1638 C C . TYR A 1 211 ? -17.284 15.830 34.832 1.00 29.88 211 TYR A C 1
ATOM 1639 O O . TYR A 1 211 ? -16.743 16.232 35.853 1.00 25.12 211 TYR A O 1
ATOM 1648 N N . GLY A 1 212 ? -16.720 15.897 33.625 1.00 23.83 212 GLY A N 1
ATOM 1649 C CA . GLY A 1 212 ? -15.491 16.649 33.444 1.00 25.54 212 GLY A CA 1
ATOM 1650 C C . GLY A 1 212 ? -15.786 18.093 33.780 1.00 20.12 212 GLY A C 1
ATOM 1651 O O . GLY A 1 212 ? -14.961 18.802 34.371 1.00 21.16 212 GLY A O 1
ATOM 1652 N N . SER A 1 213 ? -16.931 18.565 33.329 1.00 19.52 213 SER A N 1
ATOM 1653 C CA . SER A 1 213 ? -17.209 19.987 33.533 1.00 22.51 213 SER A CA 1
ATOM 1654 C C . SER A 1 213 ? -17.318 20.305 35.026 1.00 22.24 213 SER A C 1
ATOM 1655 O O . SER A 1 213 ? -16.844 21.359 35.451 1.00 24.57 213 SER A O 1
ATOM 1658 N N . VAL A 1 214 ? -17.776 19.336 35.839 1.00 25.45 214 VAL A N 1
ATOM 1659 C CA . VAL A 1 214 ? -17.904 19.539 37.288 1.00 27.37 214 VAL A CA 1
ATOM 1660 C C . VAL A 1 214 ? -16.571 19.443 38.007 1.00 27.45 214 VAL A C 1
ATOM 1661 O O . VAL A 1 214 ? -16.337 20.145 38.973 1.00 25.97 214 VAL A O 1
ATOM 1665 N N . TYR A 1 215 ? -15.663 18.598 37.521 1.00 23.38 215 TYR A N 1
ATOM 1666 C CA . TYR A 1 215 ? -14.341 18.561 38.126 1.00 22.12 215 TYR A CA 1
ATOM 1667 C C . TYR A 1 215 ? -13.589 19.926 37.906 1.00 17.85 215 TYR A C 1
ATOM 1668 O O . TYR A 1 215 ? -12.716 20.338 38.695 1.00 25.84 215 TYR A O 1
ATOM 1677 N N . TYR A 1 216 ? -13.846 20.541 36.755 1.00 25.38 216 TYR A N 1
ATOM 1678 C CA . TYR A 1 216 ? -13.216 21.819 36.435 1.00 25.42 216 TYR A CA 1
ATOM 1679 C C . TYR A 1 216 ? -13.743 22.905 37.387 1.00 20.61 216 TYR A C 1
ATOM 1680 O O . TYR A 1 216 ? -12.966 23.707 37.915 1.00 27.18 216 TYR A O 1
ATOM 1689 N N . VAL A 1 217 ? -15.054 22.875 37.624 1.00 25.31 217 VAL A N 1
ATOM 1690 C CA . VAL A 1 217 ? -15.716 23.873 38.481 1.00 25.66 217 VAL A CA 1
ATOM 1691 C C . VAL A 1 217 ? -15.234 23.682 39.889 1.00 28.49 217 VAL A C 1
ATOM 1692 O O . VAL A 1 217 ? -14.890 24.604 40.625 1.00 32.78 217 VAL A O 1
ATOM 1696 N N . GLU A 1 218 ? -15.006 22.444 40.201 1.00 24.09 218 GLU A N 1
ATOM 1697 C CA . GLU A 1 218 ? -14.408 22.172 41.480 1.00 28.61 218 GLU A CA 1
ATOM 1698 C C . GLU A 1 218 ? -13.033 22.840 41.633 1.00 31.37 218 GLU A C 1
ATOM 1699 O O . GLU A 1 218 ? -12.682 23.344 42.698 1.00 38.51 218 GLU A O 1
ATOM 1705 N N . ALA A 1 219 ? -12.198 22.743 40.614 1.00 23.52 219 ALA A N 1
ATOM 1706 C CA . ALA A 1 219 ? -10.881 23.388 40.668 1.00 30.68 219 ALA A CA 1
ATOM 1707 C C . ALA A 1 219 ? -11.085 24.954 40.740 1.00 29.09 219 ALA A C 1
ATOM 1708 O O . ALA A 1 219 ? -10.271 25.718 41.329 1.00 32.13 219 ALA A O 1
ATOM 1710 N N . VAL A 1 220 ? -12.182 25.438 40.167 1.00 33.00 220 VAL A N 1
ATOM 1711 C CA . VAL A 1 220 ? -12.436 26.879 40.231 1.00 19.60 220 VAL A CA 1
ATOM 1712 C C . VAL A 1 220 ? -12.740 27.245 41.735 1.00 44.53 220 VAL A C 1
ATOM 1713 O O . VAL A 1 220 ? -12.187 28.183 42.326 1.00 29.68 220 VAL A O 1
ATOM 1717 N N . MET A 1 221 ? -13.573 26.442 42.385 1.00 36.25 221 MET A N 1
ATOM 1718 C CA . MET A 1 221 ? -13.938 26.739 43.786 1.00 43.27 221 MET A CA 1
ATOM 1719 C C . MET A 1 221 ? -12.689 26.806 44.625 1.00 32.50 221 MET A C 1
ATOM 1720 O O . MET A 1 221 ? -12.401 27.784 45.299 1.00 44.56 221 MET A O 1
ATOM 1725 N N . LYS A 1 222 ? -11.893 25.771 44.521 1.00 29.11 222 LYS A N 1
ATOM 1726 C CA . LYS A 1 222 ? -10.670 25.738 45.229 1.00 23.74 222 LYS A CA 1
ATOM 1727 C C . LYS A 1 222 ? -9.864 27.007 44.983 1.00 61.58 222 LYS A C 1
ATOM 1728 O O . LYS A 1 222 ? -9.354 27.637 45.931 1.00 37.65 222 LYS A O 1
ATOM 1734 N N . HIS A 1 223 ? -9.755 27.401 43.714 1.00 36.46 223 HIS A N 1
ATOM 1735 C CA . HIS A 1 223 ? -8.970 28.614 43.417 1.00 33.74 223 HIS A CA 1
ATOM 1736 C C . HIS A 1 223 ? -9.445 29.816 44.223 1.00 38.65 223 HIS A C 1
ATOM 1737 O O . HIS A 1 223 ? -8.683 30.717 44.596 1.00 35.14 223 HIS A O 1
ATOM 1744 N N . GLU A 1 224 ? -10.764 29.885 44.312 1.00 22.43 224 GLU A N 1
ATOM 1745 C CA . GLU A 1 224 ? -11.448 30.961 44.915 1.00 32.92 224 GLU A CA 1
ATOM 1746 C C . GLU A 1 224 ? -11.758 30.688 46.395 1.00 50.20 224 GLU A C 1
ATOM 1747 O O . GLU A 1 224 ? -12.711 31.270 46.900 1.00 44.76 224 GLU A O 1
ATOM 1753 N N . ASN A 1 225 ? -11.054 29.788 47.073 1.00 34.74 225 ASN A N 1
ATOM 1754 C CA . ASN A 1 225 ? -11.379 29.526 48.506 1.00 43.97 225 ASN A CA 1
ATOM 1755 C C . ASN A 1 225 ? -12.882 29.473 48.764 1.00 60.23 225 ASN A C 1
ATOM 1756 O O . ASN A 1 225 ? -13.463 30.162 49.601 1.00 59.15 225 ASN A O 1
ATOM 1761 N N . ASP A 1 226 ? -13.533 28.654 47.971 1.00 33.78 226 ASP A N 1
ATOM 1762 C CA . ASP A 1 226 ? -14.970 28.527 48.037 1.00 26.08 226 ASP A CA 1
ATOM 1763 C C . ASP A 1 226 ? -15.297 27.014 48.024 1.00 39.00 226 ASP A C 1
ATOM 1764 O O . ASP A 1 226 ? -14.405 26.161 48.231 1.00 41.57 226 ASP A O 1
ATOM 1769 N N . THR A 1 227 ? -16.547 26.669 47.770 1.00 40.72 227 THR A N 1
ATOM 1770 C CA . THR A 1 227 ? -16.941 25.262 47.844 1.00 41.62 227 THR A CA 1
ATOM 1771 C C . THR A 1 227 ? -18.142 24.971 46.977 1.00 47.45 227 THR A C 1
ATOM 1772 O O . THR A 1 227 ? -19.032 25.808 46.828 1.00 48.07 227 THR A O 1
ATOM 1776 N N . LEU A 1 228 ? -18.212 23.751 46.445 1.00 44.87 228 LEU A N 1
ATOM 1777 C CA . LEU A 1 228 ? -19.349 23.376 45.630 1.00 59.08 228 LEU A CA 1
ATOM 1778 C C . LEU A 1 228 ? -20.521 23.114 46.533 1.00 30.16 228 LEU A C 1
ATOM 1779 O O . LEU A 1 228 ? -21.679 23.328 46.142 1.00 53.15 228 LEU A O 1
ATOM 1784 N N . VAL A 1 229 ? -20.195 22.517 47.678 1.00 48.06 229 VAL A N 1
ATOM 1785 C CA . VAL A 1 229 ? -21.202 22.097 48.633 1.00 54.83 229 VAL A CA 1
ATOM 1786 C C . VAL A 1 229 ? -22.166 23.206 48.952 1.00 34.96 229 VAL A C 1
ATOM 1787 O O . VAL A 1 229 ? -21.774 24.358 49.195 1.00 64.47 229 VAL A O 1
ATOM 1791 N N . GLY A 1 230 ? -23.424 22.879 48.747 1.00 48.25 230 GLY A N 1
ATOM 1792 C CA . GLY A 1 230 ? -24.459 23.853 48.953 1.00 43.50 230 GLY A CA 1
ATOM 1793 C C . GLY A 1 230 ? -24.766 24.668 47.720 1.00 68.32 230 GLY A C 1
ATOM 1794 O O . GLY A 1 230 ? -25.878 25.185 47.561 1.00 53.36 230 GLY A O 1
ATOM 1795 N N . LYS A 1 231 ? -23.820 24.770 46.807 1.00 47.55 231 LYS A N 1
ATOM 1796 C CA . LYS A 1 231 ? -24.153 25.574 45.639 1.00 33.35 231 LYS A CA 1
ATOM 1797 C C . LYS A 1 231 ? -25.300 25.024 44.824 1.00 42.10 231 LYS A C 1
ATOM 1798 O O . LYS A 1 231 ? -25.438 23.815 44.663 1.00 52.74 231 LYS A O 1
ATOM 1804 N N . THR A 1 232 ? -26.051 25.953 44.226 1.00 33.72 232 THR A N 1
ATOM 1805 C CA . THR A 1 232 ? -27.113 25.687 43.263 1.00 47.48 232 THR A CA 1
ATOM 1806 C C . THR A 1 232 ? -26.625 26.052 41.851 1.00 38.15 232 THR A C 1
ATOM 1807 O O . THR A 1 232 ? -25.847 27.011 41.647 1.00 38.01 232 THR A O 1
ATOM 1811 N N . VAL A 1 233 ? -27.210 25.385 40.864 1.00 36.18 233 VAL A N 1
ATOM 1812 C CA . VAL A 1 233 ? -26.745 25.517 39.522 1.00 30.03 233 VAL A CA 1
ATOM 1813 C C . VAL A 1 233 ? -27.835 25.519 38.514 1.00 26.59 233 VAL A C 1
ATOM 1814 O O . VAL A 1 233 ? -28.686 24.652 38.478 1.00 40.60 233 VAL A O 1
ATOM 1818 N N . ALA A 1 234 ? -27.790 26.500 37.636 1.00 25.90 234 ALA A N 1
ATOM 1819 C CA . ALA A 1 234 ? -28.697 26.527 36.534 1.00 25.54 234 ALA A CA 1
ATOM 1820 C C . ALA A 1 234 ? -28.154 25.753 35.346 1.00 55.03 234 ALA A C 1
ATOM 1821 O O . ALA A 1 234 ? -27.236 26.236 34.683 1.00 40.21 234 ALA A O 1
ATOM 1823 N N . LEU A 1 235 ? -28.831 24.696 34.918 1.00 49.61 235 LEU A N 1
ATOM 1824 C CA . LEU A 1 235 ? -28.396 24.061 33.686 1.00 31.51 235 LEU A CA 1
ATOM 1825 C C . LEU A 1 235 ? -29.344 24.443 32.646 1.00 35.99 235 LEU A C 1
ATOM 1826 O O . LEU A 1 235 ? -30.473 24.808 32.948 1.00 39.10 235 LEU A O 1
ATOM 1831 N N . ALA A 1 236 ? -28.907 24.143 31.430 1.00 34.94 236 ALA A N 1
ATOM 1832 C CA . ALA A 1 236 ? -29.677 24.201 30.192 1.00 48.37 236 ALA A CA 1
ATOM 1833 C C . ALA A 1 236 ? -29.688 22.762 29.563 1.00 58.05 236 ALA A C 1
ATOM 1834 O O . ALA A 1 236 ? -28.762 21.977 29.785 1.00 47.28 236 ALA A O 1
ATOM 1836 N N . GLY A 1 237 ? -30.756 22.402 28.847 1.00 60.11 237 GLY A N 1
ATOM 1837 C CA . GLY A 1 237 ? -30.940 21.072 28.262 1.00 31.70 237 GLY A CA 1
ATOM 1838 C C . GLY A 1 237 ? -31.402 20.062 29.320 1.00 30.68 237 GLY A C 1
ATOM 1839 O O . GLY A 1 237 ? -31.541 20.403 30.508 1.00 39.86 237 GLY A O 1
ATOM 1840 N N . PHE A 1 238 ? -31.544 18.804 28.883 1.00 43.02 238 PHE A N 1
ATOM 1841 C CA . PHE A 1 238 ? -31.919 17.640 29.718 1.00 67.50 238 PHE A CA 1
ATOM 1842 C C . PHE A 1 238 ? -31.167 16.461 29.107 1.00 46.59 238 PHE A C 1
ATOM 1843 O O . PHE A 1 238 ? -31.417 15.304 29.410 1.00 63.77 238 PHE A O 1
ATOM 1851 N N . GLY A 1 239 ? -30.227 16.785 28.242 1.00 59.72 239 GLY A N 1
ATOM 1852 C CA . GLY A 1 239 ? -29.428 15.785 27.566 1.00 44.30 239 GLY A CA 1
ATOM 1853 C C . GLY A 1 239 ? -28.229 15.151 28.323 1.00 39.21 239 GLY A C 1
ATOM 1854 O O . GLY A 1 239 ? -28.127 15.145 29.559 1.00 41.53 239 GLY A O 1
ATOM 1855 N N . ASN A 1 240 ? -27.323 14.612 27.524 1.00 47.02 240 ASN A N 1
ATOM 1856 C CA . ASN A 1 240 ? -26.160 13.868 28.003 1.00 74.23 240 ASN A CA 1
ATOM 1857 C C . ASN A 1 240 ? -25.287 14.625 28.951 1.00 33.04 240 ASN A C 1
ATOM 1858 O O . ASN A 1 240 ? -24.910 14.119 30.030 1.00 31.67 240 ASN A O 1
ATOM 1863 N N . VAL A 1 241 ? -24.913 15.815 28.476 1.00 31.25 241 VAL A N 1
ATOM 1864 C CA . VAL A 1 241 ? -24.056 16.681 29.254 1.00 33.04 241 VAL A CA 1
ATOM 1865 C C . VAL A 1 241 ? -24.801 17.093 30.505 1.00 47.66 241 VAL A C 1
ATOM 1866 O O . VAL A 1 241 ? -24.262 16.955 31.602 1.00 36.85 241 VAL A O 1
ATOM 1870 N N . ALA A 1 242 ? -26.045 17.567 30.351 1.00 30.50 242 ALA A N 1
ATOM 1871 C CA . ALA A 1 242 ? -26.816 18.012 31.508 1.00 24.16 242 ALA A CA 1
ATOM 1872 C C . ALA A 1 242 ? -26.954 16.874 32.521 1.00 26.53 242 ALA A C 1
ATOM 1873 O O . ALA A 1 242 ? -26.654 17.042 33.727 1.00 36.86 242 ALA A O 1
ATOM 1875 N N . TRP A 1 243 ? -27.298 15.680 32.007 1.00 37.61 243 TRP A N 1
ATOM 1876 C CA . TRP A 1 243 ? -27.442 14.468 32.840 1.00 54.56 243 TRP A CA 1
ATOM 1877 C C . TRP A 1 243 ? -26.142 14.208 33.650 1.00 24.13 243 TRP A C 1
ATOM 1878 O O . TRP A 1 243 ? -26.124 14.115 34.899 1.00 32.88 243 TRP A O 1
ATOM 1889 N N . GLY A 1 244 ? -25.014 14.162 32.930 1.00 35.56 244 GLY A N 1
ATOM 1890 C CA . GLY A 1 244 ? -23.727 13.909 33.570 1.00 22.93 244 GLY A CA 1
ATOM 1891 C C . GLY A 1 244 ? -23.402 14.964 34.639 1.00 26.68 244 GLY A C 1
ATOM 1892 O O . GLY A 1 244 ? -22.910 14.632 35.718 1.00 23.03 244 GLY A O 1
ATOM 1893 N N . ALA A 1 245 ? -23.657 16.240 34.342 1.00 34.74 245 ALA A N 1
ATOM 1894 C CA . ALA A 1 245 ? -23.314 17.313 35.299 1.00 42.09 245 ALA A CA 1
ATOM 1895 C C . ALA A 1 245 ? -24.159 17.261 36.587 1.00 24.78 245 ALA A C 1
ATOM 1896 O O . ALA A 1 245 ? -23.626 17.264 37.728 1.00 26.87 245 ALA A O 1
ATOM 1898 N N . ALA A 1 246 ? -25.470 17.136 36.363 1.00 37.42 246 ALA A N 1
ATOM 1899 C CA . ALA A 1 246 ? -26.422 17.037 37.459 1.00 33.16 246 ALA A CA 1
ATOM 1900 C C . ALA A 1 246 ? -25.989 15.906 38.337 1.00 29.65 246 ALA A C 1
ATOM 1901 O O . ALA A 1 246 ? -25.833 16.023 39.547 1.00 34.31 246 ALA A O 1
ATOM 1903 N N . LYS A 1 247 ? -25.706 14.793 37.693 1.00 38.42 247 LYS A N 1
ATOM 1904 C CA . LYS A 1 247 ? -25.304 13.653 38.457 1.00 34.26 247 LYS A CA 1
ATOM 1905 C C . LYS A 1 247 ? -24.120 13.942 39.343 1.00 27.85 247 LYS A C 1
ATOM 1906 O O . LYS A 1 247 ? -24.177 13.690 40.567 1.00 32.17 247 LYS A O 1
ATOM 1912 N N . LYS A 1 248 ? -23.031 14.443 38.743 1.00 31.45 248 LYS A N 1
ATOM 1913 C CA . LYS A 1 248 ? -21.827 14.665 39.547 1.00 41.21 248 LYS A CA 1
ATOM 1914 C C . LYS A 1 248 ? -22.007 15.841 40.513 1.00 34.60 248 LYS A C 1
ATOM 1915 O O . LYS A 1 248 ? -21.472 15.804 41.605 1.00 25.09 248 LYS A O 1
ATOM 1921 N N . LEU A 1 249 ? -22.765 16.885 40.121 1.00 24.03 249 LEU A N 1
ATOM 1922 C CA . LEU A 1 249 ? -23.011 17.983 41.095 1.00 25.82 249 LEU A CA 1
ATOM 1923 C C . LEU A 1 249 ? -23.617 17.438 42.410 1.00 52.20 249 LEU A C 1
ATOM 1924 O O . LEU A 1 249 ? -23.199 17.755 43.552 1.00 34.49 249 LEU A O 1
ATOM 1929 N N . ALA A 1 250 ? -24.630 16.603 42.224 1.00 45.48 250 ALA A N 1
ATOM 1930 C CA . ALA A 1 250 ? -25.359 16.014 43.343 1.00 40.08 250 ALA A CA 1
ATOM 1931 C C . ALA A 1 250 ? -24.425 15.223 44.264 1.00 32.64 250 ALA A C 1
ATOM 1932 O O . ALA A 1 250 ? -24.330 15.476 45.462 1.00 69.22 250 ALA A O 1
ATOM 1934 N N . GLU A 1 251 ? -23.617 14.370 43.649 1.00 42.08 251 GLU A N 1
ATOM 1935 C CA . GLU A 1 251 ? -22.657 13.559 44.373 1.00 35.99 251 GLU A CA 1
ATOM 1936 C C . GLU A 1 251 ? -21.695 14.430 45.196 1.00 62.31 251 GLU A C 1
ATOM 1937 O O . GLU A 1 251 ? -21.222 14.003 46.260 1.00 46.61 251 GLU A O 1
ATOM 1943 N N . LEU A 1 252 ? -21.447 15.650 44.691 1.00 35.27 252 LEU A N 1
ATOM 1944 C CA . LEU A 1 252 ? -20.462 16.555 45.280 1.00 71.25 252 LEU A CA 1
ATOM 1945 C C . LEU A 1 252 ? -21.043 17.519 46.339 1.00 48.44 252 LEU A C 1
ATOM 1946 O O . LEU A 1 252 ? -20.347 18.233 47.047 1.00 60.05 252 LEU A O 1
ATOM 1951 N N . GLY A 1 253 ? -22.344 17.457 46.518 1.00 48.77 253 GLY A N 1
ATOM 1952 C CA . GLY A 1 253 ? -22.954 18.240 47.576 1.00 37.99 253 GLY A CA 1
ATOM 1953 C C . GLY A 1 253 ? -23.705 19.389 46.992 1.00 51.91 253 GLY A C 1
ATOM 1954 O O . GLY A 1 253 ? -24.232 20.242 47.699 1.00 45.81 253 GLY A O 1
ATOM 1955 N N . ALA A 1 254 ? -23.729 19.471 45.683 1.00 37.43 254 ALA A N 1
ATOM 1956 C CA . ALA A 1 254 ? -24.378 20.634 45.060 1.00 28.95 254 ALA A CA 1
ATOM 1957 C C . ALA A 1 254 ? -25.656 20.175 44.512 1.00 60.83 254 ALA A C 1
ATOM 1958 O O . ALA A 1 254 ? -25.966 19.011 44.583 1.00 38.20 254 ALA A O 1
ATOM 1960 N N . LYS A 1 255 ? -26.365 21.074 43.838 1.00 30.16 255 LYS A N 1
ATOM 1961 C CA . LYS A 1 255 ? -27.559 20.642 43.162 1.00 41.25 255 LYS A CA 1
ATOM 1962 C C . LYS A 1 255 ? -27.993 21.574 42.087 1.00 52.01 255 LYS A C 1
ATOM 1963 O O . LYS A 1 255 ? -27.897 22.785 42.209 1.00 53.86 255 LYS A O 1
ATOM 1969 N N . ALA A 1 256 ? -28.369 20.976 40.965 1.00 44.26 256 ALA A N 1
ATOM 1970 C CA . ALA A 1 256 ? -28.869 21.714 39.814 1.00 50.98 256 ALA A CA 1
ATOM 1971 C C . ALA A 1 256 ? -30.325 22.022 40.138 1.00 67.87 256 ALA A C 1
ATOM 1972 O O . ALA A 1 256 ? -30.966 21.222 40.820 1.00 61.67 256 ALA A O 1
ATOM 1974 N N . VAL A 1 257 ? -30.866 23.130 39.619 1.00 47.49 257 VAL A N 1
ATOM 1975 C CA . VAL A 1 257 ? -32.258 23.533 39.942 1.00 32.29 257 VAL A CA 1
ATOM 1976 C C . VAL A 1 257 ? -33.019 23.936 38.702 1.00 63.24 257 VAL A C 1
ATOM 1977 O O . VAL A 1 257 ? -34.170 24.393 38.738 1.00 69.91 257 VAL A O 1
ATOM 1981 N N . THR A 1 258 ? -32.371 23.748 37.579 1.00 32.70 258 THR A N 1
ATOM 1982 C CA . THR A 1 258 ? -33.078 24.011 36.357 1.00 40.69 258 THR A CA 1
ATOM 1983 C C . THR A 1 258 ? -32.580 23.087 35.295 1.00 40.72 258 THR A C 1
ATOM 1984 O O . THR A 1 258 ? -31.475 22.524 35.420 1.00 45.74 258 THR A O 1
ATOM 1988 N N . LEU A 1 259 ? -33.443 22.908 34.296 1.00 34.34 259 LEU A N 1
ATOM 1989 C CA . LEU A 1 259 ? -33.194 22.187 33.050 1.00 100.00 259 LEU A CA 1
ATOM 1990 C C . LEU A 1 259 ? -33.898 23.010 31.989 1.00 35.11 259 LEU A C 1
ATOM 1991 O O . LEU A 1 259 ? -34.602 23.968 32.287 1.00 59.56 259 LEU A O 1
ATOM 1996 N N . SER A 1 260 ? -33.690 22.672 30.753 1.00 31.59 260 SER A N 1
ATOM 1997 C CA . SER A 1 260 ? -34.275 23.510 29.789 1.00 37.10 260 SER A CA 1
ATOM 1998 C C . SER A 1 260 ? -34.558 22.672 28.547 1.00 42.25 260 SER A C 1
ATOM 1999 O O . SER A 1 260 ? -34.034 21.564 28.435 1.00 60.44 260 SER A O 1
ATOM 2002 N N . GLY A 1 261 ? -35.518 23.146 27.732 1.00 49.98 261 GLY A N 1
ATOM 2003 C CA . GLY A 1 261 ? -35.997 22.507 26.492 1.00 45.07 261 GLY A CA 1
ATOM 2004 C C . GLY A 1 261 ? -36.437 23.604 25.505 1.00 79.72 261 GLY A C 1
ATOM 2005 O O . GLY A 1 261 ? -36.510 24.770 25.904 1.00 84.90 261 GLY A O 1
ATOM 2006 N N . PRO A 1 262 ? -36.701 23.261 24.234 1.00 80.11 262 PRO A N 1
ATOM 2007 C CA . PRO A 1 262 ? -37.092 24.275 23.246 1.00 87.11 262 PRO A CA 1
ATOM 2008 C C . PRO A 1 262 ? -38.429 24.844 23.620 1.00 100.00 262 PRO A C 1
ATOM 2009 O O . PRO A 1 262 ? -38.802 25.937 23.177 1.00 86.26 262 PRO A O 1
ATOM 2013 N N . ASP A 1 263 ? -39.098 24.105 24.506 1.00 81.00 263 ASP A N 1
ATOM 2014 C CA . ASP A 1 263 ? -40.408 24.479 25.012 1.00 72.42 263 ASP A CA 1
ATOM 2015 C C . ASP A 1 263 ? -40.387 25.407 26.221 1.00 68.10 263 ASP A C 1
ATOM 2016 O O . ASP A 1 263 ? -41.423 25.933 26.623 1.00 100.00 263 ASP A O 1
ATOM 2021 N N . GLY A 1 264 ? -39.232 25.599 26.837 1.00 94.35 264 GLY A N 1
ATOM 2022 C CA . GLY A 1 264 ? -39.198 26.473 27.998 1.00 43.79 264 GLY A CA 1
ATOM 2023 C C . GLY A 1 264 ? -38.158 26.013 28.999 1.00 70.78 264 GLY A C 1
ATOM 2024 O O . GLY A 1 264 ? -37.050 25.653 28.611 1.00 93.87 264 GLY A O 1
ATOM 2025 N N . TYR A 1 265 ? -38.495 26.050 30.285 1.00 41.20 265 TYR A N 1
ATOM 2026 C CA . TYR A 1 265 ? -37.525 25.651 31.287 1.00 40.37 265 TYR A CA 1
ATOM 2027 C C . TYR A 1 265 ? -38.233 25.365 32.547 1.00 70.69 265 TYR A C 1
ATOM 2028 O O . TYR A 1 265 ? -39.347 25.849 32.763 1.00 53.18 265 TYR A O 1
ATOM 2037 N N . ILE A 1 266 ? -37.587 24.547 33.371 1.00 43.97 266 ILE A N 1
ATOM 2038 C CA . ILE A 1 266 ? -38.155 24.184 34.673 1.00 37.57 266 ILE A CA 1
ATOM 2039 C C . ILE A 1 266 ? -37.329 24.653 35.868 1.00 56.48 266 ILE A C 1
ATOM 2040 O O . ILE A 1 266 ? -36.129 24.930 35.778 1.00 58.93 266 ILE A O 1
ATOM 2045 N N . TYR A 1 267 ? -37.981 24.762 37.000 1.00 36.05 267 TYR A N 1
ATOM 2046 C CA . TYR A 1 267 ? -37.254 25.165 38.150 1.00 44.86 267 TYR A CA 1
ATOM 2047 C C . TYR A 1 267 ? -37.581 24.170 39.254 1.00 57.02 267 TYR A C 1
ATOM 2048 O O . TYR A 1 267 ? -38.731 23.792 39.435 1.00 56.22 267 TYR A O 1
ATOM 2057 N N . ASP A 1 268 ? -36.558 23.654 39.914 1.00 45.23 268 ASP A N 1
ATOM 2058 C CA . ASP A 1 268 ? -36.743 22.577 40.891 1.00 50.01 268 ASP A CA 1
ATOM 2059 C C . ASP A 1 268 ? -35.837 22.744 42.095 1.00 53.02 268 ASP A C 1
ATOM 2060 O O . ASP A 1 268 ? -34.836 22.068 42.306 1.00 66.79 268 ASP A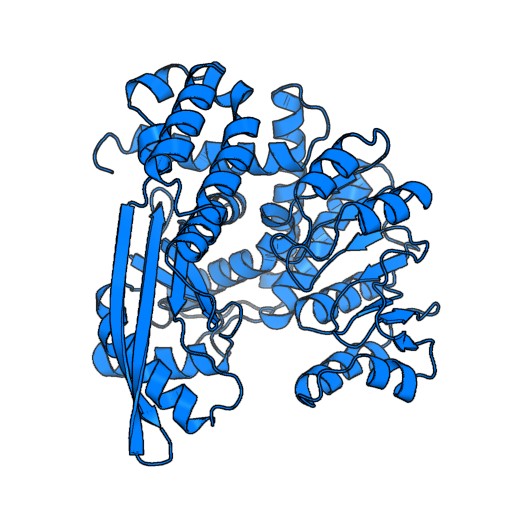 O 1
ATOM 2065 N N . PRO A 1 269 ? -36.279 23.679 42.892 1.00 75.00 269 PRO A N 1
ATOM 2066 C CA . PRO A 1 269 ? -35.650 24.176 44.099 1.00 54.35 269 PRO A CA 1
ATOM 2067 C C . PRO A 1 269 ? -35.111 23.086 45.013 1.00 49.10 269 PRO A C 1
ATOM 2068 O O . PRO A 1 269 ? -34.230 23.310 45.921 1.00 52.73 269 PRO A O 1
ATOM 2072 N N . GLU A 1 270 ? -35.633 21.892 44.772 1.00 38.12 270 GLU A N 1
ATOM 2073 C CA . GLU A 1 270 ? -35.157 20.747 45.557 1.00 100.00 270 GLU A CA 1
ATOM 2074 C C . GLU A 1 270 ? -33.878 20.195 44.951 1.00 100.00 270 GLU A C 1
ATOM 2075 O O . GLU A 1 270 ? -33.019 19.652 45.647 1.00 53.68 270 GLU A O 1
ATOM 2081 N N . GLY A 1 271 ? -33.799 20.276 43.630 1.00 46.16 271 GLY A N 1
ATOM 2082 C CA . GLY A 1 271 ? -32.625 19.809 42.928 1.00 64.36 271 GLY 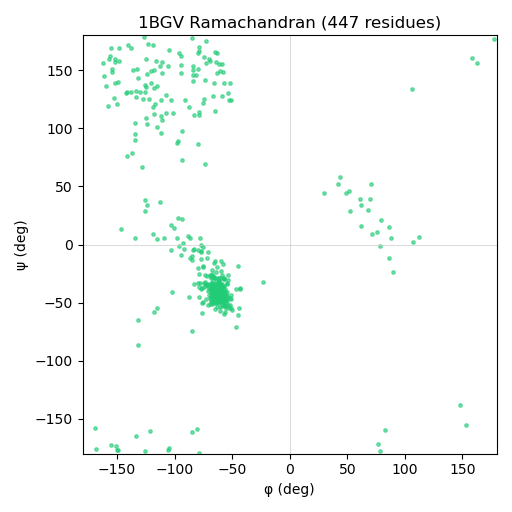A CA 1
ATOM 2083 C C . GLY A 1 271 ? -32.876 18.513 42.206 1.00 68.07 271 GLY A C 1
ATOM 2084 O O . GLY A 1 271 ? -33.451 17.572 42.744 1.00 81.56 271 GLY A O 1
ATOM 2085 N N . ILE A 1 272 ? -32.425 18.474 40.969 1.00 50.69 272 ILE A N 1
ATOM 2086 C CA . ILE A 1 272 ? -32.488 17.276 40.171 1.00 50.48 272 ILE A CA 1
ATOM 2087 C C . ILE A 1 272 ? -31.367 16.409 40.812 1.00 49.50 272 ILE A C 1
ATOM 2088 O O . ILE A 1 272 ? -30.325 16.220 40.216 1.00 52.08 272 ILE A O 1
ATOM 2093 N N . THR A 1 273 ? -31.568 15.934 42.043 1.00 38.74 273 THR A N 1
ATOM 2094 C CA . THR A 1 273 ? -30.543 15.208 42.788 1.00 54.58 273 THR A CA 1
ATOM 2095 C C . THR A 1 273 ? -30.890 13.754 43.190 1.00 100.00 273 THR A C 1
ATOM 2096 O O . THR A 1 273 ? -30.173 13.130 43.978 1.00 73.33 273 THR A O 1
ATOM 2100 N N . THR A 1 274 ? -31.993 13.215 42.683 1.00 59.16 274 THR A N 1
ATOM 2101 C CA . THR A 1 274 ? -32.335 11.842 43.040 1.00 71.67 274 THR A CA 1
ATOM 2102 C C . THR A 1 274 ? -32.176 10.955 41.877 1.00 86.84 274 THR A C 1
ATOM 2103 O O . THR A 1 274 ? -32.338 11.376 40.717 1.00 45.83 274 THR A O 1
ATOM 2107 N N . GLU A 1 275 ? -31.989 9.692 42.224 1.00 59.07 275 GLU A N 1
ATOM 2108 C CA . GLU A 1 275 ? -31.890 8.668 41.225 1.00 49.02 275 GLU A CA 1
ATOM 2109 C C . GLU A 1 275 ? -33.135 8.783 40.374 1.00 76.26 275 GLU A C 1
ATOM 2110 O O . GLU A 1 275 ? -33.117 8.804 39.154 1.00 43.97 275 GLU A O 1
ATOM 2116 N N . GLU A 1 276 ? -34.254 8.945 41.027 1.00 53.28 276 GLU A N 1
ATOM 2117 C CA . GLU A 1 276 ? -35.456 8.981 40.255 1.00 61.87 276 GLU A CA 1
ATOM 2118 C C . GLU A 1 276 ? -35.462 10.189 39.310 1.00 51.59 276 GLU A C 1
ATOM 2119 O O . GLU A 1 276 ? -35.671 10.047 38.078 1.00 40.80 276 GLU A O 1
ATOM 2125 N N . LYS A 1 277 ? -35.186 11.377 39.870 1.00 49.26 277 LYS A N 1
ATOM 2126 C CA . LYS A 1 277 ? -35.140 12.616 39.063 1.00 90.54 277 LYS A CA 1
ATOM 2127 C C . LYS A 1 277 ? -34.075 12.572 37.954 1.00 37.71 277 LYS A C 1
ATOM 2128 O O . LYS A 1 277 ? -34.357 12.777 36.753 1.00 45.71 277 LYS A O 1
ATOM 2134 N N . ILE A 1 278 ? -32.847 12.277 38.389 1.00 47.35 278 ILE A N 1
ATOM 2135 C CA . ILE A 1 278 ? -31.709 12.184 37.517 1.00 49.63 278 ILE A CA 1
ATOM 2136 C C . ILE A 1 278 ? -31.993 11.233 36.362 1.00 57.67 278 ILE A C 1
ATOM 2137 O O . ILE A 1 278 ? -31.955 11.646 35.209 1.00 60.75 278 ILE A O 1
ATOM 2142 N N . ASN A 1 279 ? -32.390 9.998 36.679 1.00 68.54 279 ASN A N 1
ATOM 2143 C CA . ASN A 1 279 ? -32.682 8.963 35.663 1.00 43.55 279 ASN A CA 1
ATOM 2144 C C . ASN A 1 279 ? -33.782 9.367 34.672 1.00 57.19 279 ASN A C 1
ATOM 2145 O O . ASN A 1 279 ? -33.694 9.024 33.474 1.00 47.86 279 ASN A O 1
ATOM 2150 N N . TYR A 1 280 ? -34.777 10.139 35.156 1.00 39.84 280 TYR A N 1
ATOM 2151 C CA . TYR A 1 280 ? -35.880 10.524 34.296 1.00 38.27 280 TYR A CA 1
ATOM 2152 C C . TYR A 1 280 ? -35.435 11.310 33.044 1.00 57.08 280 TYR A C 1
ATOM 2153 O O . TYR A 1 280 ? -36.028 11.249 31.942 1.00 43.44 280 TYR A O 1
ATOM 2162 N N . MET A 1 281 ? -34.322 12.012 33.210 1.00 61.08 281 MET A N 1
ATOM 2163 C CA . MET A 1 281 ? -33.785 12.810 32.123 1.00 71.88 281 MET A CA 1
ATOM 2164 C C . MET A 1 281 ? -33.496 11.872 30.990 1.00 35.72 281 MET A C 1
ATOM 2165 O O . MET A 1 281 ? -33.603 12.215 29.817 1.00 59.50 281 MET A O 1
ATOM 2170 N N . LEU A 1 282 ? -33.046 10.677 31.334 1.00 83.33 282 LEU A N 1
ATOM 2171 C CA . LEU A 1 282 ? -32.689 9.737 30.303 1.00 52.97 282 LEU A CA 1
ATOM 2172 C C . LEU A 1 282 ? -33.960 9.378 29.573 1.00 67.58 282 LEU A C 1
ATOM 2173 O O . LEU A 1 282 ? -34.020 9.246 28.344 1.00 62.62 282 LEU A O 1
ATOM 2178 N N . GLU A 1 283 ? -34.998 9.250 30.378 1.00 50.39 283 GLU A N 1
ATOM 2179 C CA . GLU A 1 283 ? -36.282 8.889 29.853 1.00 50.89 283 GLU A CA 1
ATOM 2180 C C . GLU A 1 283 ? -36.683 9.902 28.814 1.00 83.42 283 GLU A C 1
ATOM 2181 O O . GLU A 1 283 ? -36.884 9.536 27.657 1.00 72.18 283 GLU A O 1
ATOM 2187 N N . MET A 1 284 ? -36.787 11.162 29.244 1.00 47.08 284 MET A N 1
ATOM 2188 C CA . MET A 1 284 ? -37.208 12.255 28.371 1.00 100.00 284 MET A CA 1
ATOM 2189 C C . MET A 1 284 ? -36.336 12.296 27.127 1.00 65.53 284 MET A C 1
ATOM 2190 O O . MET A 1 284 ? -36.724 12.806 26.055 1.00 87.62 284 MET A O 1
ATOM 2195 N N . ARG A 1 285 ? -35.101 11.876 27.298 1.00 72.03 285 ARG A N 1
ATOM 2196 C CA . ARG A 1 285 ? -34.214 11.996 26.179 1.00 76.20 285 ARG A CA 1
ATOM 2197 C C . ARG A 1 285 ? -34.697 10.965 25.198 1.00 61.67 285 ARG A C 1
ATOM 2198 O O . ARG A 1 285 ? -34.939 11.255 24.017 1.00 99.78 285 ARG A O 1
ATOM 2206 N N . ALA A 1 286 ? -34.826 9.755 25.745 1.00 100.00 286 ALA A N 1
ATOM 2207 C CA . ALA A 1 286 ? -35.283 8.559 25.056 1.00 64.99 286 ALA A CA 1
ATOM 2208 C C . ALA A 1 286 ? -36.529 8.934 24.274 1.00 100.00 286 ALA A C 1
ATOM 2209 O O . ALA A 1 286 ? -36.530 9.021 23.023 1.00 89.07 286 ALA A O 1
ATOM 2211 N N . SER A 1 287 ? -37.577 9.159 25.070 1.00 100.00 287 SER A N 1
ATOM 2212 C CA . SER A 1 287 ? -38.905 9.550 24.613 1.00 71.53 287 SER A CA 1
ATOM 2213 C C . SER A 1 287 ? -38.955 10.224 23.231 1.00 100.00 287 SER A C 1
ATOM 2214 O O . SER A 1 287 ? -39.915 10.032 22.471 1.00 100.00 287 SER A O 1
ATOM 2217 N N . GLY A 1 288 ? -37.901 10.964 22.874 1.00 100.00 288 GLY A N 1
ATOM 2218 C CA . GLY A 1 288 ? -37.827 11.661 21.574 1.00 100.00 288 GLY A CA 1
ATOM 2219 C C . GLY A 1 288 ? -38.944 12.726 21.386 1.00 100.00 288 GLY A C 1
ATOM 2220 O O . GLY A 1 288 ? -39.167 13.217 20.269 1.00 82.96 288 GLY A O 1
ATOM 2221 N N . ARG A 1 289 ? -39.592 13.110 22.499 1.00 100.00 289 ARG A N 1
ATOM 2222 C CA . ARG A 1 289 ? -40.705 14.073 22.558 1.00 77.97 289 ARG A CA 1
ATOM 2223 C C . ARG A 1 289 ? -40.175 15.477 22.507 1.00 100.00 289 ARG A C 1
ATOM 2224 O O . ARG A 1 289 ? -40.787 16.400 21.937 1.00 100.00 289 ARG A O 1
ATOM 2232 N N . ASN A 1 290 ? -38.997 15.606 23.104 1.00 100.00 290 ASN A N 1
ATOM 2233 C CA . ASN A 1 290 ? -38.264 16.847 23.076 1.00 90.52 290 ASN A CA 1
ATOM 2234 C C . ASN A 1 290 ? -38.911 17.924 23.899 1.00 34.33 290 ASN A C 1
ATOM 2235 O O . ASN A 1 290 ? -38.923 19.084 23.499 1.00 100.00 290 ASN A O 1
ATOM 2240 N N . LYS A 1 291 ? -39.445 17.566 25.060 1.00 100.00 291 LYS A N 1
ATOM 2241 C CA . LYS A 1 291 ? -40.061 18.582 25.915 1.00 44.63 291 LYS A CA 1
ATOM 2242 C C . LYS A 1 291 ? -39.670 18.500 27.354 1.00 71.23 291 LYS A C 1
ATOM 2243 O O . LYS A 1 291 ? -39.904 17.488 28.016 1.00 79.99 291 LYS A O 1
ATOM 2249 N N . VAL A 1 292 ? -39.209 19.623 27.877 1.00 48.11 292 VAL A N 1
ATOM 2250 C CA . VAL A 1 292 ? -38.768 19.669 29.248 1.00 53.84 292 VAL A CA 1
ATOM 2251 C C . VAL A 1 292 ? -39.912 19.681 30.273 1.00 100.00 292 VAL A C 1
ATOM 2252 O O . VAL A 1 292 ? -39.729 19.298 31.435 1.00 48.66 292 VAL A O 1
ATOM 2256 N N . GLN A 1 293 ? -41.095 20.057 29.780 1.00 100.00 293 GLN A N 1
ATOM 2257 C CA . GLN A 1 293 ? -42.343 20.078 30.539 1.00 74.60 293 GLN A CA 1
ATOM 2258 C C . GLN A 1 293 ? -42.570 18.728 31.236 1.00 68.49 293 GLN A C 1
ATOM 2259 O O . GLN A 1 293 ? -42.901 18.682 32.438 1.00 58.32 293 GLN A O 1
ATOM 2265 N N . ASP A 1 294 ? -42.308 17.639 30.489 1.00 100.00 294 ASP A N 1
ATOM 2266 C CA . ASP A 1 294 ? -42.451 16.251 30.984 1.00 76.60 294 ASP A CA 1
ATOM 2267 C C . ASP A 1 294 ? -41.881 16.103 32.404 1.00 55.77 294 ASP A C 1
ATOM 2268 O O . ASP A 1 294 ? -42.379 15.364 33.239 1.00 73.84 294 ASP A O 1
ATOM 2273 N N . TYR A 1 295 ? -40.797 16.793 32.664 1.00 63.34 295 TYR A N 1
ATOM 2274 C CA . TYR A 1 295 ? -40.179 16.671 33.949 1.00 32.79 295 TYR A CA 1
ATOM 2275 C C . TYR A 1 295 ? -40.998 17.414 34.986 1.00 66.88 295 TYR A C 1
ATOM 2276 O O . TYR A 1 295 ? -41.033 17.115 36.203 1.00 39.43 295 TYR A O 1
ATOM 2285 N N . ALA A 1 296 ? -41.586 18.491 34.513 1.00 62.32 296 ALA A N 1
ATOM 2286 C CA . ALA A 1 296 ? -42.321 19.320 35.422 1.00 69.20 296 ALA A CA 1
ATOM 2287 C C . ALA A 1 296 ? -43.642 18.614 35.673 1.00 100.00 296 ALA A C 1
ATOM 2288 O O . ALA A 1 296 ? -44.100 18.606 36.818 1.00 51.11 296 ALA A O 1
ATOM 2290 N N . ASP A 1 297 ? -44.216 18.000 34.618 1.00 99.79 297 ASP A N 1
ATOM 2291 C CA . ASP A 1 297 ? -45.492 17.256 34.723 1.00 70.60 297 ASP A CA 1
ATOM 2292 C C . ASP A 1 297 ? -45.215 16.103 35.680 1.00 100.00 297 ASP A C 1
ATOM 2293 O O . ASP A 1 297 ? -45.858 15.976 36.731 1.00 100.00 297 ASP A O 1
ATOM 2298 N N . LYS A 1 298 ? -44.173 15.336 35.373 1.00 100.00 298 LYS A N 1
ATOM 2299 C CA . LYS A 1 298 ? -43.768 14.224 36.233 1.00 62.71 298 LYS A CA 1
ATOM 2300 C C . LYS A 1 298 ? -43.457 14.665 37.689 1.00 57.16 298 LYS A C 1
ATOM 2301 O O . LYS A 1 298 ? -43.988 14.136 38.674 1.00 60.72 298 LYS A O 1
ATOM 2307 N N . PHE A 1 299 ? -42.617 15.652 37.868 1.00 72.91 299 PHE A N 1
ATOM 2308 C CA . PHE A 1 299 ? -42.267 15.941 39.239 1.00 91.90 299 PHE A CA 1
ATOM 2309 C C . PHE A 1 299 ? -43.050 17.007 39.958 1.00 100.00 299 PHE A C 1
ATOM 2310 O O . PHE A 1 299 ? -42.889 17.184 41.203 1.00 57.26 299 PHE A O 1
ATOM 2318 N N . GLY A 1 300 ? -43.879 17.706 39.163 1.00 65.48 300 GLY A N 1
ATOM 2319 C CA . GLY A 1 300 ? -44.814 18.743 39.653 1.00 100.00 300 GLY A CA 1
ATOM 2320 C C . GLY A 1 300 ? -44.111 20.010 40.112 1.00 100.00 300 GLY A C 1
ATOM 2321 O O . GLY A 1 300 ? -44.299 20.512 41.247 1.00 60.82 300 GLY A O 1
ATOM 2322 N N . VAL A 1 301 ? -43.274 20.485 39.201 1.00 100.00 301 VAL A N 1
ATOM 2323 C CA . VAL A 1 301 ? -42.406 21.613 39.433 1.00 66.45 301 VAL A CA 1
ATOM 2324 C C . VAL A 1 301 ? -42.728 22.586 38.320 1.00 100.00 301 VAL A C 1
ATOM 2325 O O . VAL A 1 301 ? -43.285 22.215 37.252 1.00 69.79 301 VAL A O 1
ATOM 2329 N N . GLN A 1 302 ? -42.360 23.835 38.595 1.00 62.12 302 GLN A N 1
ATOM 2330 C CA . GLN A 1 302 ? -42.612 24.911 37.645 1.00 100.00 302 GLN A CA 1
ATOM 2331 C C . GLN A 1 302 ? -42.149 24.703 36.240 1.00 51.34 302 GLN A C 1
ATOM 2332 O O . GLN A 1 302 ? -41.032 24.263 35.939 1.00 74.73 302 GLN A O 1
ATOM 2338 N N . PHE A 1 303 ? -42.997 25.130 35.355 1.00 44.24 303 PHE A N 1
ATOM 2339 C CA . PHE A 1 303 ? -42.619 25.056 33.994 1.00 55.57 303 PHE A CA 1
ATOM 2340 C C . PHE A 1 303 ? -42.971 26.358 33.331 1.00 100.00 303 PHE A C 1
ATOM 2341 O O . PHE A 1 303 ? -44.119 26.627 33.027 1.00 100.00 303 PHE A O 1
ATOM 2349 N N . PHE A 1 304 ? -41.970 27.171 33.090 1.00 53.97 304 PHE A N 1
ATOM 2350 C CA . PHE A 1 304 ? -42.208 28.392 32.357 1.00 58.15 304 PHE A CA 1
ATOM 2351 C C . PHE A 1 304 ? -41.972 28.262 30.830 1.00 48.42 304 PHE A C 1
ATOM 2352 O O . PHE A 1 304 ? -40.845 28.437 30.361 1.00 91.75 304 PHE A O 1
ATOM 2360 N N . PRO A 1 305 ? -43.019 28.052 30.036 1.00 88.39 305 PRO A N 1
ATOM 2361 C CA . PRO A 1 305 ? -42.805 27.950 28.593 1.00 100.00 305 PRO A CA 1
ATOM 2362 C C . PRO A 1 305 ? -42.174 29.174 27.962 1.00 75.31 305 PRO A C 1
ATOM 2363 O O . PRO A 1 305 ? -42.298 30.316 28.449 1.00 80.76 305 PRO A O 1
ATOM 2367 N N . GLY A 1 306 ? -41.526 28.883 26.838 1.00 78.10 306 GLY A N 1
ATOM 2368 C CA . GLY A 1 306 ? -40.858 29.853 25.977 1.00 100.00 306 GLY A CA 1
ATOM 2369 C C . GLY A 1 306 ? -39.879 30.769 26.689 1.00 90.99 306 GLY A C 1
ATOM 2370 O O . GLY A 1 306 ? -39.646 31.891 26.251 1.00 100.00 306 GLY A O 1
ATOM 2371 N N . GLU A 1 307 ? -39.289 30.279 27.766 1.00 65.17 307 GLU A N 1
ATOM 2372 C CA . GLU A 1 307 ? -38.367 31.068 28.562 1.00 61.79 307 GLU A CA 1
ATOM 2373 C C . GLU A 1 307 ? -37.044 30.328 28.903 1.00 100.00 307 GLU A C 1
ATOM 2374 O O . GLU A 1 307 ? -37.048 29.114 29.210 1.00 67.95 307 GLU A O 1
ATOM 2380 N N . LYS A 1 308 ? -35.935 31.088 28.921 1.00 100.00 308 LYS A N 1
ATOM 2381 C CA . LYS A 1 308 ? -34.611 30.586 29.329 1.00 33.87 308 LYS A CA 1
ATOM 2382 C C . LYS A 1 308 ? -34.452 30.631 30.843 1.00 45.20 308 LYS A C 1
ATOM 2383 O O . LYS A 1 308 ? -35.153 31.404 31.517 1.00 57.58 308 LYS A O 1
ATOM 2389 N N . PRO A 1 309 ? -33.657 29.731 31.420 1.00 51.27 309 PRO A N 1
ATOM 2390 C CA . PRO A 1 309 ? -33.621 29.722 32.871 1.00 31.46 309 PRO A CA 1
ATOM 2391 C C . PRO A 1 309 ? -32.570 30.688 33.416 1.00 37.58 309 PRO A C 1
ATOM 2392 O O . PRO A 1 309 ? -32.319 30.687 34.641 1.00 38.58 309 PRO A O 1
ATOM 2396 N N . TRP A 1 310 ? -31.978 31.486 32.502 1.00 37.34 310 TRP A N 1
ATOM 2397 C CA . TRP A 1 310 ? -30.953 32.491 32.840 1.00 58.09 310 TRP A CA 1
ATOM 2398 C C . TRP A 1 310 ? -31.343 33.598 33.881 1.00 100.00 310 TRP A C 1
ATOM 2399 O O . TRP A 1 310 ? -30.458 34.187 34.571 1.00 60.84 310 TRP A O 1
ATOM 2410 N N . GLY A 1 311 ? -32.664 33.735 34.092 1.00 65.74 311 GLY A N 1
ATOM 2411 C CA . GLY A 1 311 ? -33.261 34.628 35.100 1.00 41.10 311 GLY A CA 1
ATOM 2412 C C . GLY A 1 311 ? -33.264 34.149 36.565 1.00 49.01 311 GLY A C 1
ATOM 2413 O O . GLY A 1 311 ? -33.265 34.949 37.509 1.00 89.63 311 GLY A O 1
ATOM 2414 N N . GLN A 1 312 ? -33.233 32.839 36.778 1.00 55.02 312 GLN A N 1
ATOM 2415 C CA . GLN A 1 312 ? -33.228 32.342 38.150 1.00 52.17 312 GLN A CA 1
ATOM 2416 C C . GLN A 1 312 ? -31.978 32.702 38.908 1.00 39.00 312 GLN A C 1
ATOM 2417 O O . GLN A 1 312 ? -30.858 32.546 38.418 1.00 97.72 312 GLN A O 1
ATOM 2423 N N . LYS A 1 313 ? -32.153 33.071 40.154 1.00 47.84 313 LYS A N 1
ATOM 2424 C CA . LYS A 1 313 ? -31.011 33.363 40.988 1.00 47.11 313 LYS A CA 1
ATOM 2425 C C . LYS A 1 313 ? -30.364 32.059 41.504 1.00 48.02 313 LYS A C 1
ATOM 2426 O O . LYS A 1 313 ? -30.969 31.299 42.281 1.00 100.00 313 LYS A O 1
ATOM 2432 N N . VAL A 1 314 ? -29.145 31.785 41.009 1.00 62.84 314 VAL A N 1
ATOM 2433 C CA . VAL A 1 314 ? -28.346 30.616 41.420 1.00 39.75 314 VAL A CA 1
ATOM 2434 C C . VAL A 1 314 ? -26.917 31.015 41.590 1.00 56.13 314 VAL A C 1
ATOM 2435 O O . VAL A 1 314 ? -26.524 32.088 41.129 1.00 39.33 314 VAL A O 1
ATOM 2439 N N . ASP A 1 315 ? -26.142 30.106 42.175 1.00 38.95 315 ASP A N 1
ATOM 2440 C CA . ASP A 1 315 ? -24.713 30.309 42.390 1.00 41.49 315 ASP A CA 1
ATOM 2441 C C . ASP A 1 315 ? -23.927 30.157 41.064 1.00 46.59 315 ASP A C 1
ATOM 2442 O O . ASP A 1 315 ? -22.947 30.844 40.856 1.00 35.48 315 ASP A O 1
ATOM 2447 N N . ILE A 1 316 ? -24.347 29.225 40.201 1.00 32.68 316 ILE A N 1
ATOM 2448 C CA . ILE A 1 316 ? -23.551 28.874 39.035 1.00 22.48 316 ILE A 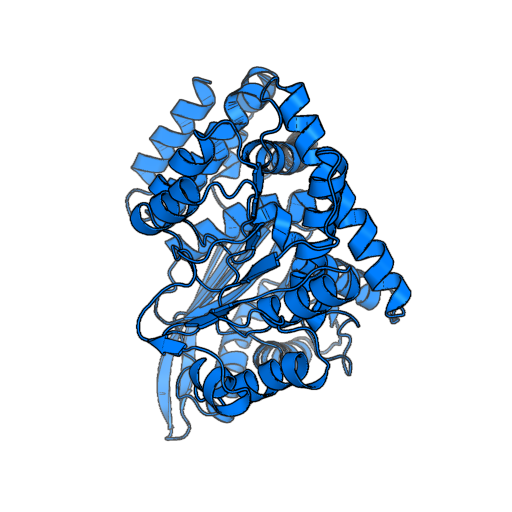CA 1
ATOM 2449 C C . ILE A 1 316 ? -24.412 28.634 37.877 1.00 31.20 316 ILE A C 1
ATOM 2450 O O . ILE A 1 316 ? -25.402 27.943 37.977 1.00 42.03 316 ILE A O 1
ATOM 2455 N N . ILE A 1 317 ? -24.022 29.269 36.778 1.00 25.04 317 ILE A N 1
ATOM 2456 C CA . ILE A 1 317 ? -24.645 29.134 35.489 1.00 29.48 317 ILE A CA 1
ATOM 2457 C C . ILE A 1 317 ? -23.788 28.217 34.559 1.00 44.35 317 ILE A C 1
ATOM 2458 O O . ILE A 1 317 ? -22.586 28.438 34.339 1.00 28.72 317 ILE A O 1
ATOM 2463 N N . MET A 1 318 ? -24.408 27.170 34.039 1.00 31.51 318 MET A N 1
ATOM 2464 C CA . MET A 1 318 ? -23.716 26.198 33.157 1.00 31.87 318 MET A CA 1
ATOM 2465 C C . MET A 1 318 ? -24.605 25.916 31.977 1.00 39.59 318 MET A C 1
ATOM 2466 O O . MET A 1 318 ? -25.453 25.022 31.959 1.00 35.12 318 MET A O 1
ATOM 2471 N N . PRO A 1 319 ? -24.364 26.633 30.917 1.00 29.56 319 PRO A N 1
ATOM 2472 C CA . PRO A 1 319 ? -25.152 26.432 29.709 1.00 29.83 319 PRO A CA 1
ATOM 2473 C C . PRO A 1 319 ? -24.654 25.203 28.961 1.00 52.55 319 PRO A C 1
ATOM 2474 O O . PRO A 1 319 ? -23.511 25.167 28.503 1.00 46.71 319 PRO A O 1
ATOM 2478 N N . CYS A 1 320 ? -25.488 24.172 28.877 1.00 56.92 320 CYS A N 1
ATOM 2479 C CA . CYS A 1 320 ? -25.047 22.891 28.287 1.00 52.89 320 CYS A CA 1
ATOM 2480 C C . CYS A 1 320 ? -25.899 22.402 27.180 1.00 43.09 320 CYS A C 1
ATOM 2481 O O . CYS A 1 320 ? -26.226 21.205 27.173 1.00 84.68 320 CYS A O 1
ATOM 2484 N N . ALA A 1 321 ? -26.372 23.297 26.337 1.00 68.09 321 ALA A N 1
ATOM 2485 C CA . ALA A 1 321 ? -27.289 22.885 25.310 1.00 51.10 321 ALA A CA 1
ATOM 2486 C C . ALA A 1 321 ? -26.860 23.433 23.960 1.00 54.47 321 ALA A C 1
ATOM 2487 O O . ALA A 1 321 ? -26.120 22.784 23.237 1.00 63.32 321 ALA A O 1
ATOM 2489 N N . THR A 1 322 ? -27.268 24.641 23.623 1.00 55.84 322 THR A N 1
ATOM 2490 C CA . THR A 1 322 ? -26.970 25.110 22.301 1.00 57.47 322 THR A CA 1
ATOM 2491 C C . THR A 1 322 ? -26.205 26.382 22.248 1.00 73.53 322 THR A C 1
ATOM 2492 O O . THR A 1 322 ? -26.042 27.118 23.228 1.00 52.14 322 THR A O 1
ATOM 2496 N N . GLN A 1 323 ? -25.821 26.671 21.018 1.00 57.36 323 GLN A N 1
ATOM 2497 C CA . GLN A 1 323 ? -25.056 27.826 20.717 1.00 63.64 323 GLN A CA 1
ATOM 2498 C C . GLN A 1 323 ? -25.830 29.064 21.046 1.00 74.46 323 GLN A C 1
ATOM 2499 O O . GLN A 1 323 ? -27.040 29.028 21.245 1.00 100.00 323 GLN A O 1
ATOM 2505 N N . ASN A 1 324 ? -25.083 30.160 21.089 1.00 62.65 324 ASN A N 1
ATOM 2506 C CA . ASN A 1 324 ? -25.638 31.482 21.206 1.00 57.68 324 ASN A CA 1
ATOM 2507 C C . ASN A 1 324 ? -26.964 31.448 21.974 1.00 69.97 324 ASN A C 1
ATOM 2508 O O . ASN A 1 324 ? -27.949 32.103 21.598 1.00 83.45 324 ASN A O 1
ATOM 2513 N N . ASP A 1 325 ? -26.937 30.674 23.069 1.00 49.85 325 ASP A N 1
ATOM 2514 C CA . ASP A 1 325 ? -28.065 30.489 24.007 1.00 36.05 325 ASP A CA 1
ATOM 2515 C C . ASP A 1 325 ? -28.120 31.752 24.838 1.00 51.86 325 ASP A C 1
ATOM 2516 O O . ASP A 1 325 ? -29.102 32.487 24.807 1.00 66.19 325 ASP A O 1
ATOM 2521 N N . VAL A 1 326 ? -27.018 32.036 25.520 1.00 68.61 326 VAL A N 1
ATOM 2522 C CA . VAL A 1 326 ? -26.906 33.241 26.323 1.00 46.19 326 VAL A CA 1
ATOM 2523 C C . VAL A 1 326 ? -26.502 34.457 25.465 1.00 74.66 326 VAL A C 1
ATOM 2524 O O . VAL A 1 326 ? -25.384 34.512 24.905 1.00 35.35 326 VAL A O 1
ATOM 2528 N N . ASP A 1 327 ? -27.442 35.392 25.310 1.00 40.44 327 ASP A N 1
ATOM 2529 C CA . ASP A 1 327 ? -27.184 36.656 24.610 1.00 64.97 327 ASP A CA 1
ATOM 2530 C C . ASP A 1 327 ? -27.053 37.816 25.602 1.00 41.41 327 ASP A C 1
ATOM 2531 O O . ASP A 1 327 ? -27.088 37.614 26.884 1.00 46.81 327 ASP A O 1
ATOM 2536 N N . LEU A 1 328 ? -26.912 39.028 25.033 1.00 55.64 328 LEU A N 1
ATOM 2537 C CA . LEU A 1 328 ? -26.744 40.235 25.886 1.00 43.26 328 LEU A CA 1
ATOM 2538 C C . LEU A 1 328 ? -27.872 40.342 26.916 1.00 41.53 328 LEU A C 1
ATOM 2539 O O . LEU A 1 328 ? -27.661 40.513 28.165 1.00 41.89 328 LEU A O 1
ATOM 2544 N N . GLU A 1 329 ? -29.070 40.133 26.353 1.00 43.72 329 GLU A N 1
ATOM 2545 C CA . GLU A 1 329 ? -30.321 40.131 27.089 1.00 61.89 329 GLU A CA 1
ATOM 2546 C C . GLU A 1 329 ? -30.141 39.194 28.269 1.00 46.99 329 GLU A C 1
ATOM 2547 O O . GLU A 1 329 ? -30.390 39.577 29.409 1.00 51.59 329 GLU A O 1
ATOM 2553 N N . GLN A 1 330 ? -29.733 37.948 28.014 1.00 60.48 330 GLN A N 1
ATOM 2554 C CA . GLN A 1 330 ? -29.648 37.004 29.127 1.00 32.97 330 GLN A CA 1
ATOM 2555 C C . GLN A 1 330 ? -28.477 37.300 30.028 1.00 41.00 330 GLN A C 1
ATOM 2556 O O . GLN A 1 330 ? -28.555 37.066 31.271 1.00 40.44 330 GLN A O 1
ATOM 2562 N N . ALA A 1 331 ? -27.380 37.768 29.420 1.00 34.31 331 ALA A N 1
ATOM 2563 C CA . ALA A 1 331 ? -26.240 38.106 30.276 1.00 37.99 331 ALA A CA 1
ATOM 2564 C C . ALA A 1 331 ? -26.599 39.185 31.313 1.00 44.38 331 ALA A C 1
ATOM 2565 O O . ALA A 1 331 ? -26.251 39.056 32.531 1.00 37.15 331 ALA A O 1
ATOM 2567 N N . LYS A 1 332 ? -27.371 40.191 30.855 1.00 35.05 332 LYS A N 1
ATOM 2568 C CA . LYS A 1 332 ? -27.740 41.293 31.756 1.00 34.18 332 LYS A CA 1
ATOM 2569 C C . LYS A 1 332 ? -28.539 40.811 32.940 1.00 29.11 332 LYS A C 1
ATOM 2570 O O . LYS A 1 332 ? -28.278 41.233 34.101 1.00 41.99 332 LYS A O 1
ATOM 2576 N N . LYS A 1 333 ? -29.346 39.760 32.700 1.00 42.66 333 LYS A N 1
ATOM 2577 C CA . LYS A 1 333 ? -30.110 39.177 33.818 1.00 47.57 333 LYS A CA 1
ATOM 2578 C C . LYS A 1 333 ? -29.193 38.483 34.740 1.00 41.06 333 LYS A C 1
ATOM 2579 O O . LYS A 1 333 ? -29.338 38.589 35.958 1.00 38.67 333 LYS A O 1
ATOM 2585 N N . ILE A 1 334 ? -28.261 37.734 34.140 1.00 51.46 334 ILE A N 1
ATOM 2586 C CA . ILE A 1 334 ? -27.328 37.027 34.959 1.00 46.72 334 ILE A CA 1
ATOM 2587 C C . ILE A 1 334 ? -26.605 38.066 35.852 1.00 34.59 334 ILE A C 1
ATOM 2588 O O . ILE A 1 334 ? -26.400 37.863 37.080 1.00 35.31 334 ILE A O 1
ATOM 2593 N N . VAL A 1 335 ? -26.144 39.144 35.208 1.00 28.60 335 VAL A N 1
ATOM 2594 C CA . VAL A 1 335 ? -25.378 40.175 35.935 1.00 49.34 335 VAL A CA 1
ATOM 2595 C C . VAL A 1 335 ? -26.175 40.741 37.130 1.00 50.11 335 VAL A C 1
ATOM 2596 O O . VAL A 1 335 ? -25.810 40.629 38.349 1.00 39.13 335 VAL A O 1
ATOM 2600 N N . ALA A 1 336 ? -27.330 41.266 36.744 1.00 43.68 336 ALA A N 1
ATOM 2601 C CA . ALA A 1 336 ? -28.275 41.789 37.702 1.00 74.70 336 ALA A CA 1
ATOM 2602 C C . ALA A 1 336 ? -28.416 40.849 38.909 1.00 43.49 336 ALA A C 1
ATOM 2603 O O . ALA A 1 336 ? -28.401 41.283 40.067 1.00 73.79 336 ALA A O 1
ATOM 2605 N N . ASN A 1 337 ? -28.400 39.534 38.651 1.00 50.00 337 ASN A N 1
ATOM 2606 C CA . ASN A 1 337 ? -28.537 38.572 39.742 1.00 34.83 337 ASN A CA 1
ATOM 2607 C C . ASN A 1 337 ? -27.347 38.351 40.635 1.00 44.29 337 ASN A C 1
ATOM 2608 O O . ASN A 1 337 ? -27.378 37.532 41.595 1.00 38.89 337 ASN A O 1
ATOM 2613 N N . ASN A 1 338 ? -26.272 39.042 40.285 1.00 45.23 338 ASN A N 1
ATOM 2614 C CA . ASN A 1 338 ? -25.089 38.890 41.089 1.00 45.76 338 ASN A CA 1
ATOM 2615 C C . ASN A 1 338 ? -24.532 37.486 41.122 1.00 100.00 338 ASN A C 1
ATOM 2616 O O . ASN A 1 338 ? -23.892 37.060 42.093 1.00 39.10 338 ASN A O 1
ATOM 2621 N N . VAL A 1 339 ? -24.679 36.796 39.998 1.00 42.39 339 VAL A N 1
ATOM 2622 C CA . VAL A 1 339 ? -24.032 35.496 39.847 1.00 57.67 339 VAL A CA 1
ATOM 2623 C C . VAL A 1 339 ? -22.499 35.665 39.589 1.00 35.07 339 VAL A C 1
ATOM 2624 O O . VAL A 1 339 ? -22.071 36.342 38.636 1.00 57.35 339 VAL A O 1
ATOM 2628 N N . LYS A 1 340 ? -21.684 35.091 40.445 1.00 25.28 340 LYS A N 1
ATOM 2629 C CA . LYS A 1 340 ? -20.259 35.114 40.204 1.00 50.14 340 LYS A CA 1
ATOM 2630 C C . LYS A 1 340 ? -19.698 34.080 39.162 1.00 68.13 340 LYS A C 1
ATOM 2631 O O . LYS A 1 340 ? -18.764 34.372 38.427 1.00 34.69 340 LYS A O 1
ATOM 2637 N N . TYR A 1 341 ? -20.258 32.873 39.118 1.00 32.51 341 TYR A N 1
ATOM 2638 C CA . TYR A 1 341 ? -19.712 31.807 38.265 1.00 27.54 341 TYR A CA 1
ATOM 2639 C C . TYR A 1 341 ? -20.444 31.573 37.000 1.00 37.40 341 TYR A C 1
ATOM 2640 O O . TYR A 1 341 ? -21.576 31.182 37.058 1.00 27.51 341 TYR A O 1
ATOM 2649 N N . TYR A 1 342 ? -19.827 31.857 35.843 1.00 22.85 342 TYR A N 1
ATOM 2650 C CA . TYR A 1 342 ? -20.448 31.611 34.533 1.00 30.91 342 TYR A CA 1
ATOM 2651 C C . TYR A 1 342 ? -19.538 30.591 33.830 1.00 40.15 342 TYR A C 1
ATOM 2652 O O . TYR A 1 342 ? -18.388 30.897 33.456 1.00 23.42 342 TYR A O 1
ATOM 2661 N N . ILE A 1 343 ? -20.036 29.387 33.632 1.00 21.76 343 ILE A N 1
ATOM 2662 C CA . ILE A 1 343 ? -19.174 28.312 33.132 1.00 27.77 343 ILE A CA 1
ATOM 2663 C C . ILE A 1 343 ? -19.708 27.692 31.874 1.00 27.87 343 ILE A C 1
ATOM 2664 O O . ILE A 1 343 ? -20.729 27.004 31.883 1.00 30.36 343 ILE A O 1
ATOM 2669 N N . GLU A 1 344 ? -19.123 28.030 30.745 1.00 21.88 344 GLU A N 1
ATOM 2670 C CA . GLU A 1 344 ? -19.617 27.494 29.456 1.00 21.24 344 GLU A CA 1
ATOM 2671 C C . GLU A 1 344 ? -19.379 25.998 29.384 1.00 45.71 344 GLU A C 1
ATOM 2672 O O . GLU A 1 344 ? -18.270 25.533 29.651 1.00 30.66 344 GLU A O 1
ATOM 2678 N N . VAL A 1 345 ? -20.411 25.222 29.087 1.00 30.90 345 VAL A N 1
ATOM 2679 C CA . VAL A 1 345 ? -20.218 23.765 29.012 1.00 31.00 345 VAL A CA 1
ATOM 2680 C C . VAL A 1 345 ? -20.452 23.287 27.596 1.00 39.23 345 VAL A C 1
ATOM 2681 O O . VAL A 1 345 ? -19.571 22.733 26.985 1.00 36.73 345 VAL A O 1
ATOM 2685 N N . ALA A 1 346 ? -21.608 23.599 27.043 1.00 33.15 346 ALA A N 1
ATOM 2686 C CA . ALA A 1 346 ? -21.900 23.324 25.649 1.00 45.20 346 ALA A CA 1
ATOM 2687 C C . ALA A 1 346 ? -20.941 24.184 24.813 1.00 32.08 346 ALA A C 1
ATOM 2688 O O . ALA A 1 346 ? -20.387 25.121 25.318 1.00 50.33 346 ALA A O 1
ATOM 2690 N N . ASN A 1 347 ? -20.797 23.909 23.522 1.00 42.67 347 ASN A N 1
ATOM 2691 C CA . ASN A 1 347 ? -19.969 24.705 22.602 1.00 33.29 347 ASN A CA 1
ATOM 2692 C C . ASN A 1 347 ? -20.548 26.066 22.163 1.00 59.32 347 ASN A C 1
ATOM 2693 O O . ASN A 1 347 ? -21.657 26.109 21.628 1.00 60.13 347 ASN A O 1
ATOM 2698 N N . MET A 1 348 ? -19.808 27.159 22.358 1.00 88.96 348 MET A N 1
ATOM 2699 C CA . MET A 1 348 ? -20.284 28.494 21.980 1.00 41.61 348 MET A CA 1
ATOM 2700 C C . MET A 1 348 ? -21.738 28.762 22.370 1.00 38.04 348 MET A C 1
ATOM 2701 O O . MET A 1 348 ? -22.582 29.019 21.521 1.00 47.85 348 MET A O 1
ATOM 2706 N N . PRO A 1 349 ? -22.024 28.641 23.659 1.00 44.07 349 PRO A N 1
ATOM 2707 C CA . PRO A 1 349 ? -23.380 28.844 24.161 1.00 49.75 349 PRO A CA 1
ATOM 2708 C C . PRO A 1 349 ? -23.657 30.323 24.392 1.00 44.36 349 PRO A C 1
ATOM 2709 O O . PRO A 1 349 ? -24.763 30.694 24.768 1.00 58.47 349 PRO A O 1
ATOM 2713 N N . THR A 1 350 ? -22.623 31.140 24.207 1.00 32.57 350 THR A N 1
ATOM 2714 C CA . THR A 1 350 ? -22.675 32.577 24.479 1.00 32.64 350 THR A CA 1
ATOM 2715 C C . THR A 1 350 ? -22.238 33.368 23.249 1.00 49.17 350 THR A C 1
ATOM 2716 O O . THR A 1 350 ? -21.227 33.060 22.625 1.00 40.28 350 THR A O 1
ATOM 2720 N N . THR A 1 351 ? -22.953 34.435 22.938 1.00 45.12 351 THR A N 1
ATOM 2721 C CA . THR A 1 351 ? -22.547 35.339 21.859 1.00 99.50 351 THR A CA 1
ATOM 2722 C C . THR A 1 351 ? -21.377 36.173 22.322 1.00 36.11 351 THR A C 1
ATOM 2723 O O . THR A 1 351 ? -21.209 36.446 23.528 1.00 37.42 351 THR A O 1
ATOM 2727 N N . ASN A 1 352 ? -20.668 36.740 21.370 1.00 32.54 352 ASN A N 1
ATOM 2728 C CA . ASN A 1 352 ? -19.587 37.520 21.857 1.00 46.01 352 ASN A CA 1
ATOM 2729 C C . ASN A 1 352 ? -20.023 38.706 22.612 1.00 55.55 352 ASN A C 1
ATOM 2730 O O . ASN A 1 352 ? -19.400 39.056 23.618 1.00 74.11 352 ASN A O 1
ATOM 2735 N N . GLU A 1 353 ? -21.077 39.350 22.153 1.00 38.90 353 GLU A N 1
ATOM 2736 C CA . GLU A 1 353 ? -21.371 40.589 22.821 1.00 69.25 353 GLU A CA 1
ATOM 2737 C C . GLU A 1 353 ? -21.511 40.143 24.235 1.00 31.84 353 GLU A C 1
ATOM 2738 O O . GLU A 1 353 ? -20.954 40.747 25.162 1.00 61.05 353 GLU A O 1
ATOM 2744 N N . ALA A 1 354 ? -22.215 39.036 24.405 1.00 40.89 354 ALA A N 1
ATOM 2745 C CA . ALA A 1 354 ? -22.492 38.582 25.762 1.00 40.73 354 ALA A CA 1
ATOM 2746 C C . ALA A 1 354 ? -21.218 38.260 26.544 1.00 33.37 354 ALA A C 1
ATOM 2747 O O . ALA A 1 354 ? -21.066 38.566 27.744 1.00 34.61 354 ALA A O 1
ATOM 2749 N N . LEU A 1 355 ? -20.292 37.653 25.828 1.00 35.35 355 LEU A N 1
ATOM 2750 C CA . LEU A 1 355 ? -19.053 37.251 26.432 1.00 52.42 355 LEU A CA 1
ATOM 2751 C C . LEU A 1 355 ? -18.194 38.385 26.951 1.00 28.10 355 LEU A C 1
ATOM 2752 O O . LEU A 1 355 ? -17.729 38.321 28.097 1.00 37.45 355 LEU A O 1
ATOM 2757 N N . ARG A 1 356 ? -18.033 39.454 26.171 1.00 35.72 356 ARG A N 1
ATOM 2758 C CA . ARG A 1 356 ? -17.197 40.606 26.565 1.00 52.62 356 ARG A CA 1
ATOM 2759 C C . ARG A 1 356 ? -17.743 41.233 27.788 1.00 48.91 356 ARG A C 1
ATOM 2760 O O . ARG A 1 356 ? -17.043 41.507 28.782 1.00 49.24 356 ARG A O 1
ATOM 2768 N N . PHE A 1 357 ? -19.055 41.415 27.684 1.00 31.48 357 PHE A N 1
ATOM 2769 C CA . PHE A 1 357 ? -19.831 41.950 28.779 1.00 29.59 357 PHE A CA 1
ATOM 2770 C C . PHE A 1 357 ? -19.568 41.212 30.108 1.00 48.92 357 PHE A C 1
ATOM 2771 O O . PHE A 1 357 ? -19.287 41.827 31.168 1.00 31.81 357 PHE A O 1
ATOM 2779 N N . LEU A 1 358 ? -19.769 39.892 30.076 1.00 35.98 358 LEU A N 1
ATOM 2780 C CA . LEU A 1 358 ? -19.589 39.082 31.270 1.00 34.95 358 LEU A CA 1
ATOM 2781 C C . LEU A 1 358 ? -18.170 39.245 31.709 1.00 27.62 358 LEU A C 1
ATOM 2782 O O . LEU A 1 358 ? -17.887 39.226 32.921 1.00 34.58 358 LEU A O 1
ATOM 2787 N N . MET A 1 359 ? -17.295 39.313 30.694 1.00 25.97 359 MET A N 1
ATOM 2788 C CA . MET A 1 359 ? -15.848 39.456 30.911 1.00 43.73 359 MET A CA 1
ATOM 2789 C C . MET A 1 359 ? -15.426 40.807 31.463 1.00 44.89 359 MET A C 1
ATOM 2790 O O . MET A 1 359 ? -14.471 40.884 32.218 1.00 45.21 359 MET A O 1
ATOM 2795 N N . GLN A 1 360 ? -16.203 41.848 31.207 1.00 47.87 360 GLN A N 1
ATOM 2796 C CA . GLN A 1 360 ? -15.901 43.138 31.828 1.00 47.17 360 GLN A CA 1
ATOM 2797 C C . GLN A 1 360 ? -16.245 43.188 33.313 1.00 46.73 360 GLN A C 1
ATOM 2798 O O . GLN A 1 360 ? -15.733 44.005 34.018 1.00 49.93 360 GLN A O 1
ATOM 2804 N N . GLN A 1 361 ? -17.196 42.372 33.755 1.00 39.22 361 GLN A N 1
ATOM 2805 C CA . GLN A 1 361 ? -17.607 42.315 35.149 1.00 47.74 361 GLN A CA 1
ATOM 2806 C C . GLN A 1 361 ? -16.480 41.817 36.054 1.00 42.58 361 GLN A C 1
ATOM 2807 O O . GLN A 1 361 ? -16.085 40.652 36.034 1.00 89.25 361 GLN A O 1
ATOM 2813 N N . PRO A 1 362 ? -16.042 42.706 36.914 1.00 68.26 362 PRO A N 1
ATOM 2814 C CA . PRO A 1 362 ? -14.942 42.460 37.821 1.00 100.00 362 PRO A CA 1
ATOM 2815 C C . PRO A 1 362 ? -15.105 41.312 38.793 1.00 43.63 362 PRO A C 1
ATOM 2816 O O . PRO A 1 362 ? -14.131 40.638 39.169 1.00 60.90 362 PRO A O 1
ATOM 2820 N N . ASN A 1 363 ? -16.311 41.128 39.293 1.00 30.56 363 ASN A N 1
ATOM 2821 C CA . ASN A 1 363 ? -16.429 40.104 40.294 1.00 47.24 363 ASN A CA 1
ATOM 2822 C C . ASN A 1 363 ? -16.631 38.641 39.862 1.00 100.00 363 ASN A C 1
ATOM 2823 O O . ASN A 1 363 ? -16.455 37.685 40.626 1.00 78.08 363 ASN A O 1
ATOM 2828 N N . MET A 1 364 ? -16.888 38.508 38.573 1.00 41.63 364 MET A N 1
ATOM 2829 C CA . MET A 1 364 ? -17.268 37.275 37.922 1.00 31.85 364 MET A CA 1
ATOM 2830 C C . MET A 1 364 ? -16.141 36.357 37.505 1.00 43.47 364 MET A C 1
ATOM 2831 O O . MET A 1 364 ? -15.077 36.803 37.225 1.00 31.73 364 MET A O 1
ATOM 2836 N N . VAL A 1 365 ? -16.430 35.067 37.428 1.00 35.35 365 VAL A N 1
ATOM 2837 C CA . VAL A 1 365 ? -15.493 34.063 36.921 1.00 37.32 365 VAL A CA 1
ATOM 2838 C C . VAL A 1 365 ? -16.151 33.480 35.684 1.00 26.09 365 VAL A C 1
ATOM 2839 O O . VAL A 1 365 ? -17.323 33.090 35.706 1.00 32.31 365 VAL A O 1
ATOM 2843 N N . VAL A 1 366 ? -15.456 33.606 34.567 1.00 24.78 366 VAL A N 1
ATOM 2844 C CA . VAL A 1 366 ? -15.954 33.114 33.281 1.00 23.37 366 VAL A CA 1
ATOM 2845 C C . VAL A 1 366 ? -15.007 32.048 32.712 1.00 29.95 366 VAL A C 1
ATOM 2846 O O . VAL A 1 366 ? -13.857 32.307 32.493 1.00 23.67 366 VAL A O 1
ATOM 2850 N N . ALA A 1 367 ? -15.516 30.833 32.532 1.00 23.59 367 ALA A N 1
ATOM 2851 C CA . ALA A 1 367 ? -14.732 29.673 32.002 1.00 28.18 367 ALA A CA 1
ATOM 2852 C C . ALA A 1 367 ? -15.150 29.342 30.565 1.00 35.56 367 ALA A C 1
ATOM 2853 O O . ALA A 1 367 ? -16.371 29.202 30.296 1.00 27.28 367 ALA A O 1
ATOM 2855 N N . PRO A 1 368 ? -14.171 29.233 29.633 1.00 25.06 368 PRO A N 1
ATOM 2856 C CA . PRO A 1 368 ? -14.509 28.987 28.225 1.00 17.49 368 PRO A CA 1
ATOM 2857 C C . PRO A 1 368 ? -14.783 27.538 27.978 1.00 25.13 368 PRO A C 1
ATOM 2858 O O . PRO A 1 368 ? -14.135 26.619 28.568 1.00 26.57 368 PRO A O 1
ATOM 2862 N N . SER A 1 369 ? -15.717 27.310 27.064 1.00 23.44 369 SER A N 1
ATOM 2863 C CA . SER A 1 369 ? -16.093 25.927 26.748 1.00 27.58 369 SER A CA 1
ATOM 2864 C C . SER A 1 369 ? -14.947 24.992 26.262 1.00 21.82 369 SER A C 1
ATOM 2865 O O . SER A 1 369 ? -14.916 23.797 26.635 1.00 27.61 369 SER A O 1
ATOM 2868 N N . LYS A 1 370 ? -14.004 25.519 25.477 1.00 19.38 370 LYS A N 1
ATOM 2869 C CA . LYS A 1 370 ? -12.918 24.652 24.964 1.00 28.91 370 LYS A CA 1
ATOM 2870 C C . LYS A 1 370 ? -12.183 23.990 26.107 1.00 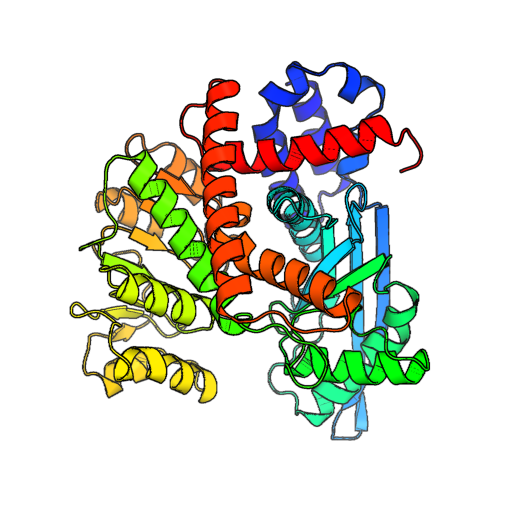32.56 370 LYS A C 1
ATOM 2871 O O . LYS A 1 370 ? -11.624 22.917 25.940 1.00 28.18 370 LYS A O 1
ATOM 2877 N N . ALA A 1 371 ? -12.128 24.643 27.256 1.00 23.80 371 ALA A N 1
ATOM 2878 C CA . ALA A 1 371 ? -11.476 23.981 28.399 1.00 18.43 371 ALA A CA 1
ATOM 2879 C C . ALA A 1 371 ? -12.428 23.123 29.188 1.00 24.56 371 ALA A C 1
ATOM 2880 O O . ALA A 1 371 ? -12.071 22.024 29.598 1.00 28.15 371 ALA A O 1
ATOM 2882 N N . VAL A 1 372 ? -13.610 23.652 29.461 1.00 17.82 372 VAL A N 1
ATOM 2883 C CA . VAL A 1 372 ? -14.567 23.008 30.350 1.00 19.02 372 VAL A CA 1
ATOM 2884 C C . VAL A 1 372 ? -15.148 21.717 29.802 1.00 17.36 372 VAL A C 1
ATOM 2885 O O . VAL A 1 372 ? -15.505 20.767 30.519 1.00 23.74 372 VAL A O 1
ATOM 2889 N N . ASN A 1 373 ? -15.286 21.685 28.492 1.00 19.78 373 ASN A N 1
ATOM 2890 C CA . ASN A 1 373 ? -15.871 20.477 28.018 1.00 24.54 373 ASN A CA 1
ATOM 2891 C C . ASN A 1 373 ? -14.868 19.475 27.462 1.00 29.48 373 ASN A C 1
ATOM 2892 O O . ASN A 1 373 ? -15.249 18.521 26.864 1.00 21.60 373 ASN A O 1
ATOM 2897 N N . ALA A 1 374 ? -13.608 19.685 27.732 1.00 16.26 374 ALA A N 1
ATOM 2898 C CA . ALA A 1 374 ? -12.551 18.848 27.258 1.00 23.65 374 ALA A CA 1
ATOM 2899 C C . ALA A 1 374 ? -12.692 17.404 27.726 1.00 34.09 374 ALA A C 1
ATOM 2900 O O . ALA A 1 374 ? -12.009 16.537 27.194 1.00 28.84 374 ALA A O 1
ATOM 2902 N N . GLY A 1 375 ? -13.550 17.131 28.710 1.00 27.67 375 GLY A N 1
ATOM 2903 C CA . GLY A 1 375 ? -13.694 15.789 29.296 1.00 17.98 375 GLY A CA 1
ATOM 2904 C C . GLY A 1 375 ? -14.102 14.681 28.330 1.00 19.33 375 GLY A C 1
ATOM 2905 O O . GLY A 1 375 ? -13.630 13.529 28.313 1.00 19.84 375 GLY A O 1
ATOM 2906 N N . GLY A 1 376 ? -14.921 15.064 27.405 1.00 20.52 376 GLY A N 1
ATOM 2907 C CA . GLY A 1 376 ? -15.343 14.094 26.437 1.00 14.65 376 GLY A CA 1
ATOM 2908 C C . GLY A 1 376 ? -14.210 13.691 25.505 1.00 26.73 376 GLY A C 1
ATOM 2909 O O . GLY A 1 376 ? -14.021 12.522 25.260 1.00 21.82 376 GLY A O 1
ATOM 2910 N N . VAL A 1 377 ? -13.535 14.661 24.912 1.00 14.66 377 VAL A N 1
ATOM 2911 C CA . VAL A 1 377 ? -12.437 14.329 23.974 1.00 19.85 377 VAL A CA 1
ATOM 2912 C C . VAL A 1 377 ? -11.296 13.639 24.784 1.00 12.68 377 VAL A C 1
ATOM 2913 O O . VAL A 1 377 ? -10.546 12.780 24.286 1.00 18.64 377 VAL A O 1
ATOM 2917 N N . LEU A 1 378 ? -11.205 13.970 26.066 1.00 14.34 378 LEU A N 1
ATOM 2918 C CA . LEU A 1 378 ? -10.178 13.381 26.897 1.00 22.41 378 LEU A CA 1
ATOM 2919 C C . LEU A 1 378 ? -10.471 11.905 27.076 1.00 25.73 378 LEU A C 1
ATOM 2920 O O . LEU A 1 378 ? -9.581 11.080 26.902 1.00 22.48 378 LEU A O 1
ATOM 2925 N N . VAL A 1 379 ? -11.737 11.544 27.224 1.00 18.95 379 VAL A N 1
ATOM 2926 C CA . VAL A 1 379 ? -12.089 10.112 27.288 1.00 19.94 379 VAL A CA 1
ATOM 2927 C C . VAL A 1 379 ? -11.956 9.407 25.930 1.00 19.01 379 VAL A C 1
ATOM 2928 O O . VAL A 1 379 ? -11.558 8.202 25.852 1.00 21.39 379 VAL A O 1
ATOM 2932 N N . SER A 1 380 ? -12.105 10.183 24.852 1.00 15.28 380 SER A N 1
ATOM 2933 C CA . SER A 1 380 ? -11.896 9.649 23.476 1.00 12.05 380 SER A CA 1
ATOM 2934 C C . SER A 1 380 ? -10.376 9.289 23.369 1.00 18.16 380 SER A C 1
ATOM 2935 O O . SER A 1 380 ? -9.976 8.238 22.864 1.00 19.99 380 SER A O 1
ATOM 2938 N N . GLY A 1 381 ? -9.536 10.134 23.926 1.00 13.22 381 GLY A N 1
ATOM 2939 C CA . GLY A 1 381 ? -8.076 9.847 23.959 1.00 14.33 381 GLY A CA 1
ATOM 2940 C C . GLY A 1 381 ? -7.766 8.576 24.775 1.00 17.63 381 GLY A C 1
ATOM 2941 O O . GLY A 1 381 ? -6.906 7.732 24.366 1.00 19.22 381 GLY A O 1
ATOM 2942 N N . PHE A 1 382 ? -8.435 8.415 25.912 1.00 15.57 382 PHE A N 1
ATOM 2943 C CA . PHE A 1 382 ? -8.250 7.217 26.727 1.00 15.76 382 PHE A CA 1
ATOM 2944 C C . PHE A 1 382 ? -8.741 5.996 25.935 1.00 23.01 382 PHE A C 1
ATOM 2945 O O . PHE A 1 382 ? -8.179 4.913 26.052 1.00 15.16 382 PHE A O 1
ATOM 2953 N N . GLU A 1 383 ? -9.829 6.170 25.179 1.00 16.94 383 GLU A N 1
ATOM 2954 C CA . GLU A 1 383 ? -10.378 5.060 24.373 1.00 15.87 383 GLU A CA 1
ATOM 2955 C C . GLU A 1 383 ? -9.309 4.657 23.325 1.00 19.81 383 GLU A C 1
ATOM 2956 O O . GLU A 1 383 ? -9.086 3.462 23.081 1.00 13.36 383 GLU A O 1
ATOM 2962 N N . MET A 1 384 ? -8.675 5.635 22.668 1.00 15.37 384 MET A N 1
ATOM 2963 C CA . MET A 1 384 ? -7.638 5.267 21.658 1.00 16.08 384 MET A CA 1
ATOM 2964 C C . MET A 1 384 ? -6.485 4.524 22.340 1.00 14.34 384 MET A C 1
ATOM 2965 O O . MET A 1 384 ? -5.939 3.539 21.769 1.00 14.30 384 MET A O 1
ATOM 2970 N N . SER A 1 385 ? -6.146 4.947 23.570 1.00 11.84 385 SER A N 1
ATOM 2971 C CA . SER A 1 385 ? -5.059 4.239 24.344 1.00 15.66 385 SER A CA 1
ATOM 2972 C C . SER A 1 385 ? -5.512 2.786 24.597 1.00 23.29 385 SER A C 1
ATOM 2973 O O . SER A 1 385 ? -4.722 1.872 24.377 1.00 16.40 385 SER A O 1
ATOM 2976 N N . GLN A 1 386 ? -6.753 2.588 25.038 1.00 16.59 386 GLN A N 1
ATOM 2977 C CA . GLN A 1 386 ? -7.212 1.268 25.347 1.00 15.72 386 GLN A CA 1
ATOM 2978 C C . GLN A 1 386 ? -7.246 0.440 24.125 1.00 14.30 386 GLN A C 1
ATOM 2979 O O . GLN A 1 386 ? -6.787 -0.734 24.145 1.00 18.41 386 GLN A O 1
ATOM 2985 N N . ASN A 1 387 ? -7.655 1.045 23.000 1.00 16.62 387 ASN A N 1
ATOM 2986 C CA . ASN A 1 387 ? -7.708 0.249 21.819 1.00 11.17 387 ASN A CA 1
ATOM 2987 C C . ASN A 1 387 ? -6.317 -0.133 21.357 1.00 21.00 387 ASN A C 1
ATOM 2988 O O . ASN A 1 387 ? -6.095 -1.191 20.796 1.00 16.15 387 ASN A O 1
ATOM 2993 N N . SER A 1 388 ? -5.362 0.742 21.549 1.00 13.23 388 SER A N 1
ATOM 2994 C CA . SER A 1 388 ? -3.987 0.453 21.110 1.00 20.28 388 SER A CA 1
ATOM 2995 C C . SER A 1 388 ? -3.381 -0.619 22.029 1.00 25.80 388 SER A C 1
ATOM 2996 O O . SER A 1 388 ? -2.620 -1.457 21.560 1.00 20.27 388 SER A O 1
ATOM 2999 N N . GLU A 1 389 ? -3.721 -0.589 23.322 1.00 17.51 389 GLU A N 1
ATOM 3000 C CA . GLU A 1 389 ? -3.233 -1.608 24.249 1.00 19.13 389 GLU A CA 1
ATOM 3001 C C . GLU A 1 389 ? -3.986 -2.924 24.105 1.00 18.42 389 GLU A C 1
ATO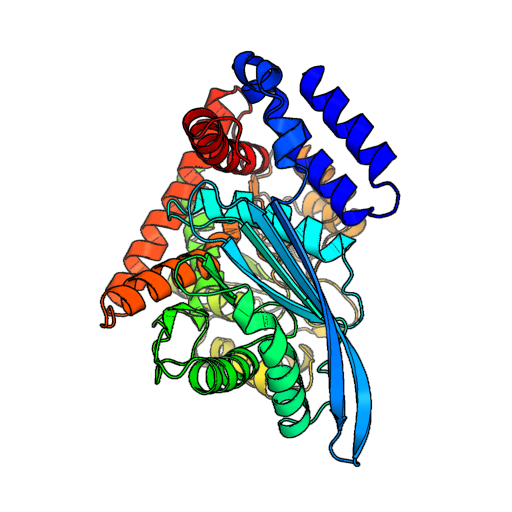M 3002 O O . GLU A 1 389 ? -3.524 -3.934 24.639 1.00 16.47 389 GLU A O 1
ATOM 3008 N N . ARG A 1 390 ? -5.104 -2.894 23.377 1.00 17.23 390 ARG A N 1
ATOM 3009 C CA . ARG A 1 390 ? -5.937 -4.078 23.182 1.00 17.04 390 ARG A CA 1
ATOM 3010 C C . ARG A 1 390 ? -6.469 -4.611 24.483 1.00 31.10 390 ARG A C 1
ATOM 3011 O O . ARG A 1 390 ? -6.586 -5.827 24.662 1.00 19.65 390 ARG A O 1
ATOM 3019 N N . LEU A 1 391 ? -6.854 -3.714 25.378 1.00 23.54 391 LEU A N 1
ATOM 3020 C CA . LEU A 1 391 ? -7.549 -4.109 26.624 1.00 25.70 391 LEU A CA 1
ATOM 3021 C C . LEU A 1 391 ? -8.508 -3.000 27.108 1.00 22.43 391 LEU A C 1
ATOM 3022 O O . LEU A 1 391 ? -8.628 -1.965 26.459 1.00 25.81 391 LEU A O 1
ATOM 3027 N N . SER A 1 392 ? -9.167 -3.180 28.252 1.00 21.01 392 SER A N 1
ATOM 3028 C CA . SER A 1 392 ? -10.070 -2.105 28.773 1.00 19.63 392 SER A CA 1
ATOM 3029 C C . SER A 1 392 ? -9.549 -1.669 30.066 1.00 28.40 392 SER A C 1
ATOM 3030 O O . SER A 1 392 ? -9.119 -2.495 30.828 1.00 29.64 392 SER A O 1
ATOM 3033 N N . TRP A 1 393 ? -9.774 -0.427 30.417 1.00 16.54 393 TRP A N 1
ATOM 3034 C CA . TRP A 1 393 ? -9.360 0.031 31.757 1.00 15.05 393 TRP A CA 1
ATOM 3035 C C . TRP A 1 393 ? -10.620 -0.103 32.556 1.00 18.35 393 TRP A C 1
ATOM 3036 O O . TRP A 1 393 ? -11.716 -0.193 31.953 1.00 24.77 393 TRP A O 1
ATOM 3047 N N . THR A 1 394 ? -10.492 -0.052 33.880 1.00 20.29 394 THR A N 1
ATOM 3048 C CA . THR A 1 394 ? -11.695 -0.042 34.731 1.00 22.55 394 THR A CA 1
ATOM 3049 C C . THR A 1 394 ? -12.323 1.379 34.791 1.00 36.74 394 THR A C 1
ATOM 3050 O O . THR A 1 394 ? -11.630 2.371 34.480 1.00 23.26 394 THR A O 1
ATOM 3054 N N . ALA A 1 395 ? -13.585 1.508 35.262 1.00 21.80 395 ALA A N 1
ATOM 3055 C CA . ALA A 1 395 ? -14.206 2.835 35.351 1.00 22.91 395 ALA A CA 1
ATOM 3056 C C . ALA A 1 395 ? -13.478 3.739 36.301 1.00 29.01 395 ALA A C 1
ATOM 3057 O O . ALA A 1 395 ? -13.418 4.966 36.119 1.00 26.88 395 ALA A O 1
ATOM 3059 N N . GLU A 1 396 ? -12.945 3.140 37.355 1.00 29.95 396 GLU A N 1
ATOM 3060 C CA . GLU A 1 396 ? -12.237 3.920 38.369 1.00 25.16 396 GLU A CA 1
ATOM 3061 C C . GLU A 1 396 ? -10.955 4.503 37.761 1.00 33.72 396 GLU A C 1
ATOM 3062 O O . GLU A 1 396 ? -10.618 5.659 38.035 1.00 24.04 396 GLU A O 1
ATOM 3068 N N . GLU A 1 397 ? -10.242 3.707 36.959 1.00 28.08 397 GLU A N 1
ATOM 3069 C CA . GLU A 1 397 ? -9.010 4.198 36.315 1.00 32.40 397 GLU A CA 1
ATOM 3070 C C . GLU A 1 397 ? -9.373 5.403 35.413 1.00 32.48 397 GLU A C 1
ATOM 3071 O O . GLU A 1 397 ? -8.732 6.461 35.497 1.00 31.04 397 GLU A O 1
ATOM 3077 N N . VAL A 1 398 ? -10.407 5.242 34.567 1.00 19.62 398 VAL A N 1
ATOM 3078 C CA . VAL A 1 398 ? -10.726 6.313 33.635 1.00 19.14 398 VAL A CA 1
ATOM 3079 C C . VAL A 1 398 ? -11.180 7.594 34.374 1.00 22.58 398 VAL A C 1
ATOM 3080 O O . VAL A 1 398 ? -10.759 8.725 34.071 1.00 29.75 398 VAL A O 1
ATOM 3084 N N . ASP A 1 399 ? -12.051 7.421 35.359 1.00 27.38 399 ASP A N 1
ATOM 3085 C CA . ASP A 1 399 ? -12.623 8.577 36.081 1.00 21.23 399 ASP A CA 1
ATOM 3086 C C . ASP A 1 399 ? -11.529 9.269 36.856 1.00 26.97 399 ASP A C 1
ATOM 3087 O O . ASP A 1 399 ? -11.469 10.501 36.907 1.00 27.76 399 ASP A O 1
ATOM 3092 N N . SER A 1 400 ? -10.614 8.490 37.438 1.00 23.32 400 SER A N 1
ATOM 3093 C CA . SER A 1 400 ? -9.562 9.131 38.185 1.00 19.61 400 SER A CA 1
ATOM 3094 C C . SER A 1 400 ? -8.605 9.920 37.305 1.00 24.09 400 SER A C 1
ATOM 3095 O O . SER A 1 400 ? -8.155 10.989 37.687 1.00 27.62 400 SER A O 1
ATOM 3098 N N . LYS A 1 401 ? -8.306 9.451 36.114 1.00 23.68 401 LYS A N 1
ATOM 3099 C CA . LYS A 1 401 ? -7.455 10.281 35.269 1.00 22.37 401 LYS A CA 1
ATOM 3100 C C . LYS A 1 401 ? -8.239 11.504 34.781 1.00 24.54 401 LYS A C 1
ATOM 3101 O O . LYS A 1 401 ? -7.689 12.615 34.695 1.00 23.21 401 LYS A O 1
ATOM 3107 N N . LEU A 1 402 ? -9.509 11.283 34.443 1.00 21.68 402 LEU A N 1
ATOM 3108 C CA . LEU A 1 402 ? -10.378 12.371 33.968 1.00 16.71 402 LEU A CA 1
ATOM 3109 C C . LEU A 1 402 ? -10.295 13.506 34.983 1.00 30.13 402 LEU A C 1
ATOM 3110 O O . LEU A 1 402 ? -9.966 14.653 34.691 1.00 25.38 402 LEU A O 1
ATOM 3115 N N . HIS A 1 403 ? -10.512 13.138 36.215 1.00 21.79 403 HIS A N 1
ATOM 3116 C CA . HIS A 1 403 ? -10.484 14.090 37.262 1.00 28.23 403 HIS A CA 1
ATOM 3117 C C . HIS A 1 403 ? -9.173 14.933 37.393 1.00 30.54 403 HIS A C 1
ATOM 3118 O O . HIS A 1 403 ? -9.170 16.165 37.545 1.00 26.64 403 HIS A O 1
ATOM 3125 N N . GLN A 1 404 ? -8.048 14.248 37.415 1.00 25.34 404 GLN A N 1
ATOM 3126 C CA . GLN A 1 404 ? -6.720 14.882 37.543 1.00 27.55 404 GLN A CA 1
ATOM 3127 C C . GLN A 1 404 ? -6.457 15.789 36.348 1.00 48.17 404 GLN A C 1
ATOM 3128 O O . GLN A 1 404 ? -5.945 16.889 36.516 1.00 31.28 404 GLN A O 1
ATOM 3134 N N . VAL A 1 405 ? -6.769 15.331 35.140 1.00 24.32 405 VAL A N 1
ATOM 3135 C CA . VAL A 1 405 ? -6.553 16.208 33.972 1.00 22.40 405 VAL A CA 1
ATOM 3136 C C . VAL A 1 405 ? -7.406 17.479 33.983 1.00 27.12 405 VAL A C 1
ATOM 3137 O O . VAL A 1 405 ? -6.881 18.597 33.748 1.00 26.88 405 VAL A O 1
ATOM 3141 N N . MET A 1 406 ? -8.694 17.348 34.311 1.00 21.76 406 MET A N 1
ATOM 3142 C CA . MET A 1 406 ? -9.542 18.529 34.309 1.00 22.23 406 MET A CA 1
ATOM 3143 C C . MET A 1 406 ? -9.038 19.530 35.324 1.00 27.88 406 MET A C 1
ATOM 3144 O O . MET A 1 406 ? -8.974 20.728 35.071 1.00 24.93 406 MET A O 1
ATOM 3149 N N . THR A 1 407 ? -8.571 19.042 36.453 1.00 24.68 407 THR A N 1
ATOM 3150 C CA . THR A 1 407 ? -8.020 19.963 37.411 1.00 24.32 407 THR A CA 1
ATOM 3151 C C . THR A 1 407 ? -6.829 20.692 36.784 1.00 37.99 407 THR A C 1
ATOM 3152 O O . THR A 1 407 ? -6.669 21.886 36.944 1.00 32.57 407 THR A O 1
ATOM 3156 N N . ASP A 1 408 ? -5.931 19.943 36.162 1.00 26.44 408 ASP A N 1
ATOM 3157 C CA . ASP A 1 408 ? -4.750 20.546 35.536 1.00 28.72 408 ASP A CA 1
ATOM 3158 C C . ASP A 1 408 ? -5.082 21.543 34.445 1.00 24.13 408 ASP A C 1
ATOM 3159 O O . ASP A 1 408 ? -4.290 22.492 34.229 1.00 27.69 408 ASP A O 1
ATOM 3164 N N . ILE A 1 409 ? -6.174 21.304 33.710 1.00 21.36 409 ILE A N 1
ATOM 3165 C CA . ILE A 1 409 ? -6.548 22.222 32.609 1.00 17.65 409 ILE A CA 1
ATOM 3166 C C . ILE A 1 409 ? -6.927 23.543 33.242 1.00 32.72 409 ILE A C 1
ATOM 3167 O O . ILE A 1 409 ? -6.515 24.629 32.805 1.00 23.81 409 ILE A O 1
ATOM 3172 N N . HIS A 1 410 ? -7.634 23.457 34.360 1.00 21.63 410 HIS A N 1
ATOM 3173 C CA . HIS A 1 410 ? -7.971 24.694 35.044 1.00 25.63 410 HIS A CA 1
ATOM 3174 C C . HIS A 1 410 ? -6.737 25.443 35.578 1.00 24.15 410 HIS A C 1
ATOM 3175 O O . HIS A 1 410 ? -6.527 26.648 35.324 1.00 25.41 410 HIS A O 1
ATOM 3182 N N . ASP A 1 411 ? -5.957 24.734 36.383 1.00 24.09 411 ASP A N 1
ATOM 3183 C CA . ASP A 1 411 ? -4.766 25.290 37.037 1.00 28.99 411 ASP A CA 1
ATOM 3184 C C . ASP A 1 411 ? -3.748 25.822 36.068 1.00 23.90 411 ASP A C 1
ATOM 3185 O O . ASP A 1 411 ? -3.098 26.856 36.303 1.00 28.52 411 ASP A O 1
ATOM 3190 N N . GLY A 1 412 ? -3.577 25.079 34.985 1.00 21.64 412 GLY A N 1
ATOM 3191 C CA . GLY A 1 412 ? -2.654 25.480 33.956 1.00 25.25 412 GLY A CA 1
ATOM 3192 C C . GLY A 1 412 ? -3.078 26.761 33.302 1.00 22.61 412 GLY A C 1
ATOM 3193 O O . GLY A 1 412 ? -2.274 27.624 33.027 1.00 24.15 412 GLY A O 1
ATOM 3194 N N . SER A 1 413 ? -4.360 26.895 33.072 1.00 21.77 413 SER A N 1
ATOM 3195 C CA . SER A 1 413 ? -4.869 28.089 32.410 1.00 19.30 413 SER A CA 1
ATOM 3196 C C . SER A 1 413 ? -4.660 29.304 33.252 1.00 20.58 413 SER A C 1
ATOM 3197 O O . SER A 1 413 ? -4.231 30.344 32.767 1.00 22.07 413 SER A O 1
ATOM 3200 N N . ALA A 1 414 ? -4.973 29.144 34.542 1.00 20.85 414 ALA A N 1
ATOM 3201 C CA . ALA A 1 414 ? -4.813 30.247 35.480 1.00 24.17 414 ALA A CA 1
ATOM 3202 C C . ALA A 1 414 ? -3.352 30.677 35.514 1.00 32.30 414 ALA A C 1
ATOM 3203 O O . ALA A 1 414 ? -2.998 31.852 35.474 1.00 36.74 414 ALA A O 1
ATOM 3205 N N . ALA A 1 415 ? -2.494 29.698 35.659 1.00 27.21 415 ALA A N 1
ATOM 3206 C CA . ALA A 1 415 ? -1.079 30.026 35.788 1.00 31.12 415 ALA A CA 1
ATOM 3207 C C . ALA A 1 415 ? -0.609 30.748 34.562 1.00 32.62 415 ALA A C 1
ATOM 3208 O O . ALA A 1 415 ? 0.103 31.747 34.654 1.00 34.43 415 ALA A O 1
ATOM 3210 N N . ALA A 1 416 ? -1.049 30.278 33.410 1.00 31.99 416 ALA A N 1
ATOM 3211 C CA . ALA A 1 416 ? -0.641 30.932 32.190 1.00 36.48 416 ALA A CA 1
ATOM 3212 C C . ALA A 1 416 ? -1.142 32.373 32.111 1.00 30.66 416 ALA A C 1
ATOM 3213 O O . ALA A 1 416 ? -0.371 33.258 31.749 1.00 33.48 416 ALA A O 1
ATOM 3215 N N . ALA A 1 417 ? -2.397 32.616 32.453 1.00 32.19 417 ALA A N 1
ATOM 3216 C CA . ALA A 1 417 ? -2.944 33.982 32.334 1.00 27.92 417 ALA A CA 1
ATOM 3217 C C . ALA A 1 417 ? -2.152 34.881 33.252 1.00 32.84 417 ALA A C 1
ATOM 3218 O O . ALA A 1 417 ? -1.796 36.009 32.930 1.00 30.47 417 ALA A O 1
ATOM 3220 N N . GLU A 1 418 ? -1.942 34.369 34.437 1.00 28.07 418 GLU A N 1
ATOM 3221 C CA . GLU A 1 418 ? -1.232 35.129 35.405 1.00 36.64 418 GLU A CA 1
ATOM 3222 C C . GLU A 1 418 ? 0.173 35.465 34.964 1.00 46.25 418 GLU A C 1
ATOM 3223 O O . GLU A 1 418 ? 0.633 36.593 35.080 1.00 35.15 418 GLU A O 1
ATOM 3229 N N . ARG A 1 419 ? 0.820 34.497 34.360 1.00 40.02 419 ARG A N 1
ATOM 3230 C CA . ARG A 1 419 ? 2.150 34.726 33.835 1.00 34.31 419 ARG A CA 1
ATOM 3231 C C . ARG A 1 419 ? 2.194 35.857 32.813 1.00 48.07 419 ARG A C 1
ATOM 3232 O O . ARG A 1 419 ? 3.210 36.534 32.668 1.00 48.31 419 ARG A O 1
ATOM 3240 N N . TYR A 1 420 ? 1.175 36.009 31.995 1.00 26.85 420 TYR A N 1
ATOM 3241 C CA . TYR A 1 420 ? 1.362 37.037 31.026 1.00 29.11 420 TYR A CA 1
ATOM 3242 C C . TYR A 1 420 ? 0.686 38.301 31.540 1.00 37.02 420 TYR A C 1
ATOM 3243 O O . TYR A 1 420 ? 0.358 39.225 30.804 1.00 37.42 420 TYR A O 1
ATOM 3252 N N . GLY A 1 421 ? 0.529 38.328 32.852 1.00 37.21 421 GLY A N 1
ATOM 3253 C CA . GLY A 1 421 ? -0.088 39.445 33.507 1.00 31.55 421 GLY A CA 1
ATOM 3254 C C . GLY A 1 421 ? -1.567 39.610 33.205 1.00 41.78 421 GLY A C 1
ATOM 3255 O O . GLY A 1 421 ? -2.065 40.713 33.272 1.00 36.78 421 GLY A O 1
ATOM 3256 N N . LEU A 1 422 ? -2.318 38.561 32.922 1.00 39.87 422 LEU A N 1
ATOM 3257 C CA . LEU A 1 422 ? -3.725 38.832 32.633 1.00 28.16 422 LEU A CA 1
ATOM 3258 C C . LEU A 1 422 ? -4.656 38.618 33.823 1.00 32.29 422 LEU A C 1
ATOM 3259 O O . LEU A 1 422 ? -5.862 38.655 33.683 1.00 37.14 422 LEU A O 1
ATOM 3264 N N . GLY A 1 423 ? -4.141 38.339 34.987 1.00 31.33 423 GLY A N 1
ATOM 3265 C CA . GLY A 1 423 ? -5.094 38.114 36.040 1.00 22.80 423 GLY A CA 1
ATOM 3266 C C . GLY A 1 423 ? -5.533 36.675 35.907 1.00 29.10 423 GLY A C 1
ATOM 3267 O O . GLY A 1 423 ? -4.915 35.838 35.252 1.00 36.91 423 GLY A O 1
ATOM 3268 N N . TYR A 1 424 ? -6.674 36.437 36.504 1.00 35.80 424 TYR A N 1
ATOM 3269 C CA . TYR A 1 424 ? -7.367 35.139 36.536 1.00 41.77 424 TYR A CA 1
ATOM 3270 C C . TYR A 1 424 ? -8.350 35.178 35.369 1.00 39.47 424 TYR A C 1
ATOM 3271 O O . TYR A 1 424 ? -9.563 35.324 35.489 1.00 27.25 424 TYR A O 1
ATOM 3280 N N . ASN A 1 425 ? -7.793 35.075 34.186 1.00 27.70 425 ASN A N 1
ATOM 3281 C CA . ASN A 1 425 ? -8.606 35.155 33.022 1.00 23.44 425 ASN A CA 1
ATOM 3282 C C . ASN A 1 425 ? -8.552 33.770 32.436 1.00 32.57 425 ASN A C 1
ATOM 3283 O O . ASN A 1 425 ? -7.628 33.432 31.696 1.00 25.38 425 ASN A O 1
ATOM 3288 N N . LEU A 1 426 ? -9.545 32.969 32.766 1.00 20.13 426 LEU A N 1
ATOM 3289 C CA . LEU A 1 426 ? -9.574 31.558 32.297 1.00 22.57 426 LEU A CA 1
ATOM 3290 C C . LEU A 1 426 ? -9.782 31.468 30.798 1.00 24.97 426 LEU A C 1
ATOM 3291 O O . LEU A 1 426 ? -9.489 30.462 30.179 1.00 22.10 426 LEU A O 1
ATOM 3296 N N . VAL A 1 427 ? -10.420 32.462 30.222 1.00 19.37 427 VAL A N 1
ATOM 3297 C CA . VAL A 1 427 ? -10.641 32.405 28.807 1.00 20.48 427 VAL A CA 1
ATOM 3298 C C . VAL A 1 427 ? -9.356 32.544 27.986 1.00 29.78 427 VAL A C 1
ATOM 3299 O O . VAL A 1 427 ? -9.158 31.814 27.029 1.00 24.63 427 VAL A O 1
ATOM 3303 N N . ALA A 1 428 ? -8.527 33.537 28.301 1.00 20.34 428 ALA A N 1
ATOM 3304 C CA . ALA A 1 428 ? -7.268 33.731 27.568 1.00 18.77 428 ALA A CA 1
ATOM 3305 C C . ALA A 1 428 ? -6.324 32.662 27.981 1.00 20.55 428 ALA A C 1
ATOM 3306 O O . ALA A 1 428 ? -5.528 32.186 27.175 1.00 22.51 428 ALA A O 1
ATOM 3308 N N . GLY A 1 429 ? -6.431 32.244 29.223 1.00 15.87 429 GLY A N 1
ATOM 3309 C CA . GLY A 1 429 ? -5.475 31.206 29.711 1.00 21.30 429 GLY A CA 1
ATOM 3310 C C . GLY A 1 429 ? -5.590 29.912 28.913 1.00 23.41 429 GLY A C 1
ATOM 3311 O O . GLY A 1 429 ? -4.582 29.252 28.610 1.00 24.06 429 GLY A O 1
ATOM 3312 N N . ALA A 1 430 ? -6.826 29.551 28.556 1.00 17.96 430 ALA A N 1
ATOM 3313 C CA . ALA A 1 430 ? -7.105 28.307 27.796 1.00 23.82 430 ALA A CA 1
ATOM 3314 C C . ALA A 1 430 ? -6.512 28.482 26.426 1.00 20.55 430 ALA A C 1
ATOM 3315 O O . ALA A 1 430 ? -5.750 27.627 25.929 1.00 22.76 430 ALA A O 1
ATOM 3317 N N . ASN A 1 431 ? -6.730 29.643 25.844 1.00 17.40 431 ASN A N 1
ATOM 3318 C CA . ASN A 1 431 ? -6.111 29.865 24.563 1.00 18.54 431 ASN A CA 1
ATOM 3319 C C . ASN A 1 431 ? -4.596 29.816 24.566 1.00 22.25 431 ASN A C 1
ATOM 3320 O O . ASN A 1 431 ? -3.971 29.224 23.654 1.00 20.20 431 ASN A O 1
ATOM 3325 N N . ILE A 1 432 ? -3.999 30.348 25.631 1.00 23.93 432 ILE A N 1
ATOM 3326 C CA . ILE A 1 432 ? -2.561 30.411 25.667 1.00 22.82 432 ILE A CA 1
ATOM 3327 C C . ILE A 1 432 ? -1.964 29.044 25.889 1.00 24.83 432 ILE A C 1
ATOM 3328 O O . ILE A 1 432 ? -1.012 28.628 25.186 1.00 24.80 432 ILE A O 1
ATOM 3333 N N . VAL A 1 433 ? -2.505 28.316 26.855 1.00 19.55 433 VAL A N 1
ATOM 3334 C CA . VAL A 1 433 ? -1.944 26.974 27.110 1.00 35.23 433 VAL A CA 1
ATOM 3335 C C . VAL A 1 433 ? -2.063 26.068 25.855 1.00 20.96 433 VAL A C 1
ATOM 3336 O O . VAL A 1 433 ? -1.112 25.406 25.390 1.00 23.26 433 VAL A O 1
ATOM 3340 N N . GLY A 1 434 ? -3.219 26.150 25.228 1.00 18.25 434 GLY A N 1
ATOM 3341 C CA . GLY A 1 434 ? -3.441 25.375 24.028 1.00 26.92 434 GLY A CA 1
ATOM 3342 C C . GLY A 1 434 ? -2.452 25.783 22.939 1.00 35.52 434 GLY A C 1
ATOM 3343 O O . GLY A 1 434 ? -1.848 24.953 22.275 1.00 22.43 434 GLY A O 1
ATOM 3344 N N . PHE A 1 435 ? -2.325 27.073 22.707 1.00 20.41 435 PHE A N 1
ATOM 3345 C CA . PHE A 1 435 ? -1.431 27.544 21.625 1.00 22.23 435 PHE A CA 1
ATOM 3346 C C . PHE A 1 435 ? 0.042 27.173 21.848 1.00 22.32 435 PHE A C 1
ATOM 3347 O O . PHE A 1 435 ? 0.775 26.866 20.892 1.00 23.70 435 PHE A O 1
ATOM 3355 N N . GLN A 1 436 ? 0.499 27.227 23.083 1.00 19.02 436 GLN A N 1
ATOM 3356 C CA . GLN A 1 436 ? 1.899 27.038 23.310 1.00 22.41 436 GLN A CA 1
ATOM 3357 C C . GLN A 1 436 ? 2.431 25.697 22.911 1.00 28.82 436 GLN A C 1
ATOM 3358 O O . GLN A 1 436 ? 3.507 25.623 22.315 1.00 22.65 436 GLN A O 1
ATOM 3364 N N . LYS A 1 437 ? 1.680 24.641 23.197 1.00 16.59 437 LYS A N 1
ATOM 3365 C CA . LYS A 1 437 ? 2.151 23.312 22.876 1.00 16.60 437 LYS A CA 1
ATOM 3366 C C . LYS A 1 437 ? 2.188 23.181 21.359 1.00 15.74 437 LYS A C 1
ATOM 3367 O O . LYS A 1 437 ? 3.093 22.601 20.784 1.00 22.21 437 LYS A O 1
ATOM 3373 N N . ILE A 1 438 ? 1.152 23.638 20.709 1.00 18.58 438 ILE A N 1
ATOM 3374 C CA . ILE A 1 438 ? 1.106 23.555 19.281 1.00 20.13 438 ILE A CA 1
ATOM 3375 C C . ILE A 1 438 ? 2.245 24.334 18.679 1.00 28.26 438 ILE A C 1
ATOM 3376 O O . ILE A 1 438 ? 2.879 23.876 17.730 1.00 17.35 438 ILE A O 1
ATOM 3381 N N . ALA A 1 439 ? 2.474 25.552 19.159 1.00 16.30 439 ALA A N 1
ATOM 3382 C CA . ALA A 1 439 ? 3.578 26.335 18.603 1.00 18.71 439 ALA A CA 1
ATOM 3383 C C . ALA A 1 439 ? 4.954 25.652 18.737 1.00 15.37 439 ALA A C 1
ATOM 3384 O O . ALA A 1 439 ? 5.786 25.679 17.793 1.00 17.62 439 ALA A O 1
ATOM 3386 N N . ASP A 1 440 ? 5.180 25.082 19.911 1.00 17.55 440 ASP A N 1
ATOM 3387 C CA . ASP A 1 440 ? 6.435 24.443 20.219 1.00 17.06 440 ASP A CA 1
ATOM 3388 C C . ASP A 1 440 ? 6.641 23.340 19.179 1.00 21.91 440 ASP A C 1
ATOM 3389 O O . ASP A 1 440 ? 7.729 23.202 18.555 1.00 18.76 440 ASP A O 1
ATOM 3394 N N . ALA A 1 441 ? 5.586 22.561 18.975 1.00 17.03 441 ALA A N 1
ATOM 3395 C CA . ALA A 1 441 ? 5.682 21.435 18.018 1.00 17.93 441 ALA A CA 1
ATOM 3396 C C . ALA A 1 441 ? 5.906 21.867 16.581 1.00 18.46 441 ALA A C 1
ATOM 3397 O O . ALA A 1 441 ? 6.731 21.318 15.849 1.00 18.07 441 ALA A O 1
ATOM 3399 N N . MET A 1 442 ? 5.186 22.877 16.147 1.00 16.45 442 MET A N 1
ATOM 3400 C CA . MET A 1 442 ? 5.363 23.387 14.791 1.00 15.48 442 MET A CA 1
ATOM 3401 C C . MET A 1 442 ? 6.749 24.004 14.586 1.00 17.40 442 MET A C 1
ATOM 3402 O O . MET A 1 442 ? 7.367 23.822 13.512 1.00 17.16 442 MET A O 1
ATOM 3407 N N . MET A 1 443 ? 7.235 24.735 15.603 1.00 17.77 443 MET A N 1
ATOM 3408 C CA . MET A 1 443 ? 8.538 25.338 15.471 1.00 16.11 443 MET A CA 1
ATOM 3409 C C . MET A 1 443 ? 9.564 24.181 15.348 1.00 19.83 443 MET A C 1
ATOM 3410 O O . MET A 1 443 ? 10.461 24.233 14.525 1.00 20.16 443 MET A O 1
ATOM 3415 N N . ALA A 1 444 ? 9.484 23.198 16.228 1.00 18.42 444 ALA A N 1
ATOM 3416 C CA . ALA A 1 444 ? 10.417 22.038 16.162 1.00 18.32 444 ALA A CA 1
ATOM 3417 C C . ALA A 1 444 ? 10.316 21.284 14.842 1.00 20.66 444 ALA A C 1
ATOM 3418 O O . ALA A 1 444 ? 11.322 20.766 14.351 1.00 19.90 444 ALA A O 1
ATOM 3420 N N . GLN A 1 445 ? 9.114 21.183 14.249 1.00 12.90 445 GLN A N 1
ATOM 3421 C CA . GLN A 1 445 ? 8.952 20.407 12.999 1.00 14.30 445 GLN A CA 1
ATOM 3422 C C . GLN A 1 445 ? 9.364 21.090 11.727 1.00 19.19 445 GLN A C 1
ATOM 3423 O O . GLN A 1 445 ? 9.312 20.519 10.621 1.00 16.26 445 GLN A O 1
ATOM 3429 N N . GLY A 1 446 ? 9.732 22.356 11.849 1.00 19.83 446 GLY A N 1
ATOM 3430 C CA . GLY A 1 446 ? 10.179 23.032 10.632 1.00 14.69 446 GLY A CA 1
ATOM 3431 C C . GLY A 1 446 ? 9.083 23.460 9.691 1.00 20.97 446 GLY A C 1
ATOM 3432 O O . GLY A 1 446 ? 7.932 23.452 10.012 1.00 21.61 446 GLY A O 1
ATOM 3433 N N . ILE A 1 447 ? 9.490 23.913 8.529 1.00 20.38 447 ILE A N 1
ATOM 3434 C CA . ILE A 1 447 ? 8.596 24.431 7.543 1.00 20.54 447 ILE A CA 1
ATOM 3435 C C . ILE A 1 447 ? 8.322 23.331 6.566 1.00 32.34 447 ILE A C 1
ATOM 3436 O O . ILE A 1 447 ? 9.119 23.114 5.647 1.00 32.32 447 ILE A O 1
ATOM 3441 N N . ALA A 1 448 ? 7.333 22.519 6.848 1.00 21.72 448 ALA A N 1
ATOM 3442 C CA . ALA A 1 448 ? 6.961 21.358 5.975 1.00 22.94 448 ALA A CA 1
ATOM 3443 C C . ALA A 1 448 ? 5.454 21.620 5.903 1.00 22.75 448 ALA A C 1
ATOM 3444 O O . ALA A 1 448 ? 4.965 22.102 4.899 1.00 25.32 448 ALA A O 1
ATOM 3446 N N . TRP A 1 449 ? 4.769 21.522 7.045 1.00 18.06 449 TRP A N 1
ATOM 3447 C CA . TRP A 1 449 ? 3.397 22.056 7.114 1.00 16.37 449 TRP A CA 1
ATOM 3448 C C . TRP A 1 449 ? 3.716 23.437 7.721 1.00 31.38 449 TRP A C 1
ATOM 3449 O O . TRP A 1 449 ? 4.591 23.569 8.570 1.00 21.32 449 TRP A O 1
#

Solvent-accessible surface area: 18289 Å² total

Foldseek 3Di:
DVLLVVLLVVCCVPPVVQVLLSVLSCVLSVLCVLVVVVPVVCVVQPVSNLQSAAPDKDKAKFWFAAPVRDIDIKMKIKGQRWQLQFAEEEAAAAALVDDVSVQSNQQSLQQLLVLLLVFRYGGMYMYINHHPVPGDLVRLLRRLLSNLVPVLVQFALRHYEYEHDHPGAQSSLVSNQVNNCVVVVHQRVLNYANYDVVNQHAPCQLLFQQLLLVLLVQLVQVVVVHALAAFEEEEEALDSNVLNNQANSLVRRHFYAKYYFQFFMWGHVVGCNDPVSSVVSVVVVVVVPGDPVVSCVVVVTDTDTPYDPLQDQTQEYEYADDAQQAELVSLVNNVVSVHAYYEYRHANNHDVVSVVVQVVDPRHDYAHRSLSRSRNVSSSSVSSVCVVVVHYDDNVVSVVVSSVSSSCSQVQLQVQCVVSPNHRHNVSSSSNSSVVVSVVSDVVVPDPD

Radius of gyration: 21.4 Å; Cα contacts (8 Å, |Δi|>4): 923; chains: 1; bounding box: 56×50×54 Å

Sequence (449 aa):
SKYVDRVIAEVEKKYADEPEFVQTVEEVLSSLGPVVDAHPEYEEVALLERMVIPERVIEFRVPWEDDNGKVHVNTGYRVQFNGAIGPYKGGLRFAPSVNLSIMKFLGFEQAFKDSLTTLPMGGAKGGSDFDPNGKSDREVMRFCQAFMTELYRHIGPDIDVPAGDLGVGAREIGYMYGQYRKIVGGFYNGVLTGKARSFGGSLVRPEATGYGSVYYVEAVMKHENDTLVGKTVALAGFGNVAWGAAKKLAELGAKAVTLSGPDGYIYDPEGITTEEKINYMLEMRASGRNKVQDYADKFGVQFFPGEKPWGQKVDIIMPCATQNDVDLEQAKKIVANNVKYYIEVANMPTTNEALRFLMQQPNMVVAPSKAVNAGGVLVSGFEMSQNSERLSWTAEEVDSKLHQVMTDIHDGSAAAAERYGLGYNLVAGANIVGFQKIADAMMAQGIAW

Secondary structure (DSSP, 8-state):
-HHHHHHHHHHHHHTTT-HHHHHHHHHHHHTTHHHHHT-HHHHHTTHHHHHTS-SEEEEEEEEEE-TTS-EEEEEEEEEEEE-SSSSEEEEEEE-TT--HHHHHHHHHHHHHHHHHTSSS--EEEEEES---TT--HHHHHHHHHHHHHHHGGG-BTTTEEEE-BTTB-HHHHHHHHHHHHHHHTS--GGGSSS--GGGTPPTTTTTHHHHHHHHHHHHHHHHTT--STT-EEEE--SSHHHHHHHHHHHHHT-EEEEEEETTEEEE-TT-S-SHHHHHHHHHHHHH----THHHHHHHT-EEEET--GGGS--SEEE--S-TT-B-HHHHHHHHHTT--EEE--SSS-B-HHHHHHHHH-TT-EEE-HHHHTTHHHHHHHHHHHHHHHTS---HHHHHHHHHHHHHHHHHHHHHHHHHTT--S-HHHHHHHHHHHHHHHHHHHH-S--

InterPro domains:
  IPR006095 Glutamate/phenylalanine/leucine/valine/L-tryptophan dehydrogenase [PR00082] (112-126)
  IPR006095 Glutamate/phenylalanine/leucine/valine/L-tryptophan dehydrogenase [PR00082] (192-214)
  IPR006095 Glutamate/phenylalanine/leucine/valine/L-tryptophan dehydrogenase [PR00082] (234-254)
  IPR006095 Glutamate/phenylalanine/leucine/valine/L-tryptophan dehydrogenase [PR00082] (373-384)
  IPR006096 Glutamate/phenylalanine/leucine/valine/L-tryptophan dehydrogenase, C-terminal [PF00208] (201-447)
  IPR006096 Glutamate/phenylalanine/leucine/valine/L-tryptophan dehydrogenase, C-terminal [SM00839] (203-447)
  IPR006097 Glutamate/phenylalanine/leucine/valine/L-tryptophan dehydrogenase, dimerisation domain [PF02812] (55-183)
  IPR014362 Glutamate dehydrogenase [PIRSF000185] (21-450)
  IPR033524 Leu/Phe/Val dehydrogenases active site [PS00074] (120-133)
  IPR033922 NAD(P) binding domain of glutamate dehydrogenase [cd05313] (194-448)
  IPR036291 NAD(P)-binding domain superfamily [SSF51735] (198-449)
  IPR046346 Aminoacid dehydrogenase-like, N-terminal domain superfamily [SSF53223] (4-195)
  IPR050724 Glutamate/Leucine/Phenylalanine/Valine dehydrogenases [NF006929] (2-448)
  IPR050724 Glutamate/Leucine/Phenylalanine/Valine dehydrogenases [PTHR43571] (1-448)

CATH classification: 3.40.50.720 (+2 more: 3.40.50.10860, 1.10.285.10)

Nearest PDB structures (foldseek):
  1bgv-assembly1_A  TM=1.002E+00  e=2.308E-88  [Clostridium] symbiosum
  1k89-assembly1_A  TM=1.002E+00  e=2.707E-85  [Clostridium] symbiosum
  3aog-assembly2_I  TM=8.617E-01  e=1.562E-37  Thermus thermophilus HB27
  4xgi-assembly1_D  TM=9.096E-01  e=1.163E-33  Burkholderia thailandensis E264
  4xgi-assembly1_C  TM=8.495E-01  e=6.755E-34  Burkholderia thailandensis E264